Protein 1UA7 (pdb70)

InterPro domains:
  IPR006046 Alpha amylase [PR00110] (99-116)
  IPR006046 Alpha amylase [PR00110] (132-143)
  IPR006046 Alpha amylase [PR00110] (211-222)
  IPR006046 Alpha amylase [PR00110] (300-312)
  IPR006047 Glycosyl hydrolase family 13, catalytic domain [PF00128] (68-241)
  IPR006047 Glycosyl hydrolase family 13, catalytic domain [SM00642] (50-383)
  IPR006048 Alpha-amylase/branching enzyme, C-terminal all beta [PF02806] (396-465)
  IPR013780 Glycosyl hydrolase, all-beta [G3DSA:2.60.40.1180] (389-466)
  IPR013783 Immunoglobulin-like fold [G3DSA:2.60.40.10] (560-658)
  IPR017853 Glycoside hydrolase superfamily [SSF51445] (47-354)
  IPR031319 Alpha-amylase, C-terminal domain [SM00632] (393-468)
  IPR031965 Starch-binding module 26 [PF16738] (565-637)

Sequence (422 aa):
PSIKSGTILHAWNWSFNTLKHNMKDIHDAGYTAIQTSPINQVKEGNQGDKSMSNWYWLYQPTSYQIGNRYLGTEQEFKEMCAAAEEYGIKVIVDAVINHTTFDYAAISNEVKSIPNWTHGNTQIKNWSDRWDVTQNSLLGLYDWNTQNTQVQSYLKRFLERALNDGADGFRFDAAKHIELPDDGSYGSQFWPNITNTSAEFQYGEILQDSASRDAAYANYMDVTASNYGHSIRSALKNRNLGVSNISHYASDVSADKLVTWVESHDTYANDDEESTWMSDDDIRLGWAVIASRSGSTPLFFSRPEGGGNGVRFPGKSQIGDRGSALFEDQAITAVNRFHNVMAGQPEELSNPQGNNQIFMNQRGSHGVVLANAGSSSVSINTATKLPDGRYDNKAGAGSFQVNDGKLTGTINARSVAVLYPD

Solvent-accessible surface area: 15617 Å² total; per-residue (Å²): 124,57,2,46,39,0,0,0,0,4,0,9,2,0,18,0,53,22,0,55,143,28,3,120,56,0,75,65,2,13,6,14,0,0,1,0,1,0,0,0,73,7,50,62,5,72,167,3,62,43,54,15,54,11,19,82,22,2,25,14,0,9,1,11,84,18,11,14,127,5,2,16,78,29,97,41,0,88,66,0,6,59,22,0,134,146,90,52,7,54,0,0,0,1,0,0,0,2,3,0,0,96,38,106,88,34,6,26,117,60,0,66,81,9,87,112,14,37,53,21,72,86,98,12,181,78,109,82,53,28,123,10,4,1,20,22,0,32,135,17,17,33,1,1,16,2,57,31,109,90,0,11,63,15,0,27,146,6,0,78,116,0,25,123,12,28,5,31,0,0,11,0,14,5,0,14,10,0,0,2,46,97,7,61,124,48,24,12,107,0,0,37,47,0,22,104,33,96,15,102,14,28,2,0,20,0,73,29,60,114,17,0,76,19,53,20,0,8,118,76,10,18,2,2,1,21,59,0,0,103,30,2,12,42,8,3,122,106,92,52,1,9,32,105,102,0,41,124,23,35,21,132,9,63,21,83,77,0,0,1,20,7,5,11,12,41,19,0,1,48,126,123,63,82,0,1,67,0,27,60,54,10,7,62,2,0,2,0,0,1,0,0,9,26,41,2,0,0,12,3,10,3,5,5,69,41,15,5,113,32,77,40,53,49,66,147,27,82,1,9,60,66,6,20,48,13,1,66,28,114,9,0,8,2,0,0,101,0,10,42,85,6,54,83,38,86,56,99,28,41,27,5,103,69,50,61,64,1,0,7,0,8,5,16,50,96,0,0,0,0,0,0,0,1,91,69,67,31,90,4,85,28,76,13,129,5,71,96,32,145,15,88,18,66,7,18,92,50,32,2,68,0,88,115,30,98,0,50,21,61,3,76,32,42,33,9,0,0,0,26,57,188

CATH classification: 3.20.20.80 (+1 more: 2.60.40.1180)

Structure (mmCIF, N/CA/C/O backbone):
data_1UA7
#
_entry.id   1UA7
#
_cell.length_a   70.320
_cell.length_b   74.204
_cell.length_c   115.724
_cell.angle_alpha   90.00
_cell.angle_beta   90.00
_cell.angle_gamma   90.00
#
_symmetry.space_group_name_H-M   'P 21 21 21'
#
loop_
_entity.id
_entity.type
_entity.pdbx_description
1 polymer Alpha-amylase
2 branched 4,6-dideoxy-alpha-D-xylo-hexopyranose-(1-4)-alpha-D-glucopyranose
3 branched alpha-D-quinovopyranose-(1-4)-beta-D-glucopyranose
4 non-polymer 6-AMINO-4-HYDROXYMETHYL-CYCLOHEX-4-ENE-1,2,3-TRIOL
5 non-polymer 'CALCIUM ION'
6 water water
#
loop_
_atom_site.group_PDB
_atom_site.id
_atom_site.type_symbol
_atom_site.label_atom_id
_atom_site.label_alt_id
_atom_site.label_comp_id
_atom_site.label_asym_id
_atom_site.label_entity_id
_atom_site.label_seq_id
_atom_site.pdbx_PDB_ins_code
_atom_site.Cartn_x
_atom_site.Cartn_y
_atom_site.Cartn_z
_atom_site.occupancy
_atom_site.B_iso_or_equiv
_atom_site.auth_seq_id
_atom_site.auth_comp_id
_atom_site.auth_asym_id
_atom_site.auth_atom_id
_atom_site.pdbx_PDB_model_num
ATOM 1 N N . PRO A 1 1 ? -14.081 8.652 35.774 1.00 46.48 4 PRO A N 1
ATOM 2 C CA . PRO A 1 1 ? -15.259 9.529 35.981 1.00 45.92 4 PRO A CA 1
ATOM 3 C C . PRO A 1 1 ? -15.520 10.391 34.748 1.00 45.01 4 PRO A C 1
ATOM 4 O O . PRO A 1 1 ? -14.762 10.350 33.777 1.00 46.68 4 PRO A O 1
ATOM 8 N N . SER A 1 2 ? -16.593 11.174 34.795 1.00 38.97 5 SER A N 1
ATOM 9 C CA . SER A 1 2 ? -16.941 12.058 33.690 1.00 33.80 5 SER A CA 1
ATOM 10 C C . SER A 1 2 ? -16.145 13.346 33.848 1.00 32.79 5 SER A C 1
ATOM 11 O O . SER A 1 2 ? -15.409 13.512 34.823 1.00 30.61 5 SER A O 1
ATOM 14 N N . ILE A 1 3 ? -16.290 14.255 32.889 1.00 28.52 6 ILE A N 1
ATOM 15 C CA . ILE A 1 3 ? -15.595 15.532 32.955 1.00 24.82 6 ILE A CA 1
ATOM 16 C C . ILE A 1 3 ? -16.231 16.353 34.078 1.00 24.40 6 ILE A C 1
ATOM 17 O O . ILE A 1 3 ? -15.544 17.026 34.845 1.00 24.93 6 ILE A O 1
ATOM 22 N N . LYS A 1 4 ? -17.555 16.281 34.160 1.00 22.25 7 LYS A N 1
ATOM 23 C CA . LYS A 1 4 ? -18.326 17.004 35.167 1.00 23.01 7 LYS A CA 1
ATOM 24 C C . LYS A 1 4 ? -17.967 16.603 36.591 1.00 24.16 7 LYS A C 1
ATOM 25 O O . LYS A 1 4 ? -18.133 17.391 37.521 1.00 29.95 7 LYS A O 1
ATOM 31 N N . SER A 1 5 ? -17.474 15.380 36.756 1.00 23.49 8 SER A N 1
ATOM 32 C CA . SER A 1 5 ? -17.109 14.857 38.071 1.00 22.40 8 SER A CA 1
ATOM 33 C C . SER A 1 5 ? -15.710 15.241 38.531 1.00 19.23 8 SER A C 1
ATOM 34 O O . SER A 1 5 ? -15.425 15.226 39.728 1.00 21.15 8 SER A O 1
ATOM 37 N N . GLY A 1 6 ? -14.835 15.573 37.589 1.00 17.83 9 GLY A N 1
ATOM 38 C CA . GLY A 1 6 ? -13.472 15.918 37.957 1.00 16.90 9 GLY A CA 1
ATOM 39 C C . GLY A 1 6 ? -13.115 17.389 37.944 1.00 15.71 9 GLY A C 1
ATOM 40 O O . GLY A 1 6 ? -13.983 18.258 38.022 1.00 15.90 9 GLY A O 1
ATOM 41 N N . THR A 1 7 ? -11.815 17.659 37.859 1.00 15.72 10 THR A N 1
ATOM 42 C CA . THR A 1 7 ? -11.306 19.022 37.830 1.00 14.75 10 THR A CA 1
ATOM 43 C C . THR A 1 7 ? -10.759 19.304 36.446 1.00 14.84 10 THR A C 1
ATOM 44 O O . THR A 1 7 ? -10.361 18.391 35.724 1.00 12.62 10 THR A O 1
ATOM 48 N N . ILE A 1 8 ? -10.734 20.578 36.080 1.00 14.91 11 ILE A N 1
ATOM 49 C CA . ILE A 1 8 ? -10.257 20.970 34.770 1.00 12.50 11 ILE A CA 1
ATOM 50 C C . ILE A 1 8 ? -9.047 21.875 34.869 1.00 11.16 11 ILE A C 1
ATOM 51 O O . ILE A 1 8 ? -9.026 22.814 35.665 1.00 10.43 11 ILE A O 1
ATOM 56 N N . LEU A 1 9 ? -8.042 21.579 34.054 1.00 7.64 12 LEU A N 1
ATOM 57 C CA . LEU A 1 9 ? -6.826 22.380 34.005 1.00 10.76 12 LEU A CA 1
ATOM 58 C C . LEU A 1 9 ? -6.941 23.349 32.839 1.00 9.98 12 LEU A C 1
ATOM 59 O O . LEU A 1 9 ? -7.008 22.918 31.688 1.00 9.62 12 LEU A O 1
ATOM 64 N N . HIS A 1 10 ? -6.980 24.648 33.135 1.00 12.87 13 HIS A N 1
ATOM 65 C CA . HIS A 1 10 ? -7.058 25.667 32.084 1.00 13.58 13 HIS A CA 1
ATOM 66 C C . HIS A 1 10 ? -5.650 25.909 31.544 1.00 11.46 13 HIS A C 1
ATOM 67 O O . HIS A 1 10 ? -4.888 26.683 32.119 1.00 10.42 13 HIS A O 1
ATOM 74 N N . ALA A 1 11 ? -5.310 25.239 30.447 1.00 9.24 14 ALA A N 1
ATOM 75 C CA . ALA A 1 11 ? -3.988 25.377 29.844 1.00 12.48 14 ALA A CA 1
ATOM 76 C C . ALA A 1 11 ? -3.872 26.670 29.040 1.00 11.42 14 ALA A C 1
ATOM 77 O O . ALA A 1 11 ? -3.473 26.663 27.876 1.00 13.35 14 ALA A O 1
ATOM 79 N N . TRP A 1 12 ? -4.214 27.779 29.686 1.00 14.00 15 TRP A N 1
ATOM 80 C CA . TRP A 1 12 ? -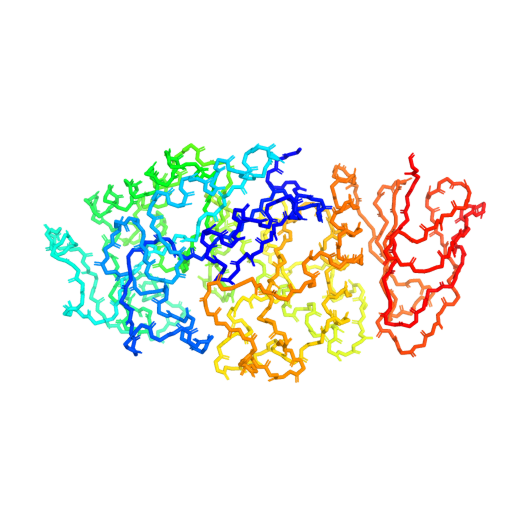4.185 29.108 29.072 1.00 15.67 15 TRP A CA 1
ATOM 81 C C . TRP A 1 12 ? -2.892 29.420 28.305 1.00 17.77 15 TRP A C 1
ATOM 82 O O . TRP A 1 12 ? -1.801 29.466 28.888 1.00 16.14 15 TRP A O 1
ATOM 93 N N . ASN A 1 13 ? -3.036 29.636 26.999 1.00 15.99 16 ASN A N 1
ATOM 94 C CA . ASN A 1 13 ? -1.922 29.958 26.114 1.00 16.15 16 ASN A CA 1
ATOM 95 C C . ASN A 1 13 ? -0.933 28.820 25.849 1.00 18.30 16 ASN A C 1
ATOM 96 O O . ASN A 1 13 ? 0.067 29.023 25.160 1.00 16.64 16 ASN A O 1
ATOM 101 N N . TRP A 1 14 ? -1.201 27.634 26.393 1.00 15.55 17 TRP A N 1
ATOM 102 C CA . TRP A 1 14 ? -0.328 26.479 26.169 1.00 15.61 17 TRP A CA 1
ATOM 103 C C . TRP A 1 14 ? -0.529 26.036 24.724 1.00 16.06 17 TRP A C 1
ATOM 104 O O . TRP A 1 14 ? -1.657 25.762 24.319 1.00 14.69 17 TRP A O 1
ATOM 115 N N . SER A 1 15 ? 0.547 25.954 23.946 1.00 14.96 18 SER A N 1
ATOM 116 C CA . SER A 1 15 ? 0.422 25.534 22.551 1.00 12.73 18 SER A CA 1
ATOM 117 C C . SER A 1 15 ? -0.043 24.086 22.509 1.00 15.60 18 SER A C 1
ATOM 118 O O . SER A 1 15 ? 0.000 23.386 23.523 1.00 14.39 18 SER A O 1
ATOM 121 N N . PHE A 1 16 ? -0.482 23.628 21.343 1.00 14.74 19 PHE A N 1
ATOM 122 C CA . PHE A 1 16 ? -0.931 22.251 21.242 1.00 16.51 19 PHE A CA 1
ATOM 123 C C . PHE A 1 16 ? 0.242 21.325 21.537 1.00 15.03 19 PHE A C 1
ATOM 124 O O . PHE A 1 16 ? 0.095 20.333 22.251 1.00 15.15 19 PHE A O 1
ATOM 132 N N . ASN A 1 17 ? 1.414 21.656 21.004 1.00 13.96 20 ASN A N 1
ATOM 133 C CA . ASN A 1 17 ? 2.587 20.826 21.240 1.00 15.82 20 ASN A CA 1
ATOM 134 C C . ASN A 1 17 ? 3.026 20.835 22.698 1.00 16.40 20 ASN A C 1
ATOM 135 O O . ASN A 1 17 ? 3.553 19.835 23.196 1.00 18.80 20 ASN A O 1
ATOM 140 N N . THR A 1 18 ? 2.821 21.958 23.385 1.00 15.35 21 THR A N 1
ATOM 141 C CA . THR A 1 18 ? 3.202 22.039 24.789 1.00 12.94 21 THR A CA 1
ATOM 142 C C . THR A 1 18 ? 2.309 21.097 25.585 1.00 15.81 21 THR A C 1
ATOM 143 O O . THR A 1 18 ? 2.778 20.355 26.453 1.00 13.43 21 THR A O 1
ATOM 147 N N . LEU A 1 19 ? 1.015 21.134 25.279 1.00 16.28 22 LEU A N 1
ATOM 148 C CA . LEU A 1 19 ? 0.046 20.275 25.942 1.00 16.32 22 LEU A CA 1
ATOM 149 C C . LEU A 1 19 ? 0.413 18.802 25.737 1.00 18.45 22 LEU A C 1
ATOM 150 O O . LEU A 1 19 ? 0.536 18.039 26.696 1.00 16.78 22 LEU A O 1
ATOM 155 N N . LYS A 1 20 ? 0.612 18.416 24.484 1.00 18.90 23 LYS A N 1
ATOM 156 C CA . LYS A 1 20 ? 0.960 17.036 24.159 1.00 20.05 23 LYS A CA 1
ATOM 157 C C . LYS A 1 20 ? 2.152 16.521 24.955 1.00 18.77 23 LYS A C 1
ATOM 158 O O . LYS A 1 20 ? 2.153 15.387 25.427 1.00 19.13 23 LYS A O 1
ATOM 164 N N . HIS A 1 21 ? 3.164 17.358 25.116 1.00 22.11 24 HIS A N 1
ATOM 165 C CA . HIS A 1 21 ? 4.353 16.943 25.842 1.00 27.20 24 HIS A CA 1
ATOM 166 C C . HIS A 1 21 ? 4.200 16.864 27.362 1.00 26.95 24 HIS A C 1
ATOM 167 O O . HIS A 1 21 ? 4.896 16.086 28.009 1.00 32.23 24 HIS A O 1
ATOM 174 N N . ASN A 1 22 ? 3.287 17.647 27.931 1.00 23.88 25 ASN A N 1
ATOM 175 C CA . ASN A 1 22 ? 3.080 17.635 29.377 1.00 21.47 25 ASN A CA 1
ATOM 176 C C . ASN A 1 22 ? 1.850 16.820 29.766 1.00 20.15 25 ASN A C 1
ATOM 177 O O . ASN A 1 22 ? 1.390 16.882 30.904 1.00 17.43 25 ASN A O 1
ATOM 182 N N . MET A 1 23 ? 1.336 16.046 28.816 1.00 18.27 26 MET A N 1
ATOM 183 C CA . MET A 1 23 ? 0.145 15.235 29.033 1.00 18.12 26 MET A CA 1
ATOM 184 C C . MET A 1 23 ? 0.270 14.214 30.169 1.00 15.68 26 MET A C 1
ATOM 185 O O . MET A 1 23 ? -0.649 14.061 30.970 1.00 14.76 26 MET A O 1
ATOM 190 N N . LYS A 1 24 ? 1.392 13.508 30.247 1.00 14.71 27 LYS A N 1
ATOM 191 C CA . LYS A 1 24 ? 1.548 12.534 31.324 1.00 17.71 27 LYS A CA 1
ATOM 192 C C . LYS A 1 24 ? 1.536 13.252 32.675 1.00 16.77 27 LYS A C 1
ATOM 193 O O . LYS A 1 24 ? 0.945 12.770 33.641 1.00 13.37 27 LYS A O 1
ATOM 199 N N . ASP A 1 25 ? 2.196 14.404 32.743 1.00 17.48 28 ASP A N 1
ATOM 200 C CA . ASP A 1 25 ? 2.230 15.170 33.988 1.00 17.38 28 ASP A CA 1
ATOM 201 C C . ASP A 1 25 ? 0.833 15.690 34.343 1.00 15.00 28 ASP A C 1
ATOM 202 O O . ASP A 1 25 ? 0.450 15.702 35.519 1.00 11.46 28 ASP A O 1
ATOM 207 N N . ILE A 1 26 ? 0.080 16.115 33.329 1.00 11.97 29 ILE A N 1
ATOM 208 C CA . ILE A 1 26 ? -1.272 16.627 33.545 1.00 10.77 29 ILE A CA 1
ATOM 209 C C . ILE A 1 26 ? -2.092 15.513 34.174 1.00 11.98 29 ILE A C 1
ATOM 210 O O . ILE A 1 26 ? -2.804 15.729 35.160 1.00 12.72 29 ILE A O 1
ATOM 215 N N . HIS A 1 27 ? -1.981 14.319 33.596 1.00 12.62 30 HIS A N 1
ATOM 216 C CA . HIS A 1 27 ? -2.692 13.150 34.099 1.00 13.53 30 HIS A CA 1
ATOM 217 C C . HIS A 1 27 ? -2.323 12.855 35.547 1.00 14.57 30 HIS A C 1
ATOM 218 O O . HIS A 1 27 ? -3.197 12.771 36.411 1.00 14.71 30 HIS A O 1
ATOM 225 N N . ASP A 1 28 ? -1.028 12.711 35.814 1.00 12.57 31 ASP A N 1
ATOM 226 C CA . ASP A 1 28 ? -0.585 12.414 37.168 1.00 16.23 31 ASP A CA 1
ATOM 227 C C . ASP A 1 28 ? -1.031 13.475 38.176 1.00 17.70 31 ASP A C 1
ATOM 228 O O . ASP A 1 28 ? -1.121 13.198 39.379 1.00 14.47 31 ASP A O 1
ATOM 233 N N . ALA A 1 29 ? -1.336 14.673 37.678 1.00 13.11 32 ALA A N 1
ATOM 234 C CA . ALA A 1 29 ? -1.771 15.773 38.532 1.00 14.46 32 ALA A CA 1
ATOM 235 C C . ALA A 1 29 ? -3.226 15.615 38.978 1.00 13.91 32 ALA A C 1
ATOM 236 O O . ALA A 1 29 ? -3.729 16.410 39.773 1.00 16.14 32 ALA A O 1
ATOM 238 N N . GLY A 1 30 ? -3.906 14.602 38.456 1.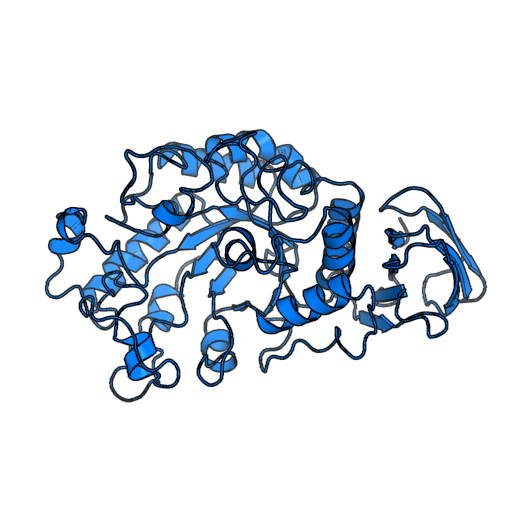00 13.55 33 GLY A N 1
ATOM 239 C CA . GLY A 1 30 ? -5.286 14.366 38.848 1.00 17.71 33 GLY A CA 1
ATOM 240 C C . GLY A 1 30 ? -6.375 15.119 38.104 1.00 17.13 33 GLY A C 1
ATOM 241 O O . GLY A 1 30 ? -7.528 15.132 38.538 1.00 20.95 33 GLY A O 1
ATOM 242 N N . TYR A 1 31 ? -6.026 15.750 36.990 1.00 17.64 34 TYR A N 1
ATOM 243 C CA . TYR A 1 31 ? -7.008 16.485 36.192 1.00 16.07 34 TYR A CA 1
ATOM 244 C C . TYR A 1 31 ? -7.738 15.522 35.256 1.00 14.80 34 TYR A C 1
ATOM 245 O O . TYR A 1 31 ? -7.128 14.604 34.708 1.00 18.34 34 TYR A O 1
ATOM 254 N N . THR A 1 32 ? -9.035 15.738 35.064 1.00 15.52 35 THR A N 1
ATOM 255 C CA . THR A 1 32 ? -9.838 14.887 34.187 1.00 15.90 35 THR A CA 1
ATOM 256 C C . THR A 1 32 ? -9.922 15.458 32.771 1.00 15.62 35 THR A C 1
ATOM 257 O O . THR A 1 32 ? -10.102 14.723 31.801 1.00 14.70 35 THR A O 1
ATOM 261 N N . ALA A 1 33 ? -9.788 16.772 32.656 1.00 14.72 36 ALA A N 1
ATOM 262 C CA . ALA A 1 33 ? -9.852 17.418 31.354 1.00 16.63 36 ALA A CA 1
ATOM 263 C C . ALA A 1 33 ? -9.042 18.703 31.336 1.00 17.81 36 ALA A C 1
ATOM 264 O O . ALA A 1 33 ? -8.814 19.327 32.372 1.00 20.25 36 ALA A O 1
ATOM 266 N N . ILE A 1 34 ? -8.604 19.091 30.146 1.00 19.40 37 ILE A N 1
ATOM 267 C CA . ILE A 1 34 ? -7.845 20.316 29.986 1.00 18.00 37 ILE A CA 1
ATOM 268 C C . ILE A 1 34 ? -8.650 21.246 29.088 1.00 19.93 37 ILE A C 1
ATOM 269 O O . ILE A 1 34 ? -9.428 20.787 28.245 1.00 20.04 37 ILE A O 1
ATOM 274 N N . GLN A 1 35 ? -8.498 22.549 29.294 1.00 16.94 38 GLN A N 1
ATOM 275 C CA . GLN A 1 35 ? -9.195 23.513 28.465 1.00 15.78 38 GLN A CA 1
ATOM 276 C C . GLN A 1 35 ? -8.137 24.302 27.719 1.00 15.73 38 GLN A C 1
ATOM 277 O O . GLN A 1 35 ? -7.239 24.887 28.331 1.00 14.10 38 GLN A O 1
ATOM 283 N N . THR A 1 36 ? -8.239 24.298 26.395 1.00 13.87 39 THR A N 1
ATOM 284 C CA . THR A 1 36 ? -7.292 25.014 25.554 1.00 13.17 39 THR A CA 1
ATOM 285 C C . THR A 1 36 ? -7.821 26.411 25.301 1.00 14.33 39 THR A C 1
ATOM 286 O O . THR A 1 36 ? -8.989 26.705 25.578 1.00 12.77 39 THR A O 1
ATOM 290 N N . SER A 1 37 ? -6.954 27.270 24.776 1.00 12.68 40 SER A N 1
ATOM 291 C CA . SER A 1 37 ? -7.346 28.627 24.425 1.00 11.48 40 SER A CA 1
ATOM 292 C C . SER A 1 37 ? -7.969 28.488 23.030 1.00 10.36 40 SER A C 1
ATOM 293 O O . SER A 1 37 ? -7.873 27.424 22.420 1.00 9.77 40 SER A O 1
ATOM 296 N N . PRO A 1 38 ? -8.621 29.547 22.510 1.00 12.36 41 PRO A N 1
ATOM 297 C CA . PRO A 1 38 ? -9.237 29.446 21.178 1.00 12.21 41 PRO A CA 1
ATOM 298 C C . PRO A 1 38 ? -8.322 28.801 20.131 1.00 15.30 41 PRO A C 1
ATOM 299 O O . PRO A 1 38 ? -7.165 29.201 19.973 1.00 15.20 41 PRO A O 1
ATOM 303 N N . ILE A 1 39 ? -8.854 27.798 19.429 1.00 16.30 42 ILE A N 1
ATOM 304 C CA . ILE A 1 39 ? -8.097 27.054 18.417 1.00 14.48 42 ILE A CA 1
ATOM 305 C C . ILE A 1 39 ? -8.361 27.466 16.968 1.00 15.21 42 ILE A C 1
ATOM 306 O O . ILE A 1 39 ? -7.820 26.857 16.043 1.00 15.76 42 ILE A O 1
ATOM 311 N N . ASN A 1 40 ? -9.193 28.481 16.762 1.00 15.03 43 ASN A N 1
ATOM 312 C CA . ASN A 1 40 ? -9.486 28.924 15.407 1.00 15.17 43 ASN A CA 1
ATOM 313 C C . ASN A 1 40 ? -8.497 29.976 14.941 1.00 18.73 43 ASN A C 1
ATOM 314 O O . ASN A 1 40 ? -7.618 30.415 15.687 1.00 17.85 43 ASN A O 1
ATOM 319 N N . GLN A 1 41 ? -8.655 30.376 13.690 1.00 19.74 44 GLN A N 1
ATOM 320 C CA . GLN A 1 41 ? -7.797 31.375 13.083 1.00 18.54 44 GLN A CA 1
ATOM 321 C C . GLN A 1 41 ? -8.164 32.732 13.673 1.00 14.24 44 GLN A C 1
ATOM 322 O O . GLN A 1 41 ? -9.340 33.036 13.817 1.00 9.24 44 GLN A O 1
ATOM 328 N N . VAL A 1 42 ? -7.166 33.541 14.019 1.00 12.08 45 VAL A N 1
ATOM 329 C CA . VAL A 1 42 ? -7.437 34.861 14.588 1.00 14.21 45 VAL A CA 1
ATOM 330 C C . VAL A 1 42 ? -6.580 35.967 13.987 1.00 15.12 45 VAL A C 1
ATOM 331 O O . VAL A 1 42 ? -5.666 35.709 13.204 1.00 14.34 45 VAL A O 1
ATOM 335 N N . LYS A 1 43 ? -6.901 37.208 14.345 1.00 15.16 46 LYS A N 1
ATOM 336 C CA . LYS A 1 43 ? -6.130 38.353 13.888 1.00 16.91 46 LYS A CA 1
ATOM 337 C C . LYS A 1 43 ? -4.905 38.379 14.787 1.00 15.53 46 LYS A C 1
ATOM 338 O O . LYS A 1 43 ? -5.000 38.700 15.966 1.00 18.05 46 LYS A O 1
ATOM 344 N N . GLU A 1 44 ? -3.757 38.027 14.233 1.00 17.76 47 GLU A N 1
ATOM 345 C CA . GLU A 1 44 ? -2.531 37.988 15.012 1.00 20.37 47 GLU A CA 1
ATOM 346 C C . GLU A 1 44 ? -1.920 39.382 15.083 1.00 20.41 47 GLU A C 1
ATOM 347 O O . GLU A 1 44 ? -0.901 39.670 14.456 1.00 19.76 47 GLU A O 1
ATOM 353 N N . GLY A 1 45 ? -2.573 40.239 15.867 1.00 19.88 48 GLY A N 1
ATOM 354 C CA . GLY A 1 45 ? -2.149 41.619 16.030 1.00 19.87 48 GLY A CA 1
ATOM 355 C C . GLY A 1 45 ? -0.740 41.858 16.535 1.00 19.64 48 GLY A C 1
ATOM 356 O O . GLY A 1 45 ? -0.018 40.926 16.899 1.00 18.32 48 GLY A O 1
ATOM 357 N N . ASN A 1 46 ? -0.362 43.131 16.576 1.00 19.28 49 ASN A N 1
ATOM 358 C CA . ASN A 1 46 ? 0.968 43.529 17.016 1.00 20.66 49 ASN A CA 1
ATOM 359 C C . ASN A 1 46 ? 2.035 42.626 16.395 1.00 21.53 49 ASN A C 1
ATOM 360 O O . ASN A 1 46 ? 2.972 42.179 17.061 1.00 22.99 49 ASN A O 1
ATOM 365 N N . GLN A 1 47 ? 1.874 42.363 15.103 1.00 23.34 50 GLN A N 1
ATOM 366 C CA . GLN A 1 47 ? 2.814 41.543 14.354 1.00 23.35 50 GLN A CA 1
ATOM 367 C C . GLN A 1 47 ? 2.989 40.130 14.924 1.00 22.03 50 GLN A C 1
ATOM 368 O O . GLN A 1 47 ? 4.082 39.563 14.867 1.00 17.69 50 GLN A O 1
ATOM 374 N N . GLY A 1 48 ? 1.909 39.572 15.468 1.00 18.74 51 GLY A N 1
ATOM 375 C CA . GLY A 1 48 ? 1.953 38.226 16.019 1.00 19.88 51 GLY A CA 1
ATOM 376 C C . GLY A 1 48 ? 2.948 37.994 17.145 1.00 20.33 51 GLY A C 1
ATOM 377 O O . GLY A 1 48 ? 3.271 36.849 17.465 1.00 20.58 51 GLY A O 1
ATOM 378 N N . ASP A 1 49 ? 3.437 39.076 17.742 1.00 20.29 52 ASP A N 1
ATOM 379 C CA . ASP A 1 49 ? 4.393 38.994 18.841 1.00 19.05 52 ASP A CA 1
ATOM 380 C C . ASP A 1 49 ? 3.868 38.074 19.954 1.00 20.12 52 ASP A C 1
ATOM 381 O O . ASP A 1 49 ? 2.706 38.161 20.345 1.00 16.50 52 ASP A O 1
ATOM 386 N N . LYS A 1 50 ? 4.734 37.201 20.464 1.00 20.42 53 LYS A N 1
ATOM 387 C CA . LYS A 1 50 ? 4.345 36.243 21.498 1.00 21.80 53 LYS A CA 1
ATOM 388 C C . LYS A 1 50 ? 4.418 36.727 22.953 1.00 20.45 53 LYS A C 1
ATOM 389 O O . LYS A 1 50 ? 4.311 35.916 23.873 1.00 19.92 53 LYS A O 1
ATOM 395 N N . SER A 1 51 ? 4.609 38.025 23.174 1.00 17.22 54 SER A N 1
ATOM 396 C CA . SER A 1 51 ? 4.664 38.540 24.541 1.00 17.24 54 SER A CA 1
ATOM 397 C C . SER A 1 51 ? 3.354 38.176 25.219 1.00 15.80 54 SER A C 1
ATOM 398 O O . SER A 1 51 ? 2.287 38.311 24.626 1.00 15.13 54 SER A O 1
ATOM 401 N N . MET A 1 52 ? 3.433 37.730 26.465 1.00 16.79 55 MET A N 1
ATOM 402 C CA . MET A 1 52 ? 2.239 37.324 27.195 1.00 16.46 55 MET A CA 1
ATOM 403 C C . MET A 1 52 ? 1.169 38.409 27.243 1.00 18.84 55 MET A C 1
ATOM 404 O O . MET A 1 52 ? -0.015 38.107 27.405 1.00 19.24 55 MET A O 1
ATOM 409 N N . SER A 1 53 ? 1.578 39.669 27.098 1.00 19.27 56 SER A N 1
ATOM 410 C CA . SER A 1 53 ? 0.624 40.777 27.129 1.00 19.74 56 SER A CA 1
ATOM 411 C C . SER A 1 53 ? -0.286 40.770 25.899 1.00 18.47 56 SER A C 1
ATOM 412 O O . SER A 1 53 ? -1.308 41.454 25.874 1.00 16.55 56 SER A O 1
ATOM 415 N N . ASN A 1 54 ? 0.092 39.997 24.883 1.00 17.76 57 ASN A N 1
ATOM 416 C CA . ASN A 1 54 ? -0.692 39.901 23.649 1.00 17.38 57 ASN A CA 1
ATOM 417 C C . ASN A 1 54 ? -1.679 38.728 23.674 1.00 16.22 57 ASN A C 1
ATOM 418 O O . ASN A 1 54 ? -2.172 38.294 22.633 1.00 12.33 57 ASN A O 1
ATOM 423 N N . TRP A 1 55 ? -1.971 38.240 24.874 1.00 13.66 58 TRP A N 1
ATOM 424 C CA . TRP A 1 55 ? -2.872 37.114 25.064 1.00 13.06 58 TRP A CA 1
ATOM 425 C C . TRP A 1 55 ? -4.259 37.287 24.463 1.00 11.68 58 TRP A C 1
ATOM 426 O O . TRP A 1 55 ? -4.879 36.311 24.048 1.00 11.40 58 TRP A O 1
ATOM 437 N N . TYR A 1 56 ? -4.742 38.523 24.419 1.00 10.72 59 TYR A N 1
ATOM 438 C CA . TYR A 1 56 ? -6.092 38.798 23.931 1.00 14.54 59 TYR A CA 1
ATOM 439 C C . TYR A 1 56 ? -6.396 38.612 22.444 1.00 15.59 59 TYR A C 1
ATOM 440 O O . TYR A 1 56 ? -7.572 38.515 22.062 1.00 19.44 59 TYR A O 1
ATOM 449 N N . TRP A 1 57 ? -5.370 38.567 21.602 1.00 11.86 60 TRP A N 1
ATOM 450 C CA . TRP A 1 57 ? -5.615 38.403 20.177 1.00 14.29 60 TRP A CA 1
ATOM 451 C C . TRP A 1 57 ? -6.300 37.071 19.869 1.00 14.23 60 TRP A C 1
ATOM 452 O O . TRP A 1 57 ? -7.026 36.969 18.880 1.00 14.18 60 TRP A O 1
ATOM 463 N N . LEU A 1 58 ? -6.086 36.063 20.717 1.00 10.05 61 LEU A N 1
ATOM 464 C CA . LEU A 1 58 ? -6.709 34.748 20.512 1.00 13.41 61 LEU A CA 1
ATOM 465 C C . LEU A 1 58 ? -8.237 34.824 20.544 1.00 14.29 61 LEU A C 1
ATOM 466 O O . LEU A 1 58 ? -8.927 33.875 20.153 1.00 15.34 61 LEU A O 1
ATOM 471 N N . TYR A 1 59 ? -8.763 35.951 21.010 1.00 11.72 62 TYR A N 1
ATOM 472 C CA . TYR A 1 59 ? -10.204 36.133 21.081 1.00 11.56 62 TYR A CA 1
ATOM 473 C C . TYR A 1 59 ? -10.754 37.010 19.963 1.00 13.35 62 TYR A C 1
ATOM 474 O O . TYR A 1 59 ? -11.826 37.605 20.099 1.00 13.87 62 TYR A O 1
ATOM 483 N N . GLN A 1 60 ? -10.022 37.073 18.853 1.00 13.67 63 GLN A N 1
ATOM 484 C CA . GLN A 1 60 ? -10.428 37.864 17.696 1.00 13.41 63 GLN A CA 1
ATOM 485 C C . GLN A 1 60 ? -10.402 37.027 16.421 1.00 14.82 63 GLN A C 1
ATOM 486 O O . GLN A 1 60 ? -9.490 37.153 15.606 1.00 15.14 63 GLN A O 1
ATOM 492 N N . PRO A 1 61 ? -11.419 36.169 16.229 1.00 14.00 64 PRO A N 1
ATOM 493 C CA . PRO A 1 61 ? -11.520 35.299 15.053 1.00 14.14 64 PRO A CA 1
ATOM 494 C C . PRO A 1 61 ? -11.512 36.039 13.721 1.00 13.99 64 PRO A C 1
ATOM 495 O O . PRO A 1 61 ? -11.999 37.160 13.619 1.00 16.92 64 PRO A O 1
ATOM 499 N N . THR A 1 62 ? -10.950 35.398 12.704 1.00 14.60 65 THR A N 1
ATOM 500 C CA . THR A 1 62 ? -10.906 35.963 11.362 1.00 14.97 65 THR A CA 1
ATOM 501 C C . THR A 1 62 ? -11.524 34.931 10.431 1.00 16.35 65 THR A C 1
ATOM 502 O O . THR A 1 62 ? -11.892 35.234 9.298 1.00 20.17 65 THR A O 1
ATOM 506 N N . SER A 1 63 ? -11.633 33.707 10.936 1.00 11.73 66 SER A N 1
ATOM 507 C CA . SER A 1 63 ? -12.214 32.594 10.203 1.00 11.43 66 SER A CA 1
ATOM 508 C C . SER A 1 63 ? -12.346 31.441 11.179 1.00 10.61 66 SER A C 1
ATOM 509 O O . SER A 1 63 ? -11.766 31.470 12.265 1.00 6.39 66 SER A O 1
ATOM 512 N N . TYR A 1 64 ? -13.097 30.416 10.806 1.00 12.56 67 TYR A N 1
ATOM 513 C CA . TYR A 1 64 ? -13.223 29.293 11.710 1.00 14.38 67 TYR A CA 1
ATOM 514 C C . TYR A 1 64 ? -12.525 28.046 11.225 1.00 16.87 67 TYR A C 1
ATOM 515 O O . TYR A 1 64 ? -12.965 26.924 11.460 1.00 20.86 67 TYR A O 1
ATOM 524 N N . GLN A 1 65 ? -11.415 28.271 10.533 1.00 17.19 68 GLN A N 1
ATOM 525 C CA . GLN A 1 65 ? -10.570 27.188 10.078 1.00 17.11 68 GLN A CA 1
ATOM 526 C C . GLN A 1 65 ? -9.790 26.957 11.362 1.00 16.72 68 GLN A C 1
ATOM 527 O O . GLN A 1 65 ? -9.628 27.888 12.150 1.00 16.00 68 GLN A O 1
ATOM 533 N N . ILE A 1 66 ? -9.325 25.737 11.598 1.00 16.80 69 ILE A N 1
ATOM 534 C CA . ILE A 1 66 ? -8.580 25.457 12.819 1.00 13.39 69 ILE A CA 1
ATOM 535 C C . ILE A 1 66 ? -7.080 25.687 12.656 1.00 16.12 69 ILE A C 1
ATOM 536 O O . ILE A 1 66 ? -6.491 25.310 11.642 1.00 14.37 69 ILE A O 1
ATOM 541 N N . GLY A 1 67 ? -6.476 26.317 13.662 1.00 17.61 70 GLY A N 1
ATOM 542 C CA . GLY A 1 67 ? -5.048 26.588 13.635 1.00 18.03 70 GLY A CA 1
ATOM 543 C C . GLY A 1 67 ? -4.636 28.055 13.628 1.00 20.65 70 GLY A C 1
ATOM 544 O O . GLY A 1 67 ? -5.225 28.885 12.925 1.00 22.54 70 GLY A O 1
ATOM 545 N N . ASN A 1 68 ? -3.627 28.383 14.426 1.00 16.72 71 ASN A N 1
ATOM 546 C CA . ASN A 1 68 ? -3.108 29.742 14.479 1.00 18.34 71 ASN A CA 1
ATOM 547 C C . ASN A 1 68 ? -1.666 29.728 14.991 1.00 18.78 71 ASN A C 1
ATOM 548 O O . ASN A 1 68 ? -1.196 28.728 15.534 1.00 17.28 71 ASN A O 1
ATOM 553 N N . ARG A 1 69 ? -0.975 30.842 14.790 1.00 19.94 72 ARG A N 1
ATOM 554 C CA . ARG A 1 69 ? 0.425 31.016 15.171 1.00 21.97 72 ARG A CA 1
ATOM 555 C C . ARG A 1 69 ? 0.713 30.879 16.670 1.00 22.75 72 ARG A C 1
ATOM 556 O O . ARG A 1 69 ? 1.822 30.510 17.063 1.00 22.48 72 ARG A O 1
ATOM 564 N N . TYR A 1 70 ? -0.278 31.169 17.507 1.00 20.24 73 TYR A N 1
ATOM 565 C CA . TYR A 1 70 ? -0.091 31.084 18.950 1.00 17.61 73 TYR A CA 1
ATOM 566 C C . TYR A 1 70 ? -0.109 29.654 19.488 1.00 16.39 73 TYR A C 1
ATOM 567 O O . TYR A 1 70 ? 0.748 29.287 20.294 1.00 14.42 73 TYR A O 1
ATOM 576 N N . LEU A 1 71 ? -1.069 28.849 19.037 1.00 11.81 74 LEU A N 1
ATOM 577 C CA . LEU A 1 71 ? -1.207 27.480 19.528 1.00 13.49 74 LEU A CA 1
ATOM 578 C C . LEU A 1 71 ? -0.734 26.364 18.601 1.00 15.53 74 LEU A C 1
ATOM 579 O O . LEU A 1 71 ? -0.410 25.269 19.068 1.00 15.21 74 LEU A O 1
ATOM 584 N N . GLY A 1 72 ? -0.712 26.620 17.297 1.00 15.97 75 GLY A N 1
ATOM 585 C CA . GLY A 1 72 ? -0.273 25.588 16.372 1.00 14.34 75 GLY A CA 1
ATOM 586 C C . GLY A 1 72 ? -1.284 25.230 15.297 1.00 15.42 75 GLY A C 1
ATOM 587 O O . GLY A 1 72 ? -2.338 25.857 15.177 1.00 13.08 75 GLY A O 1
ATOM 588 N N . THR A 1 73 ? -0.962 24.198 14.524 1.00 13.51 76 THR A N 1
ATOM 589 C CA . THR A 1 73 ? -1.803 23.745 13.415 1.00 15.76 76 THR A CA 1
ATOM 590 C C . THR A 1 73 ? -2.920 22.766 13.798 1.00 15.08 76 THR A C 1
ATOM 591 O O . THR A 1 73 ? -2.887 22.163 14.873 1.00 14.04 76 THR A O 1
ATOM 595 N N . GLU A 1 74 ? -3.894 22.597 12.900 1.00 14.44 77 GLU A N 1
ATOM 596 C CA . GLU A 1 74 ? -5.004 21.678 13.145 1.00 14.83 77 GLU A CA 1
ATOM 597 C C . GLU A 1 74 ? -4.501 20.252 13.344 1.00 15.91 77 GLU A C 1
ATOM 598 O O . GLU A 1 74 ? -5.096 19.470 14.090 1.00 11.26 77 GLU A O 1
ATOM 604 N N . GLN A 1 75 ? -3.401 19.917 12.681 1.00 18.46 78 GLN A N 1
ATOM 605 C CA . GLN A 1 75 ? -2.818 18.590 12.817 1.00 19.08 78 GLN A CA 1
ATOM 606 C C . GLN A 1 75 ? -2.287 18.418 14.242 1.00 19.49 78 GLN A C 1
ATOM 607 O O . GLN A 1 75 ? -2.496 17.381 14.876 1.00 19.88 78 GLN A O 1
ATOM 613 N N . GLU A 1 76 ? -1.603 19.439 14.748 1.00 20.29 79 GLU A N 1
ATOM 614 C CA . GLU A 1 76 ? -1.050 19.377 16.097 1.00 18.73 79 GLU A CA 1
ATOM 615 C C . GLU A 1 76 ? -2.161 19.317 17.130 1.00 17.75 79 GLU A C 1
ATOM 616 O O . GLU A 1 76 ? -1.994 18.728 18.198 1.00 16.91 79 GLU A O 1
ATOM 622 N N . PHE A 1 77 ? -3.301 19.918 16.809 1.00 17.55 80 PHE A N 1
ATOM 623 C CA . PHE A 1 77 ? -4.433 19.874 17.721 1.00 15.35 80 PHE A CA 1
ATOM 624 C C . PHE A 1 77 ? -4.894 18.411 17.816 1.00 15.48 80 PHE A C 1
ATOM 625 O O . PHE A 1 77 ? -5.109 17.890 18.911 1.00 15.22 80 PHE A O 1
ATOM 633 N N . LYS A 1 78 ? -5.023 17.750 16.665 1.00 16.89 81 LYS A N 1
ATOM 634 C CA . LYS A 1 78 ? -5.443 16.350 16.619 1.00 14.04 81 LYS A CA 1
ATOM 635 C C . LYS A 1 78 ? -4.499 15.470 17.426 1.00 15.40 81 LYS A C 1
ATOM 636 O O . LYS A 1 78 ? -4.932 14.706 18.288 1.00 19.55 81 LYS A O 1
ATOM 642 N N . GLU A 1 79 ? -3.209 15.557 17.118 1.00 12.50 82 GLU A N 1
ATOM 643 C CA . GLU A 1 79 ? -2.211 14.762 17.810 1.00 10.58 82 GLU A CA 1
ATOM 644 C C . GLU A 1 79 ? -2.318 15.010 19.314 1.00 12.86 82 GLU A C 1
ATOM 645 O O . GLU A 1 79 ? -2.193 14.083 20.118 1.00 11.15 82 GLU A O 1
ATOM 651 N N . MET A 1 80 ? -2.563 16.265 19.686 1.00 9.60 83 MET A N 1
ATOM 652 C CA . MET A 1 80 ? -2.694 16.635 21.091 1.00 10.65 83 MET A CA 1
ATOM 653 C C . MET A 1 80 ? -3.868 15.909 21.746 1.00 11.58 83 MET A C 1
ATOM 654 O O . MET A 1 80 ? -3.748 15.412 22.864 1.00 15.02 83 MET A O 1
ATOM 659 N N . CYS A 1 81 ? -5.000 15.850 21.051 1.00 13.52 84 CYS A N 1
ATOM 660 C CA . CYS A 1 81 ? -6.183 15.175 21.579 1.00 11.59 84 CYS A CA 1
ATOM 661 C C . CYS A 1 81 ? -5.940 13.675 21.697 1.00 14.97 84 CYS A C 1
ATOM 662 O O . CYS A 1 81 ? -6.463 13.017 22.603 1.00 11.51 84 CYS A O 1
ATOM 665 N N . ALA A 1 82 ? -5.152 13.138 20.769 1.00 12.67 85 ALA A N 1
ATOM 666 C CA . ALA A 1 82 ? -4.838 11.720 20.769 1.00 13.94 85 ALA A CA 1
ATOM 667 C C . ALA A 1 82 ? -3.926 11.382 21.947 1.00 14.46 85 ALA A C 1
ATOM 668 O O . ALA A 1 82 ? -4.132 10.382 22.632 1.00 17.74 85 ALA A O 1
ATOM 670 N N . ALA A 1 83 ? -2.917 12.214 22.178 1.00 14.29 86 ALA A N 1
ATOM 671 C CA . ALA A 1 83 ? -1.998 11.992 23.287 1.00 12.20 86 ALA A CA 1
ATOM 672 C C . ALA A 1 83 ? -2.772 12.100 24.600 1.00 14.15 86 ALA A C 1
ATOM 673 O O . ALA A 1 83 ? -2.479 11.409 25.569 1.00 14.07 86 ALA A O 1
ATOM 675 N N . ALA A 1 84 ? -3.772 12.972 24.621 1.00 14.47 87 ALA A N 1
ATOM 676 C CA . ALA A 1 84 ? -4.589 13.165 25.807 1.00 12.34 87 ALA A CA 1
ATOM 677 C C . ALA A 1 84 ? -5.359 11.888 26.113 1.00 12.46 87 ALA A C 1
ATOM 678 O O . ALA A 1 84 ? -5.395 11.419 27.253 1.00 10.10 87 ALA A O 1
ATOM 680 N N . GLU A 1 85 ? -5.965 11.320 25.077 1.00 15.76 88 GLU A N 1
ATOM 681 C CA . GLU A 1 85 ? -6.754 10.112 25.235 1.00 15.42 88 GLU A CA 1
ATOM 682 C C . GLU A 1 85 ? -5.922 8.923 25.707 1.00 14.77 88 GLU A C 1
ATOM 683 O O . GLU A 1 85 ? -6.442 8.038 26.385 1.00 14.28 88 GLU A O 1
ATOM 689 N N . GLU A 1 86 ? -4.638 8.898 25.360 1.00 11.19 89 GLU A N 1
ATOM 690 C CA . GLU A 1 86 ? -3.774 7.792 25.778 1.00 13.75 89 GLU A CA 1
ATOM 691 C C . GLU A 1 86 ? -3.733 7.715 27.302 1.00 15.70 89 GLU A C 1
ATOM 692 O O . GLU A 1 86 ? -3.335 6.698 27.877 1.00 14.81 89 GLU A O 1
ATOM 698 N N . TYR A 1 87 ? -4.167 8.799 27.942 1.00 16.94 90 TYR A N 1
ATOM 699 C CA . TYR A 1 87 ? -4.192 8.901 29.396 1.00 16.51 90 TYR A CA 1
ATOM 700 C C . TYR A 1 87 ? -5.602 9.148 29.920 1.00 17.54 90 TYR A C 1
ATOM 701 O O . TYR A 1 87 ? -5.792 9.495 31.085 1.00 19.20 90 TYR A O 1
ATOM 710 N N . GLY A 1 88 ? -6.592 8.966 29.054 1.00 16.15 91 GLY A N 1
ATOM 711 C CA . GLY A 1 88 ? -7.970 9.181 29.460 1.00 15.14 91 GLY A CA 1
ATOM 712 C C . GLY A 1 88 ? -8.307 10.637 29.748 1.00 13.49 91 GLY A C 1
ATOM 713 O O . GLY A 1 88 ? -9.260 10.919 30.467 1.00 13.68 91 GLY A O 1
ATOM 714 N N . ILE A 1 89 ? -7.536 11.565 29.189 1.00 14.72 92 ILE A N 1
ATOM 715 C CA . ILE A 1 89 ? -7.784 12.988 29.409 1.00 15.09 92 ILE A CA 1
ATOM 716 C C . ILE A 1 89 ? -8.715 13.540 28.334 1.00 17.47 92 ILE A C 1
ATOM 717 O O . ILE A 1 89 ? -8.516 13.291 27.142 1.00 14.39 92 ILE A O 1
ATOM 722 N N . LYS A 1 90 ? -9.739 14.277 28.759 1.00 16.49 93 LYS A N 1
ATOM 723 C CA . LYS A 1 90 ? -10.690 14.868 27.827 1.00 16.81 93 LYS A CA 1
ATOM 724 C C . LYS A 1 90 ? -10.213 16.271 27.453 1.00 18.78 93 LYS A C 1
ATOM 725 O O . LYS A 1 90 ? -9.486 16.917 28.214 1.00 21.06 93 LYS A O 1
ATOM 731 N N . VAL A 1 91 ? -10.621 16.738 26.280 1.00 19.00 94 VAL A N 1
ATOM 732 C CA . VAL A 1 91 ? -10.230 18.061 25.804 1.00 19.04 94 VAL A CA 1
ATOM 733 C C . VAL A 1 91 ? -11.432 18.972 25.577 1.00 18.15 94 VAL A C 1
ATOM 734 O O . VAL A 1 91 ? -12.352 18.628 24.838 1.00 18.51 94 VAL A O 1
ATOM 738 N N . ILE A 1 92 ? -11.415 20.132 26.226 1.00 19.57 95 ILE A N 1
ATOM 739 C CA . ILE A 1 92 ? -12.484 21.116 26.085 1.00 20.54 95 ILE A CA 1
ATOM 740 C C . ILE A 1 92 ? -11.946 22.323 25.313 1.00 19.13 95 ILE A C 1
ATOM 741 O O . ILE A 1 92 ? -10.932 22.911 25.692 1.00 21.52 95 ILE A O 1
ATOM 746 N N . VAL A 1 93 ? -12.636 22.680 24.236 1.00 16.09 96 VAL A N 1
ATOM 747 C CA . VAL A 1 93 ? -12.242 23.795 23.383 1.00 14.57 96 VAL A CA 1
ATOM 748 C C . VAL A 1 93 ? -12.967 25.103 23.683 1.00 11.93 96 VAL A C 1
ATOM 749 O O . VAL A 1 93 ? -14.185 25.141 23.766 1.00 16.05 96 VAL A O 1
ATOM 753 N N . ASP A 1 94 ? -12.196 26.174 23.820 1.00 14.42 97 ASP A N 1
ATOM 754 C CA . ASP A 1 94 ? -12.726 27.509 24.083 1.00 13.49 97 ASP A CA 1
ATOM 755 C C . ASP A 1 94 ? -13.313 27.969 22.740 1.00 13.79 97 ASP A C 1
ATOM 756 O O . ASP A 1 94 ? -12.566 28.273 21.808 1.00 14.16 97 ASP A O 1
ATOM 761 N N . ALA A 1 95 ? -14.641 28.000 22.633 1.00 11.55 98 ALA A N 1
ATOM 762 C CA . ALA A 1 95 ? -15.298 28.402 21.385 1.00 11.13 98 ALA A CA 1
ATOM 763 C C . ALA A 1 95 ? -15.752 29.850 21.406 1.00 12.28 98 ALA A C 1
ATOM 764 O O . ALA A 1 95 ? -16.637 30.221 22.176 1.00 14.05 98 ALA A O 1
ATOM 766 N N . VAL A 1 96 ? -15.148 30.663 20.549 1.00 10.85 99 VAL A N 1
ATOM 767 C CA . VAL A 1 96 ? -15.493 32.075 20.463 1.00 11.71 99 VAL A CA 1
ATOM 768 C C . VAL A 1 96 ? -16.429 32.244 19.265 1.00 13.81 99 VAL A C 1
ATOM 769 O O . VAL A 1 96 ? -15.993 32.601 18.172 1.00 12.85 99 VAL A O 1
ATOM 773 N N . ILE A 1 97 ? -17.717 31.994 19.478 1.00 10.02 100 ILE A N 1
ATOM 774 C CA . ILE A 1 97 ? -18.677 32.073 18.390 1.00 8.85 100 ILE A CA 1
ATOM 775 C C . ILE A 1 97 ? -19.714 33.187 18.457 1.00 13.32 100 ILE A C 1
ATOM 776 O O . ILE A 1 97 ? -20.684 33.186 17.694 1.00 14.86 100 ILE A O 1
ATOM 781 N N . ASN A 1 98 ? -19.520 34.135 19.364 1.00 13.07 101 ASN A N 1
ATOM 782 C CA . ASN A 1 98 ? -20.440 35.260 19.479 1.00 15.26 101 ASN A CA 1
ATOM 783 C C . ASN A 1 98 ? -20.022 36.385 18.538 1.00 16.28 101 ASN A C 1
ATOM 784 O O . ASN A 1 98 ? -20.862 37.138 18.035 1.00 14.81 101 ASN A O 1
ATOM 789 N N . HIS A 1 99 ? -18.716 36.482 18.296 1.00 15.93 102 HIS A N 1
ATOM 790 C CA . HIS A 1 99 ? -18.171 37.547 17.467 1.00 16.53 102 HIS A CA 1
ATOM 791 C C . HIS A 1 99 ? -16.882 37.179 16.747 1.00 15.80 102 HIS A C 1
ATOM 792 O O . HIS A 1 99 ? -16.331 36.094 16.923 1.00 16.88 102 HIS A O 1
ATOM 799 N N . THR A 1 100 ? -16.402 38.129 15.952 1.00 14.51 103 THR A N 1
ATOM 800 C CA . THR A 1 100 ? -15.163 37.992 15.202 1.00 15.28 103 THR A CA 1
ATOM 801 C C . THR A 1 100 ? -14.308 39.172 15.639 1.00 15.72 103 THR A C 1
ATOM 802 O O . THR A 1 100 ? -14.687 39.913 16.542 1.00 20.71 103 THR A O 1
ATOM 806 N N . THR A 1 101 ? -13.160 39.351 15.003 1.00 15.28 104 THR A N 1
ATOM 807 C CA . THR A 1 101 ? -12.297 40.468 15.342 1.00 12.60 104 THR A CA 1
ATOM 808 C C . THR A 1 101 ? -13.057 41.758 15.059 1.00 16.14 104 THR A C 1
ATOM 809 O O . THR A 1 101 ? -14.104 41.740 14.394 1.00 10.15 104 THR A O 1
ATOM 813 N N . PHE A 1 102 ? -12.518 42.871 15.554 1.00 13.09 105 PHE A N 1
ATOM 814 C CA . PHE A 1 102 ? -13.120 44.181 15.350 1.00 17.15 105 PHE A CA 1
ATOM 815 C C . PHE A 1 102 ? -12.683 44.730 14.002 1.00 18.40 105 PHE A C 1
ATOM 816 O O . PHE A 1 102 ? -13.404 45.510 13.382 1.00 22.80 105 PHE A O 1
ATOM 824 N N . ASP A 1 103 ? -11.483 44.341 13.574 1.00 17.05 106 ASP A N 1
ATOM 825 C CA . ASP A 1 103 ? -10.924 44.801 12.306 1.00 15.73 106 ASP A CA 1
ATOM 826 C C . ASP A 1 103 ? -11.576 44.100 11.116 1.00 16.22 106 ASP A C 1
ATOM 827 O O . ASP A 1 103 ? -11.194 42.993 10.740 1.00 18.12 106 ASP A O 1
ATOM 832 N N . TYR A 1 104 ? -12.566 44.764 10.529 1.00 18.38 107 TYR A N 1
ATOM 833 C CA . TYR A 1 104 ? -13.307 44.227 9.393 1.00 19.81 107 TYR A CA 1
ATOM 834 C C . TYR A 1 104 ? -12.421 43.802 8.219 1.00 20.15 107 TYR A C 1
ATOM 835 O O . TYR A 1 104 ? -12.749 42.863 7.496 1.00 18.69 107 TYR A O 1
ATOM 844 N N . ALA A 1 105 ? -11.302 44.493 8.031 1.00 21.91 108 ALA A N 1
ATOM 845 C CA . ALA A 1 105 ? -10.389 44.187 6.933 1.00 24.70 108 ALA A CA 1
ATOM 846 C C . ALA A 1 105 ? -9.598 42.899 7.151 1.00 24.67 108 ALA A C 1
ATOM 847 O O . ALA A 1 105 ? -9.065 42.326 6.200 1.00 25.50 108 ALA A O 1
ATOM 849 N N . ALA A 1 106 ? -9.520 42.449 8.399 1.00 23.55 109 ALA A N 1
ATOM 850 C CA . ALA A 1 106 ? -8.792 41.226 8.720 1.00 20.26 109 ALA A CA 1
ATOM 851 C C . ALA A 1 106 ? -9.690 40.007 8.562 1.00 19.97 109 ALA A C 1
ATOM 852 O O . ALA A 1 106 ? -9.206 38.900 8.336 1.00 21.29 109 ALA A O 1
ATOM 854 N N . ILE A 1 107 ? -10.997 40.209 8.685 1.00 16.85 110 ILE A N 1
ATOM 855 C CA . ILE A 1 107 ? -11.944 39.111 8.546 1.00 19.01 110 ILE A CA 1
ATOM 856 C C . ILE A 1 107 ? -11.749 38.412 7.196 1.00 21.34 110 ILE A C 1
ATOM 857 O O . ILE A 1 107 ? -11.507 39.067 6.174 1.00 24.20 110 ILE A O 1
ATOM 862 N N . SER A 1 108 ? -11.851 37.084 7.194 1.00 18.30 111 SER A N 1
ATOM 863 C CA . SER A 1 108 ? -11.644 36.309 5.972 1.00 17.74 111 SER A CA 1
ATOM 864 C C . SER A 1 108 ? -12.817 36.320 5.004 1.00 17.86 111 SER A C 1
ATOM 865 O O . SER A 1 108 ? -13.974 36.452 5.400 1.00 13.31 111 SER A O 1
ATOM 868 N N . ASN A 1 109 ? -12.501 36.174 3.723 1.00 19.47 112 ASN A N 1
ATOM 869 C CA . ASN A 1 109 ? -13.520 36.145 2.689 1.00 21.54 112 ASN A CA 1
ATOM 870 C C . ASN A 1 109 ? -14.484 35.012 2.982 1.00 19.99 112 ASN A C 1
ATOM 871 O O . ASN A 1 109 ? -15.660 35.086 2.641 1.00 19.65 112 ASN A O 1
ATOM 876 N N . GLU A 1 110 ? -13.976 33.968 3.630 1.00 21.24 113 GLU A N 1
ATOM 877 C CA . GLU A 1 110 ? -14.794 32.820 3.984 1.00 19.53 113 GLU A CA 1
ATOM 878 C C . GLU A 1 110 ? -15.990 33.293 4.798 1.00 16.90 113 GLU A C 1
ATOM 879 O O . GLU A 1 110 ? -17.120 32.913 4.527 1.00 14.35 113 GLU A O 1
ATOM 885 N N . VAL A 1 111 ? -15.743 34.131 5.794 1.00 15.23 114 VAL A N 1
ATOM 886 C CA . VAL A 1 111 ? -16.835 34.633 6.612 1.00 17.25 114 VAL A CA 1
ATOM 887 C C . VAL A 1 111 ? -17.717 35.586 5.816 1.00 15.11 114 VAL A C 1
ATOM 888 O O . VAL A 1 111 ? -18.939 35.442 5.801 1.00 18.30 114 VAL A O 1
ATOM 892 N N . LYS A 1 112 ? -17.097 36.555 5.152 1.00 16.20 115 LYS A N 1
ATOM 893 C CA . LYS A 1 112 ? -17.838 37.541 4.366 1.00 15.01 115 LYS A CA 1
ATOM 894 C C . LYS A 1 112 ? -18.702 36.918 3.273 1.00 19.86 115 LYS A C 1
ATOM 895 O O . LYS A 1 112 ? -19.585 37.581 2.717 1.00 23.09 115 LYS A O 1
ATOM 901 N N . SER A 1 113 ? -18.458 35.647 2.968 1.00 15.95 116 SER A N 1
ATOM 902 C CA . SER A 1 113 ? -19.227 34.966 1.936 1.00 19.86 116 SER A CA 1
ATOM 903 C C . SER A 1 113 ? -20.620 34.613 2.435 1.00 20.07 116 SER A C 1
ATOM 904 O O . SER A 1 113 ? -21.486 34.215 1.657 1.00 21.02 116 SER A O 1
ATOM 907 N N . ILE A 1 114 ? -20.831 34.751 3.737 1.00 19.90 117 ILE A N 1
ATOM 908 C CA . ILE A 1 114 ? -22.125 34.445 4.327 1.00 21.06 117 ILE A CA 1
ATOM 909 C C . ILE A 1 114 ? -23.026 35.675 4.260 1.00 20.41 117 ILE A C 1
ATOM 910 O O . ILE A 1 114 ? -22.771 36.681 4.921 1.00 20.21 117 ILE A O 1
ATOM 915 N N . PRO A 1 115 ? -24.101 35.606 3.464 1.00 20.94 118 PRO A N 1
ATOM 916 C CA . PRO A 1 115 ? -25.044 36.720 3.311 1.00 20.46 118 PRO A CA 1
ATOM 917 C C . PRO A 1 115 ? -25.608 37.230 4.641 1.00 19.76 118 PRO A C 1
ATOM 918 O O . PRO A 1 115 ? -26.208 36.465 5.394 1.00 20.17 118 PRO A O 1
ATOM 922 N N . ASN A 1 116 ? -25.410 38.517 4.927 1.00 20.51 119 ASN A N 1
ATOM 923 C CA . ASN A 1 116 ? -25.928 39.123 6.159 1.00 20.14 119 ASN A CA 1
ATOM 924 C C . ASN A 1 116 ? -25.461 38.336 7.402 1.00 18.56 119 ASN A C 1
ATOM 925 O O . ASN A 1 116 ? -26.269 37.848 8.190 1.00 18.86 119 ASN A O 1
ATOM 930 N N . TRP A 1 117 ? -24.146 38.241 7.579 1.00 17.90 120 TRP A N 1
ATOM 931 C CA . TRP A 1 117 ? -23.568 37.486 8.693 1.00 18.40 120 TRP A CA 1
ATOM 932 C C . TRP A 1 117 ? -23.332 38.257 9.987 1.00 17.19 120 TRP A C 1
ATOM 933 O O . TRP A 1 117 ? -22.959 37.655 10.987 1.00 17.16 120 TRP A O 1
ATOM 944 N N . THR A 1 118 ? -23.544 39.569 9.994 1.00 17.68 121 THR A N 1
ATOM 945 C CA . THR A 1 118 ? -23.270 40.323 11.217 1.00 19.82 121 THR A CA 1
ATOM 946 C C . THR A 1 118 ? -24.291 41.374 11.658 1.00 17.96 121 THR A C 1
ATOM 947 O O . THR A 1 118 ? -24.947 42.012 10.840 1.00 17.20 121 THR A O 1
ATOM 951 N N . HIS A 1 119 ? -24.400 41.534 12.976 1.00 18.67 122 HIS A N 1
ATOM 952 C CA . HIS A 1 119 ? -25.293 42.500 13.610 1.00 19.79 122 HIS A CA 1
ATOM 953 C C . HIS A 1 119 ? -24.617 43.864 13.579 1.00 20.83 122 HIS A C 1
ATOM 954 O O . HIS A 1 119 ? -25.218 44.873 13.942 1.00 25.85 122 HIS A O 1
ATOM 961 N N . GLY A 1 120 ? -23.355 43.884 13.167 1.00 19.99 123 GLY A N 1
ATOM 962 C CA . GLY A 1 120 ? -22.614 45.128 13.118 1.00 19.89 123 GLY A CA 1
ATOM 963 C C . GLY A 1 120 ? -21.605 45.201 14.247 1.00 20.04 123 GLY A C 1
ATOM 964 O O . GLY A 1 120 ? -21.370 44.202 14.929 1.00 17.19 123 GLY A O 1
ATOM 965 N N . ASN A 1 121 ? -21.019 46.384 14.443 1.00 21.35 124 ASN A N 1
ATOM 966 C CA . ASN A 1 121 ? -20.023 46.615 15.489 1.00 21.68 124 ASN A CA 1
ATOM 967 C C . ASN A 1 121 ? -20.389 47.761 16.432 1.00 24.13 124 ASN A C 1
ATOM 968 O O . ASN A 1 121 ? -19.500 48.398 17.005 1.00 25.06 124 ASN A O 1
ATOM 973 N N . THR A 1 122 ? -21.686 48.028 16.585 1.00 21.89 125 THR A N 1
ATOM 974 C CA . THR A 1 122 ? -22.150 49.090 17.480 1.00 23.56 125 THR A CA 1
ATOM 975 C C . THR A 1 122 ? -22.001 48.593 18.911 1.00 22.95 125 THR A C 1
ATOM 976 O O . THR A 1 122 ? -22.758 47.728 19.357 1.00 23.32 125 THR A O 1
ATOM 980 N N . GLN A 1 123 ? -21.038 49.157 19.633 1.00 23.07 126 GLN A N 1
ATOM 981 C CA . GLN A 1 123 ? -20.761 48.734 21.001 1.00 24.24 126 GLN A CA 1
ATOM 982 C C . GLN A 1 123 ? -21.906 48.846 21.994 1.00 22.38 126 GLN A C 1
ATOM 983 O O . GLN A 1 123 ? -22.592 49.862 22.062 1.00 22.98 126 GLN A O 1
ATOM 989 N N . ILE A 1 124 ? -22.088 47.784 22.773 1.00 22.00 127 ILE A N 1
ATOM 990 C CA . ILE A 1 124 ? -23.133 47.723 23.789 1.00 21.18 127 ILE A CA 1
ATOM 991 C C . ILE A 1 124 ? -23.059 48.948 24.687 1.00 23.79 127 ILE A C 1
ATOM 992 O O . ILE A 1 124 ? -21.974 49.450 24.975 1.00 22.17 127 ILE A O 1
ATOM 997 N N . LYS A 1 125 ? -24.219 49.417 25.135 1.00 26.59 128 LYS A N 1
ATOM 998 C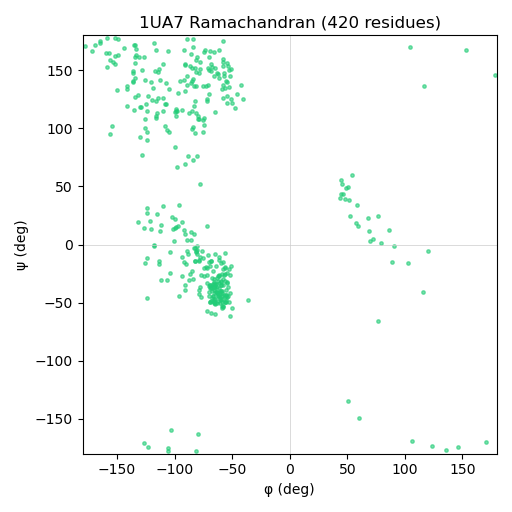 CA . LYS A 1 125 ? -24.293 50.583 26.004 1.00 28.32 128 LYS A CA 1
ATOM 999 C C . LYS A 1 125 ? -25.022 50.295 27.316 1.00 28.93 128 LYS A C 1
ATOM 1000 O O . LYS A 1 125 ? -24.550 50.669 28.389 1.00 30.01 128 LYS A O 1
ATOM 1006 N N . ASN A 1 126 ? -26.171 49.629 27.225 1.00 29.08 129 ASN A N 1
ATOM 1007 C CA . ASN A 1 126 ? -26.973 49.304 28.402 1.00 27.83 129 ASN A CA 1
ATOM 1008 C C . ASN A 1 126 ? -26.859 47.827 28.787 1.00 28.43 129 ASN A C 1
ATOM 1009 O O . ASN A 1 126 ? -27.563 46.979 28.234 1.00 27.22 129 ASN A O 1
ATOM 1014 N N . TRP A 1 127 ? -25.990 47.521 29.745 1.00 28.55 130 TRP A N 1
ATOM 1015 C CA . TRP A 1 127 ? -25.810 46.142 30.181 1.00 29.49 130 TRP A CA 1
ATOM 1016 C C . TRP A 1 127 ? -26.975 45.601 30.994 1.00 30.48 130 TRP A C 1
ATOM 1017 O O . TRP A 1 127 ? -26.846 44.584 31.670 1.00 29.95 130 TRP A O 1
ATOM 1028 N N . SER A 1 128 ? -28.112 46.285 30.924 1.00 30.45 131 SER A N 1
ATOM 1029 C CA . SER A 1 128 ? -29.308 45.859 31.639 1.00 32.26 131 SER A CA 1
ATOM 1030 C C . SER A 1 128 ? -30.397 45.546 30.616 1.00 30.75 131 SER A C 1
ATOM 1031 O O . SER A 1 128 ? -31.512 45.153 30.967 1.00 30.56 131 SER A O 1
ATOM 1034 N N . ASP A 1 129 ? -30.054 45.721 29.346 1.00 28.21 132 ASP A N 1
ATOM 1035 C CA . ASP A 1 129 ? -30.977 45.475 28.245 1.00 26.44 132 ASP A CA 1
ATOM 1036 C C . ASP A 1 129 ? -30.563 44.212 27.494 1.00 25.41 132 ASP A C 1
ATOM 1037 O O . ASP A 1 129 ? -29.619 44.247 26.706 1.00 27.45 132 ASP A O 1
ATOM 1042 N N . ARG A 1 130 ? -31.258 43.101 27.733 1.00 22.94 133 ARG A N 1
ATOM 1043 C CA . ARG A 1 130 ? -30.930 41.852 27.049 1.00 21.81 133 ARG A CA 1
ATOM 1044 C C . ARG A 1 130 ? -30.863 42.030 25.539 1.00 21.95 133 ARG A C 1
ATOM 1045 O O . ARG A 1 130 ? -30.167 41.282 24.854 1.00 23.63 133 ARG A O 1
ATOM 1053 N N . TRP A 1 131 ? -31.587 43.015 25.018 1.00 19.29 134 TRP A N 1
ATOM 1054 C CA . TRP A 1 131 ? -31.562 43.268 23.584 1.00 21.93 134 TRP A CA 1
ATOM 1055 C C . TRP A 1 131 ? -30.205 43.830 23.158 1.00 22.35 134 TRP A C 1
ATOM 1056 O O . TRP A 1 131 ? -29.597 43.349 22.204 1.00 23.87 134 TRP A O 1
ATOM 1067 N N . ASP A 1 132 ? -29.738 44.850 23.870 1.00 21.22 135 ASP A N 1
ATOM 1068 C CA . ASP A 1 132 ? -28.470 45.486 23.548 1.00 21.91 135 ASP A CA 1
ATOM 1069 C C . ASP A 1 132 ? -27.296 44.569 23.865 1.00 20.44 135 ASP A C 1
ATOM 1070 O O . ASP A 1 132 ? -26.296 44.554 23.143 1.00 19.98 135 ASP A O 1
ATOM 1075 N N . VAL A 1 133 ? -27.420 43.789 24.933 1.00 20.30 136 VAL A N 1
ATOM 1076 C CA . VAL A 1 133 ? -26.345 42.888 25.326 1.00 18.26 136 VAL A CA 1
ATOM 1077 C C . VAL A 1 133 ? -26.157 41.769 24.306 1.00 18.73 136 VAL A C 1
ATOM 1078 O O . VAL A 1 133 ? -25.032 41.408 23.976 1.00 17.96 136 VAL A O 1
ATOM 1082 N N . THR A 1 134 ? -27.257 41.236 23.791 1.00 19.20 137 THR A N 1
ATOM 1083 C CA . THR A 1 134 ? -27.176 40.140 22.834 1.00 18.89 137 THR A CA 1
ATOM 1084 C C . THR A 1 134 ? -27.126 40.535 21.356 1.00 20.28 137 THR A C 1
ATOM 1085 O O . THR A 1 134 ? -26.454 39.871 20.567 1.00 19.94 137 THR A O 1
ATOM 1089 N N . GLN A 1 135 ? -27.821 41.608 20.979 1.00 21.38 138 GLN A N 1
ATOM 1090 C CA . GLN A 1 135 ? -27.855 42.037 19.576 1.00 21.08 138 GLN A CA 1
ATOM 1091 C C . GLN A 1 135 ? -26.778 43.017 19.116 1.00 22.25 138 GLN A C 1
ATOM 1092 O O . GLN A 1 135 ? -26.577 43.194 17.912 1.00 21.31 138 GLN A O 1
ATOM 1098 N N . ASN A 1 136 ? -26.099 43.671 20.050 1.00 22.06 139 ASN A N 1
ATOM 1099 C CA . ASN A 1 136 ? -25.051 44.595 19.654 1.00 23.53 139 ASN A CA 1
ATOM 1100 C C . ASN A 1 136 ? -23.658 44.037 19.919 1.00 24.30 139 ASN A C 1
ATOM 1101 O O . ASN A 1 136 ? -23.512 42.877 20.321 1.00 21.83 139 ASN A O 1
ATOM 1106 N N . SER A 1 137 ? -22.641 44.862 19.687 1.00 22.82 140 SER A N 1
ATOM 1107 C CA . SER A 1 137 ? -21.254 44.440 19.842 1.00 21.42 140 SER A CA 1
ATOM 1108 C C . SER A 1 137 ? -20.580 44.591 21.192 1.00 24.79 140 SER A C 1
ATOM 1109 O O . SER A 1 137 ? -20.819 45.548 21.934 1.00 26.73 140 SER A O 1
ATOM 1112 N N . LEU A 1 138 ? -19.711 43.628 21.481 1.00 23.88 141 LEU A N 1
ATOM 1113 C CA . LEU A 1 138 ? -18.929 43.610 22.707 1.00 21.45 141 LEU A CA 1
ATOM 1114 C C . LEU A 1 138 ? -17.553 44.166 22.345 1.00 20.03 141 LEU A C 1
ATOM 1115 O O . LEU A 1 138 ? -16.839 43.582 21.529 1.00 17.28 141 LEU A O 1
ATOM 1120 N N . LEU A 1 139 ? -17.196 45.302 22.937 1.00 17.15 142 LEU A N 1
ATOM 1121 C CA . LEU A 1 139 ? -15.900 45.928 22.689 1.00 19.99 142 LEU A CA 1
ATOM 1122 C C . LEU A 1 139 ? -15.624 46.266 21.226 1.00 18.27 142 LEU A C 1
ATOM 1123 O O . LEU A 1 139 ? -14.471 46.472 20.852 1.00 16.54 142 LEU A O 1
ATOM 1128 N N . GLY A 1 140 ? -16.666 46.318 20.402 1.00 17.34 143 GLY A N 1
ATOM 1129 C CA . GLY A 1 140 ? -16.467 46.641 18.996 1.00 17.15 143 GLY A CA 1
ATOM 1130 C C . GLY A 1 140 ? -16.239 45.440 18.093 1.00 18.26 143 GLY A C 1
ATOM 1131 O O . GLY A 1 140 ? -16.084 45.591 16.879 1.00 16.04 143 GLY A O 1
ATOM 1132 N N . LEU A 1 141 ? -16.213 44.248 18.687 1.00 19.60 144 LEU A N 1
ATOM 1133 C CA . LEU A 1 141 ? -16.011 43.002 17.942 1.00 17.87 144 LEU A CA 1
ATOM 1134 C C . LEU A 1 141 ? -17.268 42.701 17.126 1.00 18.94 144 LEU A C 1
ATOM 1135 O O . LEU A 1 141 ? -18.371 42.599 17.676 1.00 18.05 144 LEU A O 1
ATOM 1140 N N . TYR A 1 142 ? -17.119 42.553 15.815 1.00 19.65 145 TYR A N 1
ATOM 1141 C CA . TYR A 1 142 ? -18.298 42.295 15.004 1.00 19.35 145 TYR A CA 1
ATOM 1142 C C . TYR A 1 142 ? -19.136 41.151 15.550 1.00 18.23 145 TYR A C 1
ATOM 1143 O O . TYR A 1 142 ? -18.667 40.030 15.698 1.00 18.14 145 TYR A O 1
ATOM 1152 N N . ASP A 1 143 ? -20.391 41.456 15.846 1.00 17.63 146 ASP A N 1
ATOM 1153 C CA . ASP A 1 143 ? -21.307 40.484 16.417 1.00 19.59 146 ASP A CA 1
ATOM 1154 C C . ASP A 1 143 ? -21.938 39.574 15.365 1.00 21.04 146 ASP A C 1
ATOM 1155 O O . ASP A 1 143 ? -22.560 40.049 14.416 1.00 21.40 146 ASP A O 1
ATOM 1160 N N . TRP A 1 144 ? -21.770 38.263 15.536 1.00 21.09 147 TRP A N 1
ATOM 1161 C CA . TRP A 1 144 ? -22.341 37.297 14.606 1.00 18.47 147 TRP A CA 1
ATOM 1162 C C . TRP A 1 144 ? -23.856 37.436 14.598 1.00 21.60 147 TRP A C 1
ATOM 1163 O O . TRP A 1 144 ? -24.466 37.700 15.637 1.00 20.33 147 TRP A O 1
ATOM 1174 N N . ASN A 1 145 ? -24.457 37.268 13.423 1.00 21.94 148 ASN A N 1
ATOM 1175 C CA . ASN A 1 145 ? -25.906 37.346 13.286 1.00 23.15 148 ASN A CA 1
ATOM 1176 C C . ASN A 1 145 ? -26.431 35.941 13.544 1.00 24.27 148 ASN A C 1
ATOM 1177 O O . ASN A 1 145 ? -26.801 35.222 12.618 1.00 26.66 148 ASN A O 1
ATOM 1182 N N . THR A 1 146 ? -26.462 35.559 14.814 1.00 25.95 149 THR A N 1
ATOM 1183 C CA . THR A 1 146 ? -26.894 34.222 15.212 1.00 23.44 149 THR A CA 1
ATOM 1184 C C . THR A 1 146 ? -28.331 33.803 14.880 1.00 21.79 149 THR A C 1
ATOM 1185 O O . THR A 1 146 ? -28.677 32.623 15.003 1.00 18.93 149 THR A O 1
ATOM 1189 N N . GLN A 1 147 ? -29.168 34.744 14.456 1.00 21.42 150 GLN A N 1
ATOM 1190 C CA . GLN A 1 147 ? -30.540 34.389 14.090 1.00 20.20 150 GLN A CA 1
ATOM 1191 C C . GLN A 1 147 ? -30.555 33.850 12.663 1.00 22.31 150 GLN A C 1
ATOM 1192 O O . GLN A 1 147 ? -31.536 33.263 12.211 1.00 22.62 150 GLN A O 1
ATOM 1198 N N . ASN A 1 148 ? -29.452 34.069 11.959 1.00 24.41 151 ASN A N 1
ATOM 1199 C CA . ASN A 1 148 ? -29.292 33.626 10.582 1.00 23.46 151 ASN A CA 1
ATOM 1200 C C . ASN A 1 148 ? -28.955 32.134 10.612 1.00 23.31 151 ASN A C 1
ATOM 1201 O O . ASN A 1 148 ? -27.853 31.746 11.003 1.00 23.70 151 ASN A O 1
ATOM 1206 N N . THR A 1 149 ? -29.905 31.297 10.205 1.00 22.91 152 THR A N 1
ATOM 1207 C CA . THR A 1 149 ? -29.692 29.853 10.210 1.00 23.19 152 THR A CA 1
ATOM 1208 C C . THR A 1 149 ? -28.426 29.429 9.469 1.00 21.94 152 THR A C 1
ATOM 1209 O O . THR A 1 149 ? -27.896 28.343 9.700 1.00 23.47 152 THR A O 1
ATOM 1213 N N . GLN A 1 150 ? -27.934 30.284 8.584 1.00 20.87 153 GLN A N 1
ATOM 1214 C CA . GLN A 1 150 ? -26.731 29.952 7.838 1.00 21.22 153 GLN A CA 1
ATOM 1215 C C . GLN A 1 150 ? -25.487 30.141 8.697 1.00 19.30 153 GLN A C 1
ATOM 1216 O O . GLN A 1 150 ? -24.538 29.370 8.586 1.00 19.89 153 GLN A O 1
ATOM 1222 N N . VAL A 1 151 ? -25.476 31.165 9.549 1.00 17.53 154 VAL A N 1
ATOM 1223 C CA . VAL A 1 151 ? -24.314 31.366 10.403 1.00 17.23 154 VAL A CA 1
ATOM 1224 C C . VAL A 1 151 ? -24.276 30.213 11.399 1.00 19.69 154 VAL A C 1
ATOM 1225 O O . VAL A 1 151 ? -23.203 29.711 11.735 1.00 19.42 154 VAL A O 1
ATOM 1229 N N . GLN A 1 152 ? -25.455 29.788 11.855 1.00 18.42 155 GLN A N 1
ATOM 1230 C CA . GLN A 1 152 ? -25.556 28.693 12.814 1.00 18.37 155 GLN A CA 1
ATOM 1231 C C . GLN A 1 152 ? -24.866 27.445 12.304 1.00 19.28 155 GLN A C 1
ATOM 1232 O O . GLN A 1 152 ? -24.071 26.829 13.011 1.00 22.20 155 GLN A O 1
ATOM 1238 N N . SER A 1 153 ? -25.169 27.069 11.071 1.00 18.98 156 SER A N 1
ATOM 1239 C CA . SER A 1 153 ? -24.558 25.887 10.492 1.00 21.83 156 SER A CA 1
ATOM 1240 C C . SER A 1 153 ? -23.055 26.076 10.306 1.00 19.37 156 SER A C 1
ATOM 1241 O O . SER A 1 153 ? -22.283 25.139 10.495 1.00 19.72 156 SER A O 1
ATOM 1244 N N . TYR A 1 154 ? -22.638 27.287 9.946 1.00 19.52 157 TYR A N 1
ATOM 1245 C CA . TYR A 1 154 ? -21.216 27.563 9.754 1.00 19.35 157 TYR A CA 1
ATOM 1246 C C . TYR A 1 154 ? -20.474 27.370 11.073 1.00 19.56 157 TYR A C 1
ATOM 1247 O O . TYR A 1 154 ? -19.465 26.658 11.141 1.00 16.52 157 TYR A O 1
ATOM 1256 N N . LEU A 1 155 ? -20.985 27.999 12.125 1.00 17.71 158 LEU A N 1
ATOM 1257 C CA . LEU A 1 155 ? -20.362 27.896 13.435 1.00 17.96 158 LEU A CA 1
ATOM 1258 C C . LEU A 1 155 ? -20.475 26.477 13.992 1.00 19.65 158 LEU A C 1
ATOM 1259 O O . LEU A 1 155 ? -19.490 25.915 14.484 1.00 17.56 158 LEU A O 1
ATOM 1264 N N . LYS A 1 156 ? -21.662 25.883 13.902 1.00 17.88 159 LYS A N 1
ATOM 1265 C CA . LYS A 1 156 ? -21.831 24.527 14.412 1.00 18.70 159 LYS A CA 1
ATOM 1266 C C . LYS A 1 156 ? -20.916 23.554 13.668 1.00 17.86 159 LYS A C 1
ATOM 1267 O O . LYS A 1 156 ? -20.441 22.579 14.250 1.00 18.48 159 LYS A O 1
ATOM 1273 N N . ARG A 1 157 ? -20.671 23.816 12.385 1.00 16.69 160 ARG A N 1
ATOM 1274 C CA . ARG A 1 157 ? -19.794 22.948 11.594 1.00 16.17 160 ARG A CA 1
ATOM 1275 C C . ARG A 1 157 ? -18.398 23.008 12.204 1.00 14.66 160 ARG A C 1
ATOM 1276 O O . ARG A 1 157 ? -17.675 22.013 12.233 1.00 17.77 160 ARG A O 1
ATOM 1284 N N . PHE A 1 158 ? -18.021 24.188 12.681 1.00 10.89 161 PHE A N 1
ATOM 1285 C CA . PHE A 1 158 ? -16.728 24.366 13.319 1.00 14.79 161 PHE A CA 1
ATOM 1286 C C . PHE A 1 158 ? -16.663 23.474 14.567 1.00 15.66 161 PHE A C 1
ATOM 1287 O O . PHE A 1 158 ? -15.697 22.731 14.775 1.00 18.28 161 PHE A O 1
ATOM 1295 N N . LEU A 1 159 ? -17.703 23.544 15.391 1.00 13.93 162 LEU A N 1
ATOM 1296 C CA . LEU A 1 159 ? -17.756 22.743 16.601 1.00 12.08 162 LEU A CA 1
ATOM 1297 C C . LEU A 1 159 ? -17.685 21.260 16.243 1.00 13.35 162 LEU A C 1
ATOM 1298 O O . LEU A 1 159 ? -16.902 20.514 16.832 1.00 16.81 162 LEU A O 1
ATOM 1303 N N . GLU A 1 160 ? -18.491 20.836 15.272 1.00 12.56 163 GLU A N 1
ATOM 1304 C CA . GLU A 1 160 ? -18.492 19.437 14.851 1.00 16.71 163 GLU A CA 1
ATOM 1305 C C . GLU A 1 160 ? -17.104 18.995 14.382 1.00 16.33 163 GLU A C 1
ATOM 1306 O O . GLU A 1 160 ? -16.713 17.849 14.588 1.00 20.71 163 GLU A O 1
ATOM 1312 N N . ARG A 1 161 ? -16.368 19.906 13.751 1.00 19.20 164 ARG A N 1
ATOM 1313 C CA . ARG A 1 161 ? -15.015 19.624 13.268 1.00 18.36 164 ARG A CA 1
ATOM 1314 C C . ARG A 1 161 ? -14.113 19.371 14.465 1.00 17.22 164 ARG A C 1
ATOM 1315 O O . ARG A 1 161 ? -13.371 18.396 14.506 1.00 20.01 164 ARG A O 1
ATOM 1323 N N . ALA A 1 162 ? -14.174 20.264 15.442 1.00 18.77 165 ALA A N 1
ATOM 1324 C CA . ALA A 1 162 ? -13.373 20.107 16.648 1.00 18.71 165 ALA A CA 1
ATOM 1325 C C . ALA A 1 162 ? -13.631 18.729 17.275 1.00 19.06 165 ALA A C 1
ATOM 1326 O O . ALA A 1 162 ? -12.686 18.041 17.672 1.00 15.38 165 ALA A O 1
ATOM 1328 N N . LEU A 1 163 ? -14.903 18.334 17.368 1.00 16.87 166 LEU A N 1
ATOM 1329 C CA . LEU A 1 163 ? -15.248 17.035 17.943 1.00 18.47 166 LEU A CA 1
ATOM 1330 C C . LEU A 1 163 ? -14.618 15.918 17.113 1.00 21.03 166 LEU A C 1
ATOM 1331 O O . LEU A 1 163 ? -14.175 14.907 17.651 1.00 19.95 166 LEU A O 1
ATOM 1336 N N . ASN A 1 164 ? -14.581 16.095 15.799 1.00 20.74 167 ASN A N 1
ATOM 1337 C CA . ASN A 1 164 ? -13.986 15.076 14.952 1.00 22.42 167 ASN A CA 1
ATOM 1338 C C . ASN A 1 164 ? -12.469 15.056 15.103 1.00 22.38 167 ASN A C 1
ATOM 1339 O O . ASN A 1 164 ? -11.840 14.023 14.880 1.00 24.56 167 ASN A O 1
ATOM 1344 N N . ASP A 1 165 ? -11.876 16.186 15.483 1.00 18.37 168 ASP A N 1
ATOM 1345 C CA . ASP A 1 165 ? -10.428 16.228 15.646 1.00 18.58 168 ASP A CA 1
ATOM 1346 C C . ASP A 1 165 ? -9.990 15.686 17.002 1.00 19.74 168 ASP A C 1
ATOM 1347 O O . ASP A 1 165 ? -8.796 15.591 17.283 1.00 21.30 168 ASP A O 1
ATOM 1352 N N . GLY A 1 166 ? -10.953 15.326 17.840 1.00 18.84 169 GLY A N 1
ATOM 1353 C CA . GLY A 1 166 ? -10.610 14.790 19.142 1.00 18.30 169 GLY A CA 1
ATOM 1354 C C . GLY A 1 166 ? -11.133 15.582 20.324 1.00 16.85 169 GLY A C 1
ATOM 1355 O O . GLY A 1 166 ? -10.972 15.156 21.466 1.00 18.76 169 GLY A O 1
ATOM 1356 N N . ALA A 1 167 ? -11.754 16.731 20.068 1.00 13.13 170 ALA A N 1
ATOM 1357 C CA . ALA A 1 167 ? -12.291 17.542 21.156 1.00 14.58 170 ALA A CA 1
ATOM 1358 C C . ALA A 1 167 ? -13.412 16.766 21.825 1.00 15.09 170 ALA A C 1
ATOM 1359 O O . ALA A 1 167 ? -14.069 15.947 21.184 1.00 15.83 170 ALA A O 1
ATOM 1361 N N . ASP A 1 168 ? -13.635 17.029 23.110 1.00 16.02 171 ASP A N 1
ATOM 1362 C CA . ASP A 1 168 ? -14.674 16.335 23.856 1.00 13.58 171 ASP A CA 1
ATOM 1363 C C . ASP A 1 168 ? -15.682 17.277 24.504 1.00 17.26 171 ASP A C 1
ATOM 1364 O O . ASP A 1 168 ? -16.727 16.838 24.988 1.00 17.06 171 ASP A O 1
ATOM 1369 N N . GLY A 1 169 ? -15.374 18.570 24.517 1.00 15.66 172 GLY A N 1
ATOM 1370 C CA . GLY A 1 169 ? -16.278 19.519 25.137 1.00 14.40 172 GLY A CA 1
ATOM 1371 C C . GLY A 1 169 ? -15.990 20.950 24.757 1.00 12.82 172 GLY A C 1
ATOM 1372 O O . GLY A 1 169 ? -14.994 21.238 24.095 1.00 14.05 172 GLY A O 1
ATOM 1373 N N . PHE A 1 170 ? -16.856 21.859 25.186 1.00 13.73 173 PHE A N 1
ATOM 1374 C CA . PHE A 1 170 ? -16.682 23.263 24.847 1.00 12.06 173 PHE A CA 1
ATOM 1375 C C . PHE A 1 170 ? -16.871 24.228 26.004 1.00 14.63 173 PHE A C 1
ATOM 1376 O O . PHE A 1 170 ? -17.550 23.935 26.983 1.00 13.53 173 PHE A O 1
ATOM 1384 N N . ARG A 1 171 ? -16.257 25.393 25.853 1.00 14.49 174 ARG A N 1
ATOM 1385 C CA . ARG A 1 171 ? -16.360 26.489 26.800 1.00 15.57 174 ARG A CA 1
ATOM 1386 C C . ARG A 1 171 ? -16.822 27.593 25.859 1.00 13.63 174 ARG A C 1
ATOM 1387 O O . ARG A 1 171 ? -16.052 28.049 25.016 1.00 13.28 174 ARG A O 1
ATOM 1395 N N . PHE A 1 172 ? -18.082 27.997 25.972 1.00 14.69 175 PHE A N 1
ATOM 1396 C CA . PHE A 1 172 ? -18.617 29.029 25.087 1.00 13.35 175 PHE A CA 1
ATOM 1397 C C . PHE A 1 172 ? -18.349 30.460 25.532 1.00 14.62 175 PHE A C 1
ATOM 1398 O O . PHE A 1 172 ? -19.041 31.010 26.391 1.00 14.54 175 PHE A O 1
ATOM 1406 N N . ASP A 1 173 ? -17.325 31.048 24.925 1.00 14.38 176 ASP A N 1
ATOM 1407 C CA . ASP A 1 173 ? -16.917 32.416 25.200 1.00 12.17 176 ASP A CA 1
ATOM 1408 C C . ASP A 1 173 ? -18.076 33.383 25.032 1.00 12.83 176 ASP A C 1
ATOM 1409 O O . ASP A 1 173 ? -18.857 33.258 24.098 1.00 11.64 176 ASP A O 1
ATOM 1414 N N . ALA A 1 174 ? -18.168 34.355 25.932 1.00 13.57 177 ALA A N 1
ATOM 1415 C CA . ALA A 1 174 ? -19.207 35.374 25.867 1.00 14.86 177 ALA A CA 1
ATOM 1416 C C . ALA A 1 174 ? -20.578 34.800 25.548 1.00 15.83 177 ALA A C 1
ATOM 1417 O O . ALA A 1 174 ? -21.340 35.402 24.784 1.00 13.51 177 ALA A O 1
ATOM 1419 N N . ALA A 1 175 ? -20.889 33.647 26.136 1.00 13.69 178 ALA A N 1
ATOM 1420 C CA . ALA A 1 175 ? -22.167 32.981 25.907 1.00 14.10 178 ALA A CA 1
ATOM 1421 C C . ALA A 1 175 ? -23.358 33.856 26.284 1.00 17.77 178 ALA A C 1
ATOM 1422 O O . ALA A 1 175 ? -24.460 33.681 25.750 1.00 17.28 178 ALA A O 1
ATOM 1424 N N . LYS A 1 176 ? -23.139 34.795 27.201 1.00 15.92 179 LYS A N 1
ATOM 1425 C CA . LYS A 1 176 ? -24.203 35.694 27.636 1.00 16.69 179 LYS A CA 1
ATOM 1426 C C . LYS A 1 176 ? -24.627 36.676 26.540 1.00 17.04 179 LYS A C 1
ATOM 1427 O O . LYS A 1 176 ? -25.686 37.303 26.628 1.00 16.61 179 LYS A O 1
ATOM 1433 N N . HIS A 1 177 ? -23.812 36.788 25.498 1.00 15.17 180 HIS A N 1
ATOM 1434 C CA . HIS A 1 177 ? -24.096 37.716 24.410 1.00 16.44 180 HIS A CA 1
ATOM 1435 C C . HIS A 1 177 ? -24.782 37.112 23.197 1.00 16.51 180 HIS A C 1
ATOM 1436 O O . HIS A 1 177 ? -24.803 37.707 22.120 1.00 15.20 180 HIS A O 1
ATOM 1443 N N . ILE A 1 178 ? -25.342 35.924 23.374 1.00 16.32 181 ILE A N 1
ATOM 1444 C CA . ILE A 1 178 ? -26.066 35.270 22.298 1.00 16.05 181 ILE A CA 1
ATOM 1445 C C . ILE A 1 178 ? -27.455 34.972 22.862 1.00 18.59 181 ILE A C 1
ATOM 1446 O O . ILE A 1 178 ? -27.607 34.293 23.879 1.00 19.50 181 ILE A O 1
ATOM 1451 N N . GLU A 1 179 ? -28.467 35.516 22.203 1.00 20.12 182 GLU A N 1
ATOM 1452 C CA . GLU A 1 179 ? -29.836 35.361 22.651 1.00 20.21 182 GLU A CA 1
ATOM 1453 C C . GLU A 1 179 ? -30.295 33.927 22.843 1.00 22.64 182 GLU A C 1
ATOM 1454 O O . GLU A 1 179 ? -29.750 32.992 22.255 1.00 22.98 182 GLU A O 1
ATOM 1460 N N . LEU A 1 180 ? -31.307 33.781 23.694 1.00 23.32 183 LEU A N 1
ATOM 1461 C CA . LEU A 1 180 ? -31.925 32.500 23.998 1.00 23.97 183 LEU A CA 1
ATOM 1462 C C . LEU A 1 180 ? -33.274 32.505 23.273 1.00 27.83 183 LEU A C 1
ATOM 1463 O O . LEU A 1 180 ? -33.731 33.551 22.804 1.00 28.66 183 LEU A O 1
ATOM 1468 N N . PRO A 1 181 ? -33.929 31.340 23.166 1.00 29.02 184 PRO A N 1
ATOM 1469 C CA . PRO A 1 181 ? -35.226 31.263 22.487 1.00 29.85 184 PRO A CA 1
ATOM 1470 C C . PRO A 1 181 ? -36.296 32.223 23.018 1.00 32.50 184 PRO A C 1
ATOM 1471 O O . PRO A 1 181 ? -37.131 32.712 22.253 1.00 33.17 184 PRO A O 1
ATOM 1475 N N . ASP A 1 182 ? -36.263 32.497 24.321 1.00 33.36 185 ASP A N 1
ATOM 1476 C CA . ASP A 1 182 ? -37.264 33.360 24.946 1.00 32.89 185 ASP A CA 1
ATOM 1477 C C . ASP A 1 182 ? -36.872 34.812 25.207 1.00 34.03 185 ASP A C 1
ATOM 1478 O O . ASP A 1 182 ? -37.556 35.505 25.964 1.00 33.84 185 ASP A O 1
ATOM 1483 N N . ASP A 1 183 ? -35.782 35.280 24.604 1.00 33.46 186 ASP A N 1
ATOM 1484 C CA . ASP A 1 183 ? -35.377 36.671 24.801 1.00 33.43 186 ASP A CA 1
ATOM 1485 C C . ASP A 1 183 ? -36.206 37.573 23.902 1.00 36.23 186 ASP A C 1
ATOM 1486 O O . ASP A 1 183 ? -35.729 38.041 22.869 1.00 40.19 186 ASP A O 1
ATOM 1491 N N . GLY A 1 184 ? -37.451 37.811 24.289 1.00 34.32 187 GLY A N 1
ATOM 1492 C CA . GLY A 1 184 ? -38.303 38.667 23.491 1.00 34.06 187 GLY A CA 1
ATOM 1493 C C . GLY A 1 184 ? -38.522 38.175 22.072 1.00 33.30 187 GLY A C 1
ATOM 1494 O O . GLY A 1 184 ? -38.516 36.973 21.806 1.00 35.43 187 GLY A O 1
ATOM 1495 N N . SER A 1 185 ? -38.703 39.119 21.156 1.00 32.42 188 SER A N 1
ATOM 1496 C CA . SER A 1 185 ? -38.952 38.811 19.755 1.00 32.07 188 SER A CA 1
ATOM 1497 C C . SER A 1 185 ? -37.690 38.672 18.905 1.00 33.24 188 SER A C 1
ATOM 1498 O O . SER A 1 185 ? -37.774 38.490 17.690 1.00 32.43 188 SER A O 1
ATOM 1501 N N . TYR A 1 186 ? -36.523 38.765 19.533 1.00 33.35 189 TYR A N 1
ATOM 1502 C CA . TYR A 1 186 ? -35.266 38.633 18.803 1.00 30.94 189 TYR A CA 1
ATOM 1503 C C . TYR A 1 186 ? -34.541 37.349 19.202 1.00 31.49 189 TYR A C 1
ATOM 1504 O O . TYR A 1 186 ? -33.347 37.190 18.950 1.00 34.56 189 TYR A O 1
ATOM 1513 N N . GLY A 1 187 ? -35.277 36.432 19.820 1.00 30.28 190 GLY A N 1
ATOM 1514 C CA . GLY A 1 187 ? -34.689 35.177 20.247 1.00 28.09 190 GLY A CA 1
ATOM 1515 C C . GLY A 1 187 ? -34.443 34.252 19.076 1.00 27.15 190 GLY A C 1
ATOM 1516 O O . GLY A 1 187 ? -34.959 34.482 17.981 1.00 26.79 190 GLY A O 1
ATOM 1517 N N . SER A 1 188 ? -33.651 33.209 19.302 1.00 23.74 191 SER A N 1
ATOM 1518 C CA . SER A 1 188 ? -33.344 32.253 18.247 1.00 24.11 191 SER A CA 1
ATOM 1519 C C . SER A 1 188 ? -33.120 30.866 18.819 1.00 23.87 191 SER A C 1
ATOM 1520 O O . SER A 1 188 ? -33.147 30.670 20.032 1.00 23.40 191 SER A O 1
ATOM 1523 N N . GLN A 1 189 ? -32.906 29.907 17.927 1.00 24.40 192 GLN A N 1
ATOM 1524 C CA . GLN A 1 189 ? -32.663 28.527 18.318 1.00 24.17 192 GLN A CA 1
ATOM 1525 C C . GLN A 1 189 ? -31.163 28.280 18.265 1.00 23.10 192 GLN A C 1
ATOM 1526 O O . GLN A 1 189 ? -30.720 27.142 18.138 1.00 22.96 192 GLN A O 1
ATOM 1532 N N . PHE A 1 190 ? -30.382 29.350 18.349 1.00 23.58 193 PHE A N 1
ATOM 1533 C CA . PHE A 1 190 ? -28.937 29.201 18.300 1.00 24.44 193 PHE A CA 1
ATOM 1534 C C . PHE A 1 190 ? -28.453 28.173 19.321 1.00 24.34 193 PHE A C 1
ATOM 1535 O O . PHE A 1 190 ? -27.870 27.151 18.954 1.00 22.93 193 PHE A O 1
ATOM 1543 N N . TRP A 1 191 ? -28.705 28.439 20.600 1.00 22.36 194 TRP A N 1
ATOM 1544 C CA . TRP A 1 191 ? -28.252 27.540 21.658 1.00 24.32 194 TRP A CA 1
ATOM 1545 C C . TRP A 1 191 ? -28.811 26.118 21.587 1.00 26.25 194 TRP A C 1
ATOM 1546 O O . TRP A 1 191 ? -28.066 25.148 21.755 1.00 25.30 194 TRP A O 1
ATOM 1557 N N . PRO A 1 192 ? -30.124 25.968 21.347 1.00 26.98 195 PRO A N 1
ATOM 1558 C CA . PRO A 1 192 ? -30.673 24.610 21.264 1.00 26.14 195 PRO A CA 1
ATOM 1559 C C . PRO A 1 192 ? -29.979 23.825 20.148 1.00 24.21 195 PRO A C 1
ATOM 1560 O O . PRO A 1 192 ? -29.663 22.644 20.292 1.00 23.87 195 PRO A O 1
ATOM 1564 N N . ASN A 1 193 ? -29.729 24.508 19.038 1.00 24.03 196 ASN A N 1
ATOM 1565 C CA . ASN A 1 193 ? -29.088 23.894 17.883 1.00 23.44 196 ASN A CA 1
ATOM 1566 C C . ASN A 1 193 ? -27.602 23.582 18.067 1.00 23.06 196 ASN A C 1
ATOM 1567 O O . ASN A 1 193 ? -27.200 22.425 17.941 1.00 25.25 196 ASN A O 1
ATOM 1572 N N . ILE A 1 194 ? -26.785 24.586 18.378 1.00 21.64 197 ILE A N 1
ATOM 1573 C CA . ILE A 1 194 ? -25.347 24.343 18.514 1.00 21.26 197 ILE A CA 1
ATOM 1574 C C . ILE A 1 194 ? -24.934 23.451 19.688 1.00 20.49 197 ILE A C 1
ATOM 1575 O O . ILE A 1 194 ? -23.852 22.861 19.663 1.00 19.99 197 ILE A O 1
ATOM 1580 N N . THR A 1 195 ? -25.770 23.348 20.717 1.00 18.21 198 THR A N 1
ATOM 1581 C CA . THR A 1 195 ? -25.413 22.494 21.849 1.00 20.77 198 THR A CA 1
ATOM 1582 C C . THR A 1 195 ? -25.780 21.047 21.552 1.00 20.91 198 THR A C 1
ATOM 1583 O O . THR A 1 195 ? -25.511 20.155 22.351 1.00 21.85 198 THR A O 1
ATOM 1587 N N . ASN A 1 196 ? -26.390 20.816 20.393 1.00 22.20 199 ASN A N 1
ATOM 1588 C CA . ASN A 1 196 ? -26.777 19.468 19.998 1.00 21.96 199 ASN A CA 1
ATOM 1589 C C . ASN A 1 196 ? -25.671 18.786 19.195 1.00 23.40 199 ASN A C 1
ATOM 1590 O O . ASN A 1 196 ? -25.802 18.567 17.989 1.00 24.89 199 ASN A O 1
ATOM 1595 N N . THR A 1 197 ? -24.576 18.467 19.875 1.00 20.25 200 THR A N 1
ATOM 1596 C CA . THR A 1 197 ? -23.443 17.798 19.253 1.00 19.06 200 THR A CA 1
ATOM 1597 C C . THR A 1 197 ? -23.141 16.550 20.076 1.00 20.47 200 THR A C 1
ATOM 1598 O O . THR A 1 197 ? -23.915 16.177 20.958 1.00 20.07 200 THR A O 1
ATOM 1602 N N . SER A 1 198 ? -22.022 15.899 19.785 1.00 18.10 201 SER A N 1
ATOM 1603 C CA . SER A 1 198 ? -21.643 14.714 20.537 1.00 19.30 201 SER A CA 1
ATOM 1604 C C . SER A 1 198 ? -20.759 15.105 21.730 1.00 17.42 201 SER A C 1
ATOM 1605 O O . SER A 1 198 ? -20.210 14.237 22.407 1.00 16.83 201 SER A O 1
ATOM 1608 N N . ALA A 1 199 ? -20.639 16.409 21.988 1.00 13.85 202 ALA A N 1
ATOM 1609 C CA . ALA A 1 199 ? -19.827 16.905 23.107 1.00 16.80 202 ALA A CA 1
ATOM 1610 C C . ALA A 1 199 ? -20.276 16.289 24.432 1.00 16.88 202 ALA A C 1
ATOM 1611 O O . ALA A 1 199 ? -21.468 16.215 24.715 1.00 20.25 202 ALA A O 1
ATOM 1613 N N . GLU A 1 200 ? -19.318 15.851 25.240 1.00 18.36 203 GLU A N 1
ATOM 1614 C CA . GLU A 1 200 ? -19.621 15.252 26.536 1.00 19.02 203 GLU A CA 1
ATOM 1615 C C . GLU A 1 200 ? -19.939 16.316 27.579 1.00 18.18 203 GLU A C 1
ATOM 1616 O O . GLU A 1 200 ? -20.824 16.141 28.422 1.00 17.16 203 GLU A O 1
ATOM 1622 N N . PHE A 1 201 ? -19.206 17.419 27.525 1.00 14.45 204 PHE A N 1
ATOM 1623 C CA . PHE A 1 201 ? -19.397 18.482 28.497 1.00 15.63 204 PHE A CA 1
ATOM 1624 C C . PHE A 1 201 ? -19.281 19.850 27.857 1.00 15.17 204 PHE A C 1
ATOM 1625 O O . PHE A 1 201 ? -18.384 20.094 27.046 1.00 14.04 204 PHE A O 1
ATOM 1633 N N . GLN A 1 202 ? -20.191 20.745 28.220 1.00 16.78 205 GLN A N 1
ATOM 1634 C CA . GLN A 1 202 ? -20.141 22.097 27.686 1.00 16.72 205 GLN A CA 1
ATOM 1635 C C . GLN A 1 202 ? -20.698 23.126 28.656 1.00 15.24 205 GLN A C 1
ATOM 1636 O O . GLN A 1 202 ? -21.742 22.930 29.267 1.00 15.65 205 GLN A O 1
ATOM 1642 N N . TYR A 1 203 ? -19.967 24.216 28.834 1.00 16.01 206 TYR A N 1
ATOM 1643 C CA . TYR A 1 203 ? -20.430 25.265 29.720 1.00 16.75 206 TYR A CA 1
ATOM 1644 C C . TYR A 1 203 ? -20.234 26.593 29.019 1.00 17.05 206 TYR A C 1
ATOM 1645 O O . TYR A 1 203 ? -19.476 26.687 28.051 1.00 16.97 206 TYR A O 1
ATOM 1654 N N . GLY A 1 204 ? -20.935 27.614 29.494 1.00 15.32 207 GLY A N 1
ATOM 1655 C CA . GLY A 1 204 ? -20.823 28.919 28.881 1.00 16.35 207 GLY A CA 1
ATOM 1656 C C . GLY A 1 204 ? -20.350 29.964 29.862 1.00 16.74 207 GLY A C 1
ATOM 1657 O O . GLY A 1 204 ? -20.752 29.954 31.032 1.00 16.13 207 GLY A O 1
ATOM 1658 N N . GLU A 1 205 ? -19.475 30.852 29.398 1.00 15.59 208 GLU A N 1
ATOM 1659 C CA . GLU A 1 205 ? -18.985 31.922 30.253 1.00 15.24 208 GLU A CA 1
ATOM 1660 C C . GLU A 1 205 ? -20.102 32.943 30.381 1.00 15.16 208 GLU A C 1
ATOM 1661 O O . GLU A 1 205 ? -20.353 33.728 29.467 1.00 12.96 208 GLU A O 1
ATOM 1667 N N . ILE A 1 206 ? -20.776 32.923 31.519 1.00 17.68 209 ILE A N 1
ATOM 1668 C CA . ILE A 1 206 ? -21.855 33.859 31.766 1.00 17.13 209 ILE A CA 1
ATOM 1669 C C . ILE A 1 206 ? -21.539 34.603 33.053 1.00 17.97 209 ILE A C 1
ATOM 1670 O O . ILE A 1 206 ? -21.890 34.150 34.142 1.00 17.45 209 ILE A O 1
ATOM 1675 N N . LEU A 1 207 ? -20.841 35.730 32.923 1.00 19.42 210 LEU A N 1
ATOM 1676 C CA . LEU A 1 207 ? -20.483 36.516 34.093 1.00 17.99 210 LEU A CA 1
ATOM 1677 C C . LEU A 1 207 ? -21.775 37.126 34.611 1.00 18.30 210 LEU A C 1
ATOM 1678 O O . LEU A 1 207 ? -22.541 37.731 33.863 1.00 14.03 210 LEU A O 1
ATOM 1683 N N . GLN A 1 208 ? -21.997 36.953 35.908 1.00 19.65 211 GLN A N 1
ATOM 1684 C CA . GLN A 1 208 ? -23.210 37.391 36.579 1.00 19.68 211 GLN A CA 1
ATOM 1685 C C . GLN A 1 208 ? -23.482 38.878 36.801 1.00 21.68 211 GLN A C 1
ATOM 1686 O O . GLN A 1 208 ? -22.594 39.652 37.165 1.00 20.17 211 GLN A O 1
ATOM 1692 N N . ASP A 1 209 ? -24.737 39.246 36.562 1.00 21.35 212 ASP A N 1
ATOM 1693 C CA . ASP A 1 209 ? -25.254 40.594 36.776 1.00 21.68 212 ASP A CA 1
ATOM 1694 C C . ASP A 1 209 ? -26.777 40.514 36.744 1.00 23.31 212 ASP A C 1
ATOM 1695 O O . ASP A 1 209 ? -27.346 39.448 36.482 1.00 21.50 212 ASP A O 1
ATOM 1700 N N . SER A 1 210 ? -27.432 41.635 37.015 1.00 23.36 213 SER A N 1
ATOM 1701 C CA . SER A 1 210 ? -28.887 41.694 37.050 1.00 26.37 213 SER A CA 1
ATOM 1702 C C . SER A 1 210 ? -29.597 41.124 35.831 1.00 25.59 213 SER A C 1
ATOM 1703 O O . SER A 1 210 ? -30.782 40.813 35.904 1.00 27.19 213 SER A O 1
ATOM 1706 N N . ALA A 1 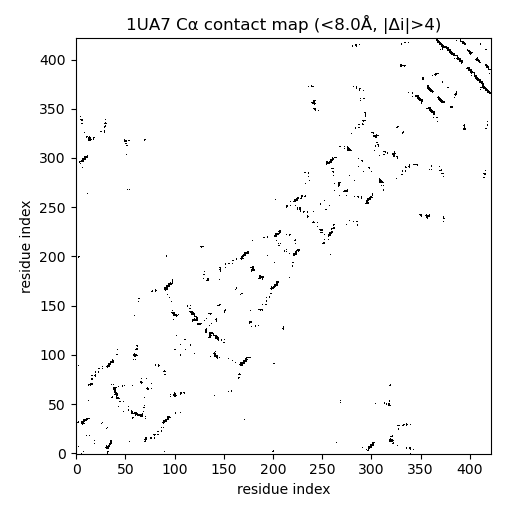211 ? -28.890 40.979 34.716 1.00 24.33 214 ALA A N 1
ATOM 1707 C CA . ALA A 1 211 ? -29.529 40.478 33.508 1.00 24.19 214 ALA A CA 1
ATOM 1708 C C . ALA A 1 211 ? -28.861 39.278 32.850 1.00 25.61 214 ALA A C 1
ATOM 1709 O O . ALA A 1 211 ? -29.186 38.942 31.711 1.00 27.04 214 ALA A O 1
ATOM 1711 N N . SER A 1 212 ? -27.948 38.621 33.557 1.00 25.66 215 SER A N 1
ATOM 1712 C CA . SER A 1 212 ? -27.233 37.486 32.983 1.00 23.97 215 SER A CA 1
ATOM 1713 C C . SER A 1 212 ? -28.066 36.221 32.758 1.00 23.57 215 SER A C 1
ATOM 1714 O O . SER A 1 212 ? -27.632 35.315 32.042 1.00 21.94 215 SER A O 1
ATOM 1717 N N . ARG A 1 213 ? -29.250 36.149 33.363 1.00 23.60 216 ARG A N 1
ATOM 1718 C CA . ARG A 1 213 ? -30.128 34.986 33.184 1.00 22.83 216 ARG A CA 1
ATOM 1719 C C . ARG A 1 213 ? -29.386 33.672 33.440 1.00 23.29 216 ARG A C 1
ATOM 1720 O O . ARG A 1 213 ? -29.457 32.734 32.638 1.00 21.83 216 ARG A O 1
ATOM 1728 N N . ASP A 1 214 ? -28.682 33.599 34.564 1.00 23.47 217 ASP A N 1
ATOM 1729 C CA . ASP A 1 214 ? -27.911 32.407 34.893 1.00 22.08 217 ASP A CA 1
ATOM 1730 C C . ASP A 1 214 ? -28.712 31.120 34.780 1.00 21.01 217 ASP A C 1
ATOM 1731 O O . ASP A 1 214 ? -28.317 30.198 34.070 1.00 19.53 217 ASP A O 1
ATOM 1736 N N . ALA A 1 215 ? -29.841 31.061 35.480 1.00 21.73 218 ALA A N 1
ATOM 1737 C CA . ALA A 1 215 ? -30.675 29.868 35.462 1.00 19.73 218 ALA A CA 1
ATOM 1738 C C . ALA A 1 215 ? -31.159 29.525 34.060 1.00 18.30 218 ALA A C 1
ATOM 1739 O O . ALA A 1 215 ? -31.284 28.353 33.707 1.00 17.99 218 ALA A O 1
ATOM 1741 N N . ALA A 1 216 ? -31.422 30.552 33.262 1.00 19.72 219 ALA A N 1
ATOM 1742 C CA . ALA A 1 216 ? -31.904 30.358 31.900 1.00 19.09 219 ALA A CA 1
ATOM 1743 C C . ALA A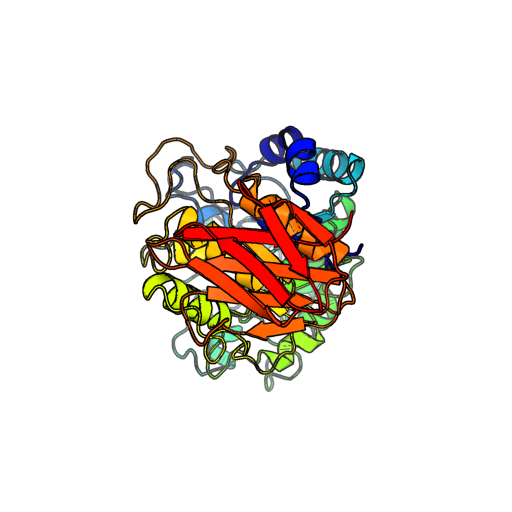 1 216 ? -30.900 29.577 31.055 1.00 21.26 219 ALA A C 1
ATOM 1744 O O . ALA A 1 216 ? -31.254 28.592 30.402 1.00 24.39 219 ALA A O 1
ATOM 1746 N N . TYR A 1 217 ? -29.647 30.018 31.072 1.00 20.97 220 TYR A N 1
ATOM 1747 C CA . TYR A 1 217 ? -28.587 29.364 30.310 1.00 18.80 220 TYR A CA 1
ATOM 1748 C C . TYR A 1 217 ? -28.294 27.941 30.796 1.00 18.93 220 TYR A C 1
ATOM 1749 O O . TYR A 1 217 ? -27.991 27.049 30.000 1.00 15.21 220 TYR A O 1
ATOM 1758 N N . ALA A 1 218 ? -28.399 27.736 32.105 1.00 22.67 221 ALA A N 1
ATOM 1759 C CA . ALA A 1 218 ? -28.135 26.433 32.710 1.00 25.34 221 ALA A CA 1
ATOM 1760 C C . ALA A 1 218 ? -28.979 25.301 32.117 1.00 28.04 221 ALA A C 1
ATOM 1761 O O . ALA A 1 218 ? -28.632 24.126 32.249 1.00 27.56 221 ALA A O 1
ATOM 1763 N N . ASN A 1 219 ? -30.086 25.650 31.467 1.00 30.28 222 ASN A N 1
ATOM 1764 C CA . ASN A 1 219 ? -30.949 24.642 30.856 1.00 29.85 222 ASN A CA 1
ATOM 1765 C C . ASN A 1 219 ? -30.302 24.034 29.623 1.00 30.56 222 ASN A C 1
ATOM 1766 O O . ASN A 1 219 ? -30.669 22.938 29.197 1.00 30.16 222 ASN A O 1
ATOM 1771 N N . TYR A 1 220 ? -29.331 24.748 29.060 1.00 29.26 223 TYR A N 1
ATOM 1772 C CA . TYR A 1 220 ? -28.638 24.303 27.855 1.00 27.68 223 TYR A CA 1
ATOM 1773 C C . TYR A 1 220 ? -27.159 23.975 28.076 1.00 25.57 223 TYR A C 1
ATOM 1774 O O . TYR A 1 220 ? -26.524 23.337 27.231 1.00 24.82 223 TYR A O 1
ATOM 1783 N N . MET A 1 221 ? -26.616 24.403 29.210 1.00 21.65 224 MET A N 1
ATOM 1784 C CA . MET A 1 221 ? -25.200 24.190 29.490 1.00 18.64 224 MET A CA 1
ATOM 1785 C C . MET A 1 221 ? -24.892 24.526 30.940 1.00 15.63 224 MET A C 1
ATOM 1786 O O . MET A 1 221 ? -25.741 25.060 31.660 1.00 16.07 224 MET A O 1
ATOM 1791 N N . ASP A 1 222 ? -23.678 24.206 31.370 1.00 13.32 225 ASP A N 1
ATOM 1792 C CA . ASP A 1 222 ? -23.256 24.542 32.718 1.00 14.39 225 ASP A CA 1
ATOM 1793 C C . ASP A 1 222 ? -22.851 26.008 32.661 1.00 15.16 225 ASP A C 1
ATOM 1794 O O . ASP A 1 222 ? -22.616 26.545 31.578 1.00 15.25 225 ASP A O 1
ATOM 1799 N N . VAL A 1 223 ? -22.784 26.666 33.811 1.00 15.83 226 VAL A N 1
ATOM 1800 C CA . VAL A 1 223 ? -22.428 28.075 33.827 1.00 15.21 226 VAL A CA 1
ATOM 1801 C C . VAL A 1 223 ? -21.340 28.398 34.835 1.00 17.05 226 VAL A C 1
ATOM 1802 O O . VAL A 1 223 ? -21.087 27.634 35.773 1.00 16.15 226 VAL A O 1
ATOM 1806 N N . THR A 1 224 ? -20.708 29.548 34.627 1.00 19.12 227 THR A N 1
ATOM 1807 C CA . THR A 1 224 ? -19.635 30.035 35.486 1.00 17.49 227 THR A CA 1
ATOM 1808 C C . THR A 1 224 ? -20.184 30.720 36.737 1.00 17.83 227 THR A C 1
ATOM 1809 O O . THR A 1 224 ? -21.127 31.507 36.661 1.00 16.67 227 THR A O 1
ATOM 1813 N N . ALA A 1 225 ? -19.585 30.422 37.884 1.00 15.18 228 ALA A N 1
ATOM 1814 C CA . ALA A 1 225 ? -20.003 31.020 39.145 1.00 15.96 228 ALA A CA 1
ATOM 1815 C C . ALA A 1 225 ? -19.069 32.194 39.437 1.00 18.96 228 ALA A C 1
ATOM 1816 O O . ALA A 1 225 ? -18.291 32.159 40.397 1.00 16.95 228 ALA A O 1
ATOM 1818 N N . SER A 1 226 ? -19.156 33.229 38.602 1.00 19.02 229 SER A N 1
ATOM 1819 C CA . SER A 1 226 ? -18.301 34.403 38.733 1.00 20.53 229 SER A CA 1
ATOM 1820 C C . SER A 1 226 ? -18.378 35.057 40.108 1.00 17.56 229 SER A C 1
ATOM 1821 O O . SER A 1 226 ? -17.351 35.425 40.678 1.00 16.90 229 SER A O 1
ATOM 1824 N N . ASN A 1 227 ? -19.583 35.199 40.646 1.00 15.32 230 ASN A N 1
ATOM 1825 C CA . ASN A 1 227 ? -19.728 35.804 41.965 1.00 14.73 230 ASN A CA 1
ATOM 1826 C C . ASN A 1 227 ? -18.944 35.007 43.004 1.00 13.94 230 ASN A C 1
ATOM 1827 O O . ASN A 1 227 ? -18.170 35.572 43.778 1.00 8.92 230 ASN A O 1
ATOM 1832 N N . TYR A 1 228 ? -19.148 33.692 43.014 1.00 13.34 231 TYR A N 1
ATOM 1833 C CA . TYR A 1 228 ? -18.466 32.833 43.967 1.00 16.61 231 TYR A CA 1
ATOM 1834 C C . TYR A 1 228 ? -16.964 33.062 43.898 1.00 16.79 231 TYR A C 1
ATOM 1835 O O . TYR A 1 228 ? -16.277 33.020 44.917 1.00 18.14 231 TYR A O 1
ATOM 1844 N N . GLY A 1 229 ? -16.459 33.308 42.691 1.00 18.68 232 GLY A N 1
ATOM 1845 C CA . GLY A 1 229 ? -15.038 33.554 42.523 1.00 17.11 232 GLY A CA 1
ATOM 1846 C C . GLY A 1 229 ? -14.617 34.779 43.314 1.00 17.79 232 GLY A C 1
ATOM 1847 O O . GLY A 1 229 ? -13.556 34.808 43.931 1.00 18.82 232 GLY A O 1
ATOM 1848 N N . HIS A 1 230 ? -15.454 35.806 43.303 1.00 18.96 233 HIS A N 1
ATOM 1849 C CA . HIS A 1 230 ? -15.129 37.009 44.046 1.00 20.07 233 HIS A CA 1
ATOM 1850 C C . HIS A 1 230 ? -15.267 36.759 45.545 1.00 19.15 233 HIS A C 1
ATOM 1851 O O . HIS A 1 230 ? -14.523 37.321 46.346 1.00 15.90 233 HIS A O 1
ATOM 1858 N N . SER A 1 231 ? -16.213 35.903 45.919 1.00 17.80 234 SER A N 1
ATOM 1859 C CA . SER A 1 231 ? -16.421 35.570 47.324 1.00 20.13 234 SER A CA 1
ATOM 1860 C C . SER A 1 231 ? -15.164 34.902 47.878 1.00 20.36 234 SER A C 1
ATOM 1861 O O . SER A 1 231 ? -14.713 35.210 48.982 1.00 21.47 234 SER A O 1
ATOM 1864 N N . ILE A 1 232 ? -14.608 33.977 47.103 1.00 19.27 235 ILE A N 1
ATOM 1865 C CA . ILE A 1 232 ? -13.400 33.265 47.508 1.00 17.68 235 ILE A CA 1
ATOM 1866 C C . ILE A 1 232 ? -12.223 34.242 47.615 1.00 16.35 235 ILE A C 1
ATOM 1867 O O . ILE A 1 232 ? -11.516 34.282 48.620 1.00 16.88 235 ILE A O 1
ATOM 1872 N N . ARG A 1 233 ? -12.024 35.022 46.559 1.00 16.32 236 ARG A N 1
ATOM 1873 C CA . ARG A 1 233 ? -10.943 35.995 46.505 1.00 16.86 236 ARG A CA 1
ATOM 1874 C C . ARG A 1 233 ? -10.941 36.917 47.720 1.00 15.92 236 ARG A C 1
ATOM 1875 O O . ARG A 1 233 ? -9.899 37.113 48.357 1.00 12.23 236 ARG A O 1
ATOM 1883 N N . SER A 1 234 ? -12.103 37.487 48.035 1.00 15.44 237 SER A N 1
ATOM 1884 C CA . SER A 1 234 ? -12.227 38.378 49.191 1.00 19.27 237 SER A CA 1
ATOM 1885 C C . SER A 1 234 ? -11.775 37.627 50.436 1.00 16.85 237 SER A C 1
ATOM 1886 O O . SER A 1 234 ? -11.044 38.168 51.268 1.00 17.93 237 SER A O 1
ATOM 1889 N N . ALA A 1 235 ? -12.217 36.376 50.548 1.00 14.51 238 ALA A N 1
ATOM 1890 C CA . ALA A 1 235 ? -11.869 35.534 51.684 1.00 15.79 238 ALA A CA 1
ATOM 1891 C C . ALA A 1 235 ? -10.358 35.387 51.768 1.00 16.06 238 ALA A C 1
ATOM 1892 O O . ALA A 1 235 ? -9.762 35.549 52.836 1.00 15.50 238 ALA A O 1
ATOM 1894 N N . LEU A 1 236 ? -9.737 35.092 50.634 1.00 17.04 239 LEU A N 1
ATOM 1895 C CA . LEU A 1 236 ? -8.290 34.930 50.594 1.00 15.68 239 LEU A CA 1
ATOM 1896 C C . LEU A 1 236 ? -7.599 36.235 50.971 1.00 15.44 239 LEU A C 1
ATOM 1897 O O . LEU A 1 236 ? -6.652 36.240 51.756 1.00 15.26 239 LEU A O 1
ATOM 1902 N N . LYS A 1 237 ? -8.087 37.340 50.417 1.00 15.64 240 LYS A N 1
ATOM 1903 C CA . LYS A 1 237 ? -7.518 38.657 50.686 1.00 18.79 240 LYS A CA 1
ATOM 1904 C C . LYS A 1 237 ? -7.503 38.972 52.182 1.00 18.56 240 LYS A C 1
ATOM 1905 O O . LYS A 1 237 ? -6.474 39.381 52.729 1.00 16.63 240 LYS A O 1
ATOM 1911 N N . ASN A 1 238 ? -8.643 38.776 52.840 1.00 18.91 241 ASN A N 1
ATOM 1912 C CA . ASN A 1 238 ? -8.763 39.045 54.277 1.00 20.62 241 ASN A CA 1
ATOM 1913 C C . ASN A 1 238 ? -8.333 37.877 55.176 1.00 18.73 241 ASN A C 1
ATOM 1914 O O . ASN A 1 238 ? -8.456 37.956 56.396 1.00 21.55 241 ASN A O 1
ATOM 1919 N N . ARG A 1 239 ? -7.836 36.797 54.579 1.00 17.41 242 ARG A N 1
ATOM 1920 C CA . ARG A 1 239 ? -7.402 35.626 55.342 1.00 17.66 242 ARG A CA 1
ATOM 1921 C C . ARG A 1 239 ? -8.518 35.192 56.293 1.00 18.84 242 ARG A C 1
ATOM 1922 O O . ARG A 1 239 ? -8.261 34.787 57.431 1.00 17.52 242 ARG A O 1
ATOM 1930 N N . ASN A 1 240 ? -9.758 35.290 55.814 1.00 15.21 243 ASN A N 1
ATOM 1931 C CA . ASN A 1 240 ? -10.926 34.916 56.592 1.00 13.27 243 ASN A CA 1
ATOM 1932 C C . ASN A 1 240 ? -11.743 33.915 55.779 1.00 15.39 243 ASN A C 1
ATOM 1933 O O . ASN A 1 240 ? -12.486 34.302 54.878 1.00 16.69 243 ASN A O 1
ATOM 1938 N N . LEU A 1 241 ? -11.608 32.630 56.094 1.00 14.88 244 LEU A N 1
ATOM 1939 C CA . LEU A 1 241 ? -12.341 31.596 55.371 1.00 16.40 244 LEU A CA 1
ATOM 1940 C C . LEU A 1 241 ? -13.640 31.171 56.076 1.00 17.78 244 LEU A C 1
ATOM 1941 O O . LEU A 1 241 ? -14.030 30.003 56.024 1.00 15.73 244 LEU A O 1
ATOM 1946 N N . GLY A 1 242 ? -14.292 32.124 56.740 1.00 18.20 245 GLY A N 1
ATOM 1947 C CA . GLY A 1 242 ? -15.540 31.841 57.425 1.00 18.90 245 GLY A CA 1
ATOM 1948 C C . GLY A 1 242 ? -16.545 31.298 56.434 1.00 19.81 245 GLY A C 1
ATOM 1949 O O . GLY A 1 242 ? -16.807 31.917 55.407 1.00 22.08 245 GLY A O 1
ATOM 1950 N N . VAL A 1 243 ? -17.113 30.140 56.749 1.00 24.28 246 VAL A N 1
ATOM 1951 C CA . VAL A 1 243 ? -18.064 29.467 55.871 1.00 24.37 246 VAL A CA 1
ATOM 1952 C C . VAL A 1 243 ? -19.388 30.183 55.613 1.00 26.20 246 VAL A C 1
ATOM 1953 O O . VAL A 1 243 ? -20.173 29.753 54.769 1.00 27.87 246 VAL A O 1
ATOM 1957 N N . SER A 1 244 ? -19.652 31.269 56.324 1.00 28.14 247 SER A N 1
ATOM 1958 C CA . SER A 1 244 ? -20.898 31.985 56.104 1.00 28.66 247 SER A CA 1
ATOM 1959 C C . SER A 1 244 ? -20.784 32.843 54.854 1.00 28.39 247 SER A C 1
ATOM 1960 O O . SER A 1 244 ? -21.784 33.332 54.336 1.00 30.88 247 SER A O 1
ATOM 1963 N N . ASN A 1 245 ? -19.563 33.015 54.365 1.00 26.83 248 ASN A N 1
ATOM 1964 C CA . ASN A 1 245 ? -19.337 33.832 53.177 1.00 28.63 248 ASN A CA 1
ATOM 1965 C C . ASN A 1 245 ? -18.844 33.037 51.963 1.00 27.75 248 ASN A C 1
ATOM 1966 O O . ASN A 1 245 ? -18.915 33.525 50.833 1.00 25.72 248 ASN A O 1
ATOM 1971 N N . ILE A 1 246 ? -18.353 31.819 52.187 1.00 28.09 249 ILE A N 1
ATOM 1972 C CA . ILE A 1 246 ? -17.838 31.010 51.084 1.00 25.79 249 ILE A CA 1
ATOM 1973 C C . ILE A 1 246 ? -18.502 29.652 50.872 1.00 25.35 249 ILE A C 1
ATOM 1974 O O . ILE A 1 246 ? -17.922 28.772 50.236 1.00 25.15 249 ILE A O 1
ATOM 1979 N N . SER A 1 247 ? -19.709 29.472 51.393 1.00 25.17 250 SER A N 1
ATOM 1980 C CA . SER A 1 247 ? -20.406 28.207 51.204 1.00 27.60 250 SER A CA 1
ATOM 1981 C C . SER A 1 247 ? -21.541 28.385 50.196 1.00 27.05 250 SER A C 1
ATOM 1982 O O . SER A 1 247 ? -21.893 27.458 49.473 1.00 24.67 250 SER A O 1
ATOM 1985 N N . HIS A 1 248 ? -22.122 29.577 50.150 1.00 29.50 251 HIS A N 1
ATOM 1986 C CA . HIS A 1 248 ? -23.195 29.831 49.195 1.00 30.67 251 HIS A CA 1
ATOM 1987 C C . HIS A 1 248 ? -22.552 30.250 47.880 1.00 26.66 251 HIS A C 1
ATOM 1988 O O . HIS A 1 248 ? -21.590 31.015 47.875 1.00 22.14 251 HIS A O 1
ATOM 1995 N N . TYR A 1 249 ? -23.093 29.749 46.774 1.00 24.65 252 TYR A N 1
ATOM 1996 C CA . TYR A 1 249 ? -22.574 30.045 45.440 1.00 25.16 252 TYR A CA 1
ATOM 1997 C C . TYR A 1 249 ? -22.992 31.386 44.842 1.00 22.92 252 TYR A C 1
ATOM 1998 O O . TYR A 1 249 ? -22.577 31.730 43.734 1.00 21.61 252 TYR A O 1
ATOM 2007 N N . ALA A 1 250 ? -23.803 32.145 45.567 1.00 21.05 253 ALA A N 1
ATOM 2008 C CA . ALA A 1 250 ? -24.256 33.437 45.068 1.00 22.15 253 ALA A CA 1
ATOM 2009 C C . ALA A 1 250 ? -24.768 33.283 43.637 1.00 24.86 253 ALA A C 1
ATOM 2010 O O . ALA A 1 250 ? -24.397 34.044 42.739 1.00 26.96 253 ALA A O 1
ATOM 2012 N N . SER A 1 251 ? -25.618 32.285 43.432 1.00 24.46 254 SER A N 1
ATOM 2013 C CA . SER A 1 251 ? -26.185 32.026 42.117 1.00 25.98 254 SER A CA 1
ATOM 2014 C C . SER A 1 251 ? -27.467 31.226 42.262 1.00 27.10 254 SER A C 1
ATOM 2015 O O . SER A 1 251 ? -27.630 30.484 43.232 1.00 26.42 254 SER A O 1
ATOM 2018 N N . ASP A 1 252 ? -28.374 31.380 41.300 1.00 26.69 255 ASP A N 1
ATOM 2019 C CA . ASP A 1 252 ? -29.634 30.653 41.333 1.00 26.06 255 ASP A CA 1
ATOM 2020 C C . ASP A 1 252 ? -29.423 29.259 40.773 1.00 24.32 255 ASP A C 1
ATOM 2021 O O . ASP A 1 252 ? -30.273 28.385 40.929 1.00 25.21 255 ASP A O 1
ATOM 2026 N N . VAL A 1 253 ? -28.286 29.055 40.115 1.00 20.38 256 VAL A N 1
ATOM 2027 C CA . VAL A 1 253 ? -27.970 27.752 39.545 1.00 20.81 256 VAL A CA 1
ATOM 2028 C C . VAL A 1 253 ? -27.339 26.884 40.636 1.00 19.57 256 VAL A C 1
ATOM 2029 O O . VAL A 1 253 ? -26.557 27.375 41.444 1.00 21.30 256 VAL A O 1
ATOM 2033 N N . SER A 1 254 ? -27.682 25.600 40.673 1.00 22.64 257 SER A N 1
ATOM 2034 C CA . SER A 1 254 ? -27.118 24.719 41.691 1.00 26.21 257 SER A CA 1
ATOM 2035 C C . SER A 1 254 ? -25.776 24.122 41.270 1.00 26.83 257 SER A C 1
ATOM 2036 O O . SER A 1 254 ? -25.487 23.983 40.082 1.00 27.12 257 SER A O 1
ATOM 2039 N N . ALA A 1 255 ? -24.961 23.784 42.266 1.00 27.80 258 ALA A N 1
ATOM 2040 C CA . ALA A 1 255 ? -23.630 23.222 42.063 1.00 26.27 258 ALA A CA 1
ATOM 2041 C C . ALA A 1 255 ? -23.483 22.267 40.882 1.00 27.88 258 ALA A C 1
ATOM 2042 O O . ALA A 1 255 ? -22.551 22.394 40.085 1.00 27.75 258 ALA A O 1
ATOM 2044 N N . ASP A 1 256 ? -24.403 21.315 40.771 1.00 28.20 259 ASP A N 1
ATOM 2045 C CA . ASP A 1 256 ? -24.368 20.319 39.703 1.00 28.47 259 ASP A CA 1
ATOM 2046 C C . ASP A 1 256 ? -24.354 20.868 38.271 1.00 28.80 259 ASP A C 1
ATOM 2047 O O . ASP A 1 256 ? -24.197 20.106 37.315 1.00 30.02 259 ASP A O 1
ATOM 2052 N N . LYS A 1 257 ? -24.521 22.179 38.119 1.00 26.52 260 LYS A N 1
ATOM 2053 C CA . LYS A 1 257 ? -24.506 22.805 36.795 1.00 23.85 260 LYS A CA 1
ATOM 2054 C C . LYS A 1 257 ? -23.575 24.009 36.857 1.00 21.34 260 LYS A C 1
ATOM 2055 O O . LYS A 1 257 ? -23.634 24.909 36.020 1.00 19.70 260 LYS A O 1
ATOM 2061 N N . LEU A 1 258 ? -22.703 24.010 37.855 1.00 20.55 261 LEU A N 1
ATOM 2062 C CA . LEU A 1 258 ? -21.785 25.116 38.057 1.00 18.01 261 LEU A CA 1
ATOM 2063 C C . LEU A 1 258 ? -20.338 24.746 37.805 1.00 16.96 261 LEU A C 1
ATOM 2064 O O . LEU A 1 258 ? -19.902 23.642 38.136 1.00 16.87 261 LEU A O 1
ATOM 2069 N N . VAL A 1 259 ? -19.608 25.676 37.197 1.00 16.63 262 VAL A N 1
ATOM 2070 C CA . VAL A 1 259 ? -18.178 25.515 36.952 1.00 15.07 262 VAL A CA 1
ATOM 2071 C C . VAL A 1 259 ? -17.586 26.618 37.828 1.00 14.41 262 VAL A C 1
ATOM 2072 O O . VAL A 1 259 ? -17.982 27.777 37.727 1.00 16.36 262 VAL A O 1
ATOM 2076 N N . THR A 1 260 ? -16.654 26.266 38.701 1.00 14.38 263 THR A N 1
ATOM 2077 C CA . THR A 1 260 ? -16.083 27.254 39.601 1.00 13.10 263 THR A CA 1
ATOM 2078 C C . THR A 1 260 ? -14.598 27.517 39.410 1.00 14.42 263 THR A C 1
ATOM 2079 O O . THR A 1 260 ? -13.908 26.785 38.701 1.00 16.13 263 THR A O 1
ATOM 2083 N N . TRP A 1 261 ? -14.117 28.586 40.037 1.00 15.36 264 TRP A N 1
ATOM 2084 C CA . TRP A 1 261 ? -12.709 28.955 39.9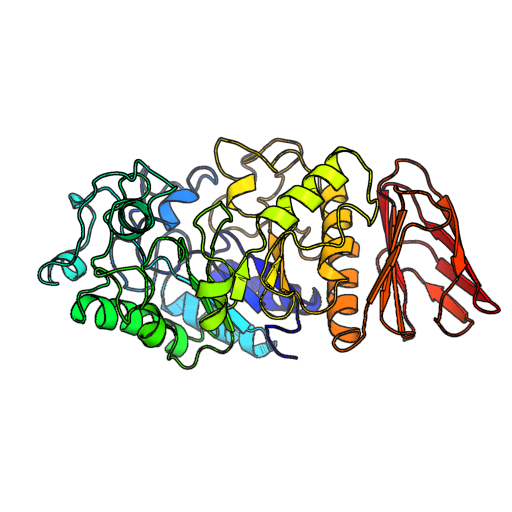60 1.00 16.83 264 TRP A CA 1
ATOM 2085 C C . TRP A 1 261 ? -12.326 29.876 41.119 1.00 17.66 264 TRP A C 1
ATOM 2086 O O . TRP A 1 261 ? -13.193 30.415 41.813 1.00 14.65 264 TRP A O 1
ATOM 2097 N N . VAL A 1 262 ? -11.025 30.035 41.341 1.00 19.53 265 VAL A N 1
ATOM 2098 C CA . VAL A 1 262 ? -10.538 30.937 42.378 1.00 16.80 265 VAL A CA 1
ATOM 2099 C C . VAL A 1 262 ? -10.370 32.271 41.647 1.00 19.01 265 VAL A C 1
ATOM 2100 O O . VAL A 1 262 ? -10.692 33.340 42.169 1.00 18.94 265 VAL A O 1
ATOM 2104 N N . GLU A 1 263 ? -9.886 32.176 40.413 1.00 15.26 266 GLU A N 1
ATOM 2105 C CA . GLU A 1 263 ? -9.668 33.331 39.553 1.00 12.97 266 GLU A CA 1
ATOM 2106 C C . GLU A 1 263 ? -9.824 32.818 38.120 1.00 10.74 266 GLU A C 1
ATOM 2107 O O . GLU A 1 263 ? -9.757 31.607 37.885 1.00 9.60 266 GLU A O 1
ATOM 2113 N N . SER A 1 264 ? -10.034 33.725 37.168 1.00 9.74 267 SER A N 1
ATOM 2114 C CA . SER A 1 264 ? -10.173 33.341 35.760 1.00 11.15 267 SER A CA 1
ATOM 2115 C C . SER A 1 264 ? -9.040 33.998 34.991 1.00 10.57 267 SER A C 1
ATOM 2116 O O . SER A 1 264 ? -8.306 34.815 35.545 1.00 5.41 267 SER A O 1
ATOM 2119 N N . HIS A 1 265 ? -8.903 33.667 33.711 1.00 10.10 268 HIS A N 1
ATOM 2120 C CA . HIS A 1 265 ? -7.851 34.298 32.939 1.00 12.38 268 HIS A CA 1
ATOM 2121 C C . HIS A 1 265 ? -8.172 35.790 32.853 1.00 11.40 268 HIS A C 1
ATOM 2122 O O . HIS A 1 265 ? -7.266 36.618 32.882 1.00 11.36 268 HIS A O 1
ATOM 2129 N N . ASP A 1 266 ? -9.458 36.140 32.799 1.00 10.78 269 ASP A N 1
ATOM 2130 C CA . ASP A 1 266 ? -9.837 37.550 32.718 1.00 12.72 269 ASP A CA 1
ATOM 2131 C C . ASP A 1 266 ? -9.485 38.354 33.960 1.00 14.52 269 ASP A C 1
ATOM 2132 O O . ASP A 1 266 ? -8.905 39.436 33.853 1.00 14.00 269 ASP A O 1
ATOM 2137 N N . THR A 1 267 ? -9.835 37.849 35.140 1.00 15.36 270 THR A N 1
ATOM 2138 C CA . THR A 1 267 ? -9.522 38.600 36.352 1.00 15.73 270 THR A CA 1
ATOM 2139 C C . THR A 1 267 ? -8.008 38.729 36.549 1.00 14.04 270 THR A C 1
ATOM 2140 O O . THR A 1 267 ? -7.545 39.606 37.276 1.00 14.55 270 THR A O 1
ATOM 2144 N N . TYR A 1 268 ? -7.241 37.872 35.880 1.00 14.15 271 TYR A N 1
ATOM 2145 C CA . TYR A 1 268 ? -5.787 37.898 36.003 1.00 13.78 271 TYR A CA 1
ATOM 2146 C C . TYR A 1 268 ? -4.999 38.669 34.939 1.00 12.05 271 TYR A C 1
ATOM 2147 O O . TYR A 1 268 ? -4.082 39.413 35.283 1.00 12.47 271 TYR A O 1
ATOM 2156 N N . ALA A 1 269 ? -5.348 38.496 33.663 1.00 9.84 272 ALA A N 1
ATOM 2157 C CA . ALA A 1 269 ? -4.595 39.119 32.566 1.00 9.41 272 ALA A CA 1
ATOM 2158 C C . ALA A 1 269 ? -5.053 40.469 32.020 1.00 12.04 272 ALA A C 1
ATOM 2159 O O . ALA A 1 269 ? -4.330 41.090 31.235 1.00 12.41 272 ALA A O 1
ATOM 2161 N N . ASN A 1 270 ? -6.241 40.920 32.411 1.00 12.91 273 ASN A N 1
ATOM 2162 C CA . ASN A 1 270 ? -6.746 42.209 31.952 1.00 11.73 273 ASN A CA 1
ATOM 2163 C C . ASN A 1 270 ? -6.084 43.361 32.717 1.00 12.22 273 ASN A C 1
ATOM 2164 O O . ASN A 1 270 ? -5.580 43.182 33.830 1.00 12.58 273 ASN A O 1
ATOM 2169 N N . ASP A 1 271 ? -6.078 44.545 32.117 1.00 12.07 274 ASP A N 1
ATOM 2170 C CA . ASP A 1 271 ? -5.451 45.689 32.750 1.00 14.91 274 ASP A CA 1
ATOM 2171 C C . ASP A 1 271 ? -5.982 46.009 34.143 1.00 17.67 274 ASP A C 1
ATOM 2172 O O . ASP A 1 271 ? -5.311 46.685 34.921 1.00 15.48 274 ASP A O 1
ATOM 2177 N N . ASP A 1 272 ? -7.177 45.516 34.463 1.00 20.94 275 ASP A N 1
ATOM 2178 C CA . ASP A 1 272 ? -7.774 45.744 35.779 1.00 22.06 275 ASP A CA 1
ATOM 2179 C C . ASP A 1 272 ? -6.980 45.012 36.862 1.00 19.48 275 ASP A C 1
ATOM 2180 O O . ASP A 1 272 ? -6.951 45.439 38.013 1.00 18.95 275 ASP A O 1
ATOM 2185 N N . GLU A 1 273 ? -6.347 43.908 36.477 1.00 17.44 276 GLU A N 1
ATOM 2186 C CA . GLU A 1 273 ? -5.570 43.082 37.398 1.00 16.86 276 GLU A CA 1
ATOM 2187 C C . GLU A 1 273 ? -6.353 42.888 38.682 1.00 18.01 276 GLU A C 1
ATOM 2188 O O . GLU A 1 273 ? -5.852 43.186 39.767 1.00 19.50 276 GLU A O 1
ATOM 2194 N N . GLU A 1 274 ? -7.577 42.384 38.586 1.00 16.87 277 GLU A N 1
ATOM 2195 C CA . GLU A 1 274 ? -8.350 42.238 39.807 1.00 20.27 277 GLU A CA 1
ATOM 2196 C C . GLU A 1 274 ? -7.949 41.049 40.676 1.00 18.05 277 GLU A C 1
ATOM 2197 O O . GLU A 1 274 ? -8.122 41.090 41.889 1.00 21.20 277 GLU A O 1
ATOM 2203 N N . SER A 1 275 ? -7.386 40.005 40.076 1.00 18.84 278 SER A N 1
ATOM 2204 C CA . SER A 1 275 ? -6.985 38.844 40.862 1.00 17.23 278 SER A CA 1
ATOM 2205 C C . SER A 1 275 ? -5.481 38.602 40.797 1.00 16.67 278 SER A C 1
ATOM 2206 O O . SER A 1 275 ? -4.971 37.679 41.431 1.00 16.25 278 SER A O 1
ATOM 2209 N N . THR A 1 276 ? -4.784 39.442 40.036 1.00 14.19 279 THR A N 1
ATOM 2210 C CA . THR A 1 276 ? -3.342 39.330 39.843 1.00 11.20 279 THR A CA 1
ATOM 2211 C C . THR A 1 276 ? -2.542 39.365 41.143 1.00 13.34 279 THR A C 1
ATOM 2212 O O . THR A 1 276 ? -1.446 38.810 41.218 1.00 11.48 279 THR A O 1
ATOM 2216 N N . TRP A 1 277 ? -3.100 40.008 42.163 1.00 13.35 280 TRP A N 1
ATOM 2217 C CA . TRP A 1 277 ? -2.435 40.140 43.454 1.00 15.09 280 TRP A CA 1
ATOM 2218 C C . TRP A 1 277 ? -2.079 38.844 44.179 1.00 14.74 280 TRP A C 1
ATOM 2219 O O . TRP A 1 277 ? -1.058 38.777 44.866 1.00 13.87 280 TRP A O 1
ATOM 2230 N N . MET A 1 278 ? -2.914 37.821 44.045 1.00 15.00 281 MET A N 1
ATOM 2231 C CA . MET A 1 278 ? -2.666 36.559 44.746 1.00 16.15 281 MET A CA 1
ATOM 2232 C C . MET A 1 278 ? -1.288 35.923 44.525 1.00 16.71 281 MET A C 1
ATOM 2233 O O . MET A 1 278 ? -0.640 36.123 43.498 1.00 13.49 281 MET A O 1
ATOM 2238 N N . SER A 1 279 ? -0.858 35.152 45.518 1.00 17.66 282 SER A N 1
ATOM 2239 C CA . SER A 1 279 ? 0.410 34.435 45.475 1.00 17.30 282 SER A CA 1
ATOM 2240 C C . SER A 1 279 ? 0.044 32.977 45.237 1.00 15.22 282 SER A C 1
ATOM 2241 O O . SER A 1 279 ? -1.129 32.649 45.098 1.00 16.96 282 SER A O 1
ATOM 2244 N N . ASP A 1 280 ? 1.038 32.100 45.197 1.00 19.84 283 ASP A N 1
ATOM 2245 C CA . ASP A 1 280 ? 0.763 30.684 44.998 1.00 19.77 283 ASP A CA 1
ATOM 2246 C C . ASP A 1 280 ? 0.057 30.094 46.226 1.00 18.75 283 ASP A C 1
ATOM 2247 O O . ASP A 1 280 ? -0.814 29.237 46.086 1.00 16.87 283 ASP A O 1
ATOM 2252 N N . ASP A 1 281 ? 0.423 30.550 47.425 1.00 17.75 284 ASP A N 1
ATOM 2253 C CA . ASP A 1 281 ? -0.218 30.043 48.637 1.00 18.51 284 ASP A CA 1
ATOM 2254 C C . ASP A 1 281 ? -1.695 30.415 48.629 1.00 18.92 284 ASP A C 1
ATOM 2255 O O . ASP A 1 281 ? -2.547 29.612 49.012 1.00 20.65 284 ASP A O 1
ATOM 2260 N N . ASP A 1 282 ? -1.998 31.634 48.197 1.00 17.85 285 ASP A N 1
ATOM 2261 C CA . ASP A 1 282 ? -3.383 32.075 48.135 1.00 17.60 285 ASP A CA 1
ATOM 2262 C C . ASP A 1 282 ? -4.166 31.164 47.204 1.00 16.33 285 ASP A C 1
ATOM 2263 O O . ASP A 1 282 ? -5.361 30.933 47.402 1.00 14.84 285 ASP A O 1
ATOM 2268 N N . ILE A 1 283 ? -3.487 30.647 46.185 1.00 10.79 286 ILE A N 1
ATOM 2269 C CA . ILE A 1 283 ? -4.132 29.768 45.232 1.00 10.45 286 ILE A CA 1
ATOM 2270 C C . ILE A 1 283 ? -4.271 28.359 45.811 1.00 12.18 286 ILE A C 1
ATOM 2271 O O . ILE A 1 283 ? -5.319 27.725 45.664 1.00 15.28 286 ILE A O 1
ATOM 2276 N N . ARG A 1 284 ? -3.227 27.868 46.473 1.00 13.61 287 ARG A N 1
ATOM 2277 C CA . ARG A 1 284 ? -3.288 26.533 47.069 1.00 13.50 287 ARG A CA 1
ATOM 2278 C C . ARG A 1 284 ? -4.491 26.490 48.010 1.00 14.22 287 ARG A C 1
ATOM 2279 O O . ARG A 1 284 ? -5.272 25.539 47.992 1.00 16.84 287 ARG A O 1
ATOM 2287 N N . LEU A 1 285 ? -4.635 27.545 48.813 1.00 13.34 288 LEU A N 1
ATOM 2288 C CA . LEU A 1 285 ? -5.726 27.676 49.774 1.00 15.11 288 LEU A CA 1
ATOM 2289 C C . LEU A 1 285 ? -7.105 27.782 49.112 1.00 15.42 288 LEU A C 1
ATOM 2290 O O . LEU A 1 285 ? -8.037 27.064 49.484 1.00 16.66 288 LEU A O 1
ATOM 2295 N N . GLY A 1 286 ? -7.234 28.687 48.145 1.00 15.51 289 GLY A N 1
ATOM 2296 C CA . GLY A 1 286 ? -8.501 28.855 47.453 1.00 13.73 289 GLY A CA 1
ATOM 2297 C C . GLY A 1 286 ? -8.931 27.585 46.736 1.00 13.46 289 GLY A C 1
ATOM 2298 O O . GLY A 1 286 ? -10.103 27.212 46.757 1.00 16.89 289 GLY A O 1
ATOM 2299 N N . TRP A 1 287 ? -7.975 26.916 46.103 1.00 11.15 290 TRP A N 1
ATOM 2300 C CA . TRP A 1 287 ? -8.254 25.687 45.384 1.00 11.87 290 TRP A CA 1
ATOM 2301 C C . TRP A 1 287 ? -8.694 24.585 46.342 1.00 12.76 290 TRP A C 1
ATOM 2302 O O . TRP A 1 287 ? -9.518 23.739 45.989 1.00 14.84 290 TRP A O 1
ATOM 2313 N N . ALA A 1 288 ? -8.147 24.591 47.554 1.00 12.82 291 ALA A N 1
ATOM 2314 C CA . ALA A 1 288 ? -8.519 23.583 48.540 1.00 13.32 291 ALA A CA 1
ATOM 2315 C C . ALA A 1 288 ? -10.001 23.748 48.851 1.00 16.67 291 ALA A C 1
ATOM 2316 O O . ALA A 1 288 ? -10.740 22.774 48.978 1.00 16.00 291 ALA A O 1
ATOM 2318 N N . VAL A 1 289 ? -10.432 24.998 48.968 1.00 17.28 292 VAL A N 1
ATOM 2319 C CA . VAL A 1 289 ? -11.824 25.287 49.271 1.00 17.09 292 VAL A CA 1
ATOM 2320 C C . VAL A 1 289 ? -12.793 24.861 48.173 1.00 15.16 292 VAL A C 1
ATOM 2321 O O . VAL A 1 289 ? -13.666 24.031 48.412 1.00 16.68 292 VAL A O 1
ATOM 2325 N N . ILE A 1 290 ? -12.636 25.409 46.971 1.00 14.10 293 ILE A N 1
ATOM 2326 C CA . ILE A 1 290 ? -13.561 25.087 45.887 1.00 12.91 293 ILE A CA 1
ATOM 2327 C C . ILE A 1 290 ? -13.483 23.673 45.330 1.00 12.98 293 ILE A C 1
ATOM 2328 O O . ILE A 1 290 ? -14.507 23.106 44.946 1.00 15.42 293 ILE A O 1
ATOM 2333 N N . ALA A 1 291 ? -12.284 23.105 45.278 1.00 5.96 294 ALA A N 1
ATOM 2334 C CA . ALA A 1 291 ? -12.121 21.764 44.739 1.00 10.82 294 ALA A CA 1
ATOM 2335 C C . ALA A 1 291 ? -12.476 20.654 45.725 1.00 13.68 294 ALA A C 1
ATOM 2336 O O . ALA A 1 291 ? -12.470 19.477 45.366 1.00 16.85 294 ALA A O 1
ATOM 2338 N N . SER A 1 292 ? -12.788 21.021 46.965 1.00 15.59 295 SER A N 1
ATOM 2339 C CA . SER A 1 292 ? -13.163 20.035 47.983 1.00 16.96 295 SER A CA 1
ATOM 2340 C C . SER A 1 292 ? -14.678 19.887 47.952 1.00 15.73 295 SER A C 1
ATOM 2341 O O . SER A 1 292 ? -15.253 18.935 48.489 1.00 15.29 295 SER A O 1
ATOM 2344 N N . ARG A 1 293 ? -15.312 20.850 47.302 1.00 17.57 296 ARG A N 1
ATOM 2345 C CA . ARG A 1 293 ? -16.759 20.899 47.191 1.00 15.30 296 ARG A CA 1
ATOM 2346 C C . ARG A 1 293 ? -17.383 19.793 46.353 1.00 14.63 296 ARG A C 1
ATOM 2347 O O . ARG A 1 293 ? -16.770 19.256 45.446 1.00 10.87 296 ARG A O 1
ATOM 2355 N N . SER A 1 294 ? -18.625 19.466 46.680 1.00 18.38 297 SER A N 1
ATOM 2356 C CA . SER A 1 294 ? -19.378 18.448 45.966 1.00 18.38 297 SER A CA 1
ATOM 2357 C C . SER A 1 294 ? -20.146 19.139 44.841 1.00 17.88 297 SER A C 1
ATOM 2358 O O . SER A 1 294 ? -20.416 20.333 44.927 1.00 16.68 297 SER A O 1
ATOM 2361 N N . GLY A 1 295 ? -20.480 18.393 43.790 1.00 18.62 298 GLY A N 1
ATOM 2362 C CA . GLY A 1 295 ? -21.243 18.951 42.683 1.00 17.71 298 GLY A CA 1
ATOM 2363 C C . GLY A 1 295 ? -20.550 19.848 41.665 1.00 18.11 298 GLY A C 1
ATOM 2364 O O . GLY A 1 295 ? -20.437 19.481 40.500 1.00 16.44 298 GLY A O 1
ATOM 2365 N N . SER A 1 296 ? -20.099 21.024 42.094 1.00 19.87 299 SER A N 1
ATOM 2366 C CA . SER A 1 296 ? -19.440 21.980 41.198 1.00 21.36 299 SER A CA 1
ATOM 2367 C C . SER A 1 296 ? -18.196 21.425 40.505 1.00 19.38 299 SER A C 1
ATOM 2368 O O . SER A 1 296 ? -17.595 20.452 40.962 1.00 17.91 299 SER A O 1
ATOM 2371 N N . THR A 1 297 ? -17.815 22.058 39.398 1.00 17.27 300 THR A N 1
ATOM 2372 C CA . THR A 1 297 ? -16.648 21.637 38.630 1.00 11.85 300 THR A CA 1
ATOM 2373 C C . THR A 1 297 ? -15.605 22.757 38.665 1.00 13.86 300 THR A C 1
ATOM 2374 O O . THR A 1 297 ? -15.783 23.811 38.042 1.00 12.92 300 THR A O 1
ATOM 2378 N N . PRO A 1 298 ? -14.500 22.542 39.403 1.00 10.24 301 PRO A N 1
ATOM 2379 C CA . PRO A 1 298 ? -13.403 23.506 39.557 1.00 9.70 301 PRO A CA 1
ATOM 2380 C C . PRO A 1 298 ? -12.467 23.632 38.351 1.00 10.55 301 PRO A C 1
ATOM 2381 O O . PRO A 1 298 ? -12.078 22.630 37.750 1.00 11.59 301 PRO A O 1
ATOM 2385 N N . LEU A 1 299 ? -12.118 24.873 38.009 1.00 9.19 302 LEU A N 1
ATOM 2386 C CA . LEU A 1 299 ? -11.227 25.179 36.887 1.00 9.69 302 LEU A CA 1
ATOM 2387 C C . LEU A 1 299 ? -9.947 25.830 37.412 1.00 14.24 302 LEU A C 1
ATOM 2388 O O . LEU A 1 299 ? -9.968 26.979 37.872 1.00 15.18 302 LEU A O 1
ATOM 2393 N N . PHE A 1 300 ? -8.836 25.105 37.331 1.00 12.28 303 PHE A N 1
ATOM 2394 C CA . PHE A 1 300 ? -7.559 25.625 37.790 1.00 12.19 303 PHE A CA 1
ATOM 2395 C C . PHE A 1 300 ? -6.904 26.485 36.714 1.00 15.47 303 PHE A C 1
ATOM 2396 O O . PHE A 1 300 ? -6.616 26.008 35.616 1.00 16.89 303 PHE A O 1
ATOM 2404 N N . PHE A 1 301 ? -6.676 27.758 37.031 1.00 18.27 304 PHE A N 1
ATOM 2405 C CA . PHE A 1 301 ? -6.048 28.678 36.088 1.00 16.98 304 PHE A CA 1
ATOM 2406 C C . PHE A 1 301 ? -4.523 28.601 36.133 1.00 13.27 304 PHE A C 1
ATOM 2407 O O . PHE A 1 301 ? -3.907 28.941 37.136 1.00 14.38 304 PHE A O 1
ATOM 2415 N N . SER A 1 302 ? -3.917 28.162 35.036 1.00 13.75 305 SER A N 1
ATOM 2416 C CA . SER A 1 302 ? -2.465 28.070 34.967 1.00 13.30 305 SER A CA 1
ATOM 2417 C C . SER A 1 302 ? -1.903 29.456 34.643 1.00 16.86 305 SER A C 1
ATOM 2418 O O . SER A 1 302 ? -2.126 29.992 33.555 1.00 17.25 305 SER A O 1
ATOM 2421 N N . ARG A 1 303 ? -1.185 30.034 35.601 1.00 15.72 306 ARG A N 1
ATOM 2422 C CA . ARG A 1 303 ? -0.597 31.357 35.441 1.00 15.02 306 ARG A CA 1
ATOM 2423 C C . ARG A 1 303 ? 0.711 31.305 34.674 1.00 15.49 306 ARG A C 1
ATOM 2424 O O . ARG A 1 303 ? 1.363 30.268 34.610 1.00 14.11 306 ARG A O 1
ATOM 2432 N N . PRO A 1 304 ? 1.117 32.436 34.086 1.00 15.03 307 PRO A N 1
ATOM 2433 C CA . PRO A 1 304 ? 2.370 32.492 33.332 1.00 15.08 307 PRO A CA 1
ATOM 2434 C C . PRO A 1 304 ? 3.532 32.206 34.283 1.00 16.78 307 PRO A C 1
ATOM 2435 O O . PRO A 1 304 ? 3.471 32.551 35.466 1.00 14.77 307 PRO A O 1
ATOM 2439 N N . GLU A 1 305 ? 4.581 31.577 33.768 1.00 16.38 308 GLU A N 1
ATOM 2440 C CA . GLU A 1 305 ? 5.766 31.281 34.565 1.00 18.35 308 GLU A CA 1
ATOM 2441 C C . GLU A 1 305 ? 6.238 32.557 35.275 1.00 18.18 308 GLU A C 1
ATOM 2442 O O . GLU A 1 305 ? 6.462 33.585 34.638 1.00 18.40 308 GLU A O 1
ATOM 2448 N N . GLY A 1 306 ? 6.370 32.495 36.596 1.00 19.20 309 GLY A N 1
ATOM 2449 C CA . GLY A 1 306 ? 6.820 33.659 37.347 1.00 19.37 309 GLY A CA 1
ATOM 2450 C C . GLY A 1 306 ? 5.759 34.717 37.621 1.00 19.77 309 GLY A C 1
ATOM 2451 O O . GLY A 1 306 ? 6.055 35.749 38.232 1.00 20.25 309 GLY A O 1
ATOM 2452 N N . GLY A 1 307 ? 4.526 34.469 37.183 1.00 14.48 310 GLY A N 1
ATOM 2453 C CA . GLY A 1 307 ? 3.460 35.431 37.394 1.00 15.55 310 GLY A CA 1
ATOM 2454 C C . GLY A 1 307 ? 2.818 35.394 38.772 1.00 16.17 310 GLY A C 1
ATOM 2455 O O . GLY A 1 307 ? 2.734 34.341 39.409 1.00 15.57 310 GLY A O 1
ATOM 2456 N N . GLY A 1 308 ? 2.362 36.552 39.239 1.00 12.18 311 GLY A N 1
ATOM 2457 C CA . GLY A 1 308 ? 1.723 36.614 40.540 1.00 14.62 311 GLY A CA 1
ATOM 2458 C C . GLY A 1 308 ? 2.175 37.779 41.396 1.00 13.59 311 GLY A C 1
ATOM 2459 O O . GLY A 1 308 ? 2.969 38.611 40.962 1.00 14.97 311 GLY A O 1
ATOM 2460 N N . ASN A 1 309 ? 1.669 37.831 42.622 1.00 11.73 312 ASN A N 1
ATOM 2461 C CA . ASN A 1 309 ? 2.013 38.900 43.543 1.00 12.01 312 ASN A CA 1
ATOM 2462 C C . ASN A 1 309 ? 1.926 40.257 42.840 1.00 11.46 312 ASN A C 1
ATOM 2463 O O . ASN A 1 309 ? 2.807 41.096 42.989 1.00 11.91 312 ASN A O 1
ATOM 2468 N N . GLY A 1 310 ? 0.860 40.448 42.062 1.00 13.27 313 GLY A N 1
ATOM 2469 C CA . GLY A 1 310 ? 0.637 41.703 41.359 1.00 11.35 313 GLY A CA 1
ATOM 2470 C C . GLY A 1 310 ? 1.241 41.869 39.974 1.00 13.89 313 GLY A C 1
ATOM 2471 O O . GLY A 1 310 ? 0.864 42.786 39.234 1.00 13.68 313 GLY A O 1
ATOM 2472 N N . VAL A 1 311 ? 2.175 40.994 39.616 1.00 13.42 314 VAL A N 1
ATOM 2473 C CA . VAL A 1 311 ? 2.841 41.075 38.320 1.00 15.22 314 VAL A CA 1
ATOM 2474 C C . VAL A 1 311 ? 2.235 40.106 37.310 1.00 15.50 314 VAL A C 1
ATOM 2475 O O . VAL A 1 311 ? 2.391 38.893 37.436 1.00 16.57 314 VAL A O 1
ATOM 2479 N N . ARG A 1 312 ? 1.550 40.649 36.308 1.00 13.83 315 ARG A N 1
ATOM 2480 C CA . ARG A 1 312 ? 0.918 39.831 35.274 1.00 15.78 315 ARG A CA 1
ATOM 2481 C C . ARG A 1 312 ? 1.911 39.124 34.361 1.00 15.41 315 ARG A C 1
ATOM 2482 O O . ARG A 1 312 ? 1.916 37.895 34.261 1.00 12.22 315 ARG A O 1
ATOM 2490 N N . PHE A 1 313 ? 2.743 39.921 33.696 1.00 14.96 316 PHE A N 1
ATOM 2491 C CA . PHE A 1 313 ? 3.714 39.417 32.731 1.00 16.60 316 PHE A CA 1
ATOM 2492 C C . PHE A 1 313 ? 5.145 39.828 33.066 1.00 17.69 316 PHE A C 1
ATOM 2493 O O . PHE A 1 313 ? 5.581 40.924 32.712 1.00 19.30 316 PHE A O 1
ATOM 2501 N N . PRO A 1 314 ? 5.896 38.939 33.741 1.00 16.30 317 PRO A N 1
ATOM 2502 C CA . PRO A 1 314 ? 7.284 39.170 34.144 1.00 18.40 317 PRO A CA 1
ATOM 2503 C C . PRO A 1 314 ? 8.285 38.908 33.022 1.00 20.06 317 PRO A C 1
ATOM 2504 O O . PRO A 1 314 ? 9.478 39.152 33.180 1.00 21.77 317 PRO A O 1
ATOM 2508 N N . GLY A 1 315 ? 7.794 38.393 31.899 1.00 21.66 318 GLY A N 1
ATOM 2509 C CA . GLY A 1 315 ? 8.660 38.113 30.765 1.00 19.89 318 GLY A CA 1
ATOM 2510 C C . GLY A 1 315 ? 9.546 36.873 30.830 1.00 19.29 318 GLY A C 1
ATOM 2511 O O . GLY A 1 315 ? 10.573 36.813 30.148 1.00 17.87 318 GLY A O 1
ATOM 2512 N N . LYS A 1 316 ? 9.170 35.874 31.619 1.00 16.56 319 LYS A N 1
ATOM 2513 C CA . LYS A 1 316 ? 9.991 34.667 31.713 1.00 18.48 319 LYS A CA 1
ATOM 2514 C C . LYS A 1 316 ? 9.465 33.536 30.828 1.00 18.09 319 LYS A C 1
ATOM 2515 O O . LYS A 1 316 ? 9.851 32.378 30.981 1.00 19.00 319 LYS A O 1
ATOM 2521 N N . SER A 1 317 ? 8.583 33.891 29.901 1.00 18.26 320 SER A N 1
ATOM 2522 C CA . SER A 1 317 ? 7.993 32.942 28.963 1.00 19.48 320 SER A CA 1
ATOM 2523 C C . SER A 1 317 ? 7.078 33.716 28.028 1.00 21.70 320 SER A C 1
ATOM 2524 O O . SER A 1 317 ? 6.800 34.899 28.252 1.00 21.58 320 SER A O 1
ATOM 2527 N N . GLN A 1 318 ? 6.607 33.043 26.986 1.00 22.56 321 GLN A N 1
ATOM 2528 C CA . GLN A 1 318 ? 5.729 33.671 26.011 1.00 24.10 321 GLN A CA 1
ATOM 2529 C C . GLN A 1 318 ? 4.546 32.776 25.677 1.00 22.08 321 GLN A C 1
ATOM 2530 O O . GLN A 1 318 ? 4.485 31.619 26.099 1.00 22.66 321 GLN A O 1
ATOM 2536 N N . ILE A 1 319 ? 3.606 33.330 24.922 1.00 20.10 322 ILE A N 1
ATOM 2537 C CA . ILE A 1 319 ? 2.419 32.599 24.510 1.00 19.24 322 ILE A CA 1
ATOM 2538 C C . ILE A 1 319 ? 2.859 31.318 23.821 1.00 17.61 322 ILE A C 1
ATOM 2539 O O . ILE A 1 319 ? 3.684 31.346 22.912 1.00 17.76 322 ILE A O 1
ATOM 2544 N N . GLY A 1 320 ? 2.320 30.193 24.271 1.00 17.10 323 GLY A N 1
ATOM 2545 C CA . GLY A 1 320 ? 2.691 28.922 23.683 1.00 17.79 323 GLY A CA 1
ATOM 2546 C C . GLY A 1 320 ? 3.403 28.040 24.683 1.00 16.96 323 GLY A C 1
ATOM 2547 O O . GLY A 1 320 ? 3.156 26.836 24.734 1.00 17.93 323 GLY A O 1
ATOM 2548 N N . ASP A 1 321 ? 4.291 28.641 25.474 1.00 19.89 324 ASP A N 1
ATOM 2549 C CA . ASP A 1 321 ? 5.042 27.912 26.497 1.00 17.84 324 ASP A CA 1
ATOM 2550 C C . ASP A 1 321 ? 4.124 27.484 27.636 1.00 17.13 324 ASP A C 1
ATOM 2551 O O . ASP A 1 321 ? 3.037 28.031 27.808 1.00 17.96 324 ASP A O 1
ATOM 2556 N N . ARG A 1 322 ? 4.574 26.508 28.418 1.00 16.27 325 ARG A N 1
ATOM 2557 C CA . ARG A 1 322 ? 3.793 26.011 29.538 1.00 14.00 325 ARG A CA 1
ATOM 2558 C C . ARG A 1 322 ? 3.720 27.084 30.613 1.00 14.40 325 ARG A C 1
ATOM 2559 O O . ARG A 1 322 ? 4.585 27.955 30.684 1.00 11.88 325 ARG A O 1
ATOM 2567 N N . GLY A 1 323 ? 2.678 27.022 31.437 1.00 13.63 326 GLY A N 1
ATOM 2568 C CA . GLY A 1 323 ? 2.527 27.978 32.520 1.00 16.28 326 GLY A CA 1
ATOM 2569 C C . GLY A 1 323 ? 3.427 27.574 33.677 1.00 18.21 326 GLY A C 1
ATOM 2570 O O . GLY A 1 323 ? 4.343 26.765 33.494 1.00 22.24 326 GLY A O 1
ATOM 2571 N N . SER A 1 324 ? 3.182 28.119 34.866 1.00 16.46 327 SER A N 1
ATOM 2572 C CA . SER A 1 324 ? 4.008 27.780 36.023 1.00 13.40 327 SER A CA 1
ATOM 2573 C C . SER A 1 324 ? 3.727 26.335 36.403 1.00 13.92 327 SER A C 1
ATOM 2574 O O . SER A 1 324 ? 2.751 25.747 35.940 1.00 12.82 327 SER A O 1
ATOM 2577 N N . ALA A 1 325 ? 4.574 25.766 37.252 1.00 15.66 328 ALA A N 1
ATOM 2578 C CA . ALA A 1 325 ? 4.404 24.379 37.666 1.00 17.88 328 ALA A CA 1
ATOM 2579 C C . ALA A 1 325 ? 3.406 24.183 38.811 1.00 18.03 328 ALA A C 1
ATOM 2580 O O . ALA A 1 325 ? 3.298 23.084 39.356 1.00 18.80 328 ALA A O 1
ATOM 2582 N N . LEU A 1 326 ? 2.673 25.237 39.164 1.00 16.28 329 LEU A N 1
ATOM 2583 C CA . LEU A 1 326 ? 1.685 25.152 40.243 1.00 18.42 329 LEU A CA 1
ATOM 2584 C C . LEU A 1 326 ? 0.560 24.154 39.932 1.00 18.53 329 LEU A C 1
ATOM 2585 O O . LEU A 1 326 ? 0.006 23.531 40.842 1.00 18.34 329 LEU A O 1
ATOM 2590 N N . PHE A 1 327 ? 0.220 24.000 38.653 1.00 16.77 330 PHE A N 1
ATOM 2591 C CA . PHE A 1 327 ? -0.841 23.071 38.284 1.00 15.88 330 PHE A CA 1
ATOM 2592 C C . PHE A 1 327 ? -0.539 21.658 38.792 1.00 16.54 330 PHE A C 1
ATOM 2593 O O . PHE A 1 327 ? -1.454 20.862 38.992 1.00 14.89 330 PHE A O 1
ATOM 2601 N N . GLU A 1 328 ? 0.740 21.338 38.984 1.00 14.79 331 GLU A N 1
ATOM 2602 C CA . GLU A 1 328 ? 1.100 20.009 39.478 1.00 14.14 331 GLU A CA 1
ATOM 2603 C C . GLU A 1 328 ? 1.755 20.064 40.863 1.00 15.60 331 GLU A C 1
ATOM 2604 O O . GLU A 1 328 ? 2.540 19.185 41.240 1.00 14.51 331 GLU A O 1
ATOM 2610 N N . ASP A 1 329 ? 1.419 21.109 41.617 1.00 16.09 332 ASP A N 1
ATOM 2611 C CA . ASP A 1 329 ? 1.923 21.298 42.973 1.00 14.63 332 ASP A CA 1
ATOM 2612 C C . ASP A 1 329 ? 1.365 20.182 43.855 1.00 18.31 332 ASP A C 1
ATOM 2613 O O . ASP A 1 329 ? 0.223 19.744 43.673 1.00 15.44 332 ASP A O 1
ATOM 2618 N N . GLN A 1 330 ? 2.160 19.726 44.816 1.00 16.88 333 GLN A N 1
ATOM 2619 C CA . GLN A 1 330 ? 1.713 18.658 45.704 1.00 18.61 333 GLN A CA 1
ATOM 2620 C C . GLN A 1 330 ? 0.377 18.996 46.366 1.00 18.94 333 GLN A C 1
ATOM 2621 O O . GLN A 1 330 ? -0.520 18.152 46.439 1.00 15.73 333 GLN A O 1
ATOM 2627 N N . ALA A 1 331 ? 0.238 20.229 46.844 1.00 16.10 334 ALA A N 1
ATOM 2628 C CA . ALA A 1 331 ? -0.999 20.640 47.502 1.00 15.49 334 ALA A CA 1
ATOM 2629 C C . ALA A 1 331 ? -2.168 20.635 46.522 1.00 13.44 334 ALA A C 1
ATOM 2630 O O . ALA A 1 331 ? -3.269 20.191 46.842 1.00 12.95 334 ALA A O 1
ATOM 2632 N N . ILE A 1 332 ? -1.913 21.127 45.320 1.00 11.14 335 ILE A N 1
ATOM 2633 C CA . ILE A 1 332 ? -2.936 21.200 44.293 1.00 13.04 335 ILE A CA 1
ATOM 2634 C C . ILE A 1 332 ? -3.429 19.833 43.819 1.00 13.08 335 ILE A C 1
ATOM 2635 O O . ILE A 1 332 ? -4.632 19.584 43.769 1.00 14.42 335 ILE A O 1
ATOM 2640 N N . THR A 1 333 ? -2.503 18.945 43.477 1.00 13.49 336 THR A N 1
ATOM 2641 C CA . THR A 1 333 ? -2.878 17.627 42.988 1.00 13.73 336 THR A CA 1
ATOM 2642 C C . THR A 1 333 ? -3.496 16.755 44.071 1.00 14.79 336 THR A C 1
ATOM 2643 O O . THR A 1 333 ? -4.395 15.956 43.795 1.00 15.26 336 THR A O 1
ATOM 2647 N N . ALA A 1 334 ? -3.019 16.896 45.302 1.00 14.73 337 ALA A N 1
ATOM 2648 C CA . ALA A 1 334 ? -3.589 16.111 46.399 1.00 17.80 337 ALA A CA 1
ATOM 2649 C C . ALA A 1 334 ? -5.080 16.459 46.494 1.00 16.37 337 ALA A C 1
ATOM 2650 O O . ALA A 1 334 ? -5.924 15.594 46.714 1.00 14.65 337 ALA A O 1
ATOM 2652 N N . VAL A 1 335 ? -5.391 17.739 46.320 1.00 15.80 338 VAL A N 1
ATOM 2653 C CA . VAL A 1 335 ? -6.768 18.202 46.371 1.00 16.75 338 VAL A CA 1
ATOM 2654 C C . VAL A 1 335 ? -7.544 17.678 45.156 1.00 17.75 338 VAL A C 1
ATOM 2655 O O . VAL A 1 335 ? -8.714 17.320 45.274 1.00 17.61 338 VAL A O 1
ATOM 2659 N N . ASN A 1 336 ? -6.893 17.622 43.995 1.00 16.97 339 ASN A N 1
ATOM 2660 C CA . ASN A 1 336 ? -7.547 17.107 42.795 1.00 16.15 339 ASN A CA 1
ATOM 2661 C C . ASN A 1 336 ? -8.013 15.672 43.074 1.00 17.82 339 ASN A C 1
ATOM 2662 O O . ASN A 1 336 ? -9.187 15.329 42.879 1.00 17.03 339 ASN A O 1
ATOM 2667 N N . ARG A 1 337 ? -7.084 14.842 43.540 1.00 19.69 340 ARG A N 1
ATOM 2668 C CA . ARG A 1 337 ? -7.379 13.446 43.848 1.00 22.52 340 ARG A CA 1
ATOM 2669 C C . ARG A 1 337 ? -8.482 13.324 44.899 1.00 22.76 340 ARG A C 1
ATOM 2670 O O . ARG A 1 337 ? -9.360 12.467 44.790 1.00 22.45 340 ARG A O 1
ATOM 2678 N N . PHE A 1 338 ? -8.433 14.175 45.919 1.00 22.33 341 PHE A N 1
ATOM 2679 C CA . PHE A 1 338 ? -9.455 14.161 46.963 1.00 21.42 341 PHE A CA 1
ATOM 2680 C C . PHE A 1 338 ? -10.801 14.347 46.268 1.00 20.36 341 PHE A C 1
ATOM 2681 O O . PHE A 1 338 ? -11.756 13.602 46.500 1.00 16.11 341 PHE A O 1
ATOM 2689 N N . HIS A 1 339 ? -10.852 15.356 45.404 1.00 19.09 342 HIS A N 1
ATOM 2690 C CA . HIS A 1 339 ? -12.050 15.695 44.649 1.00 17.48 342 HIS A CA 1
ATOM 2691 C C . HIS A 1 339 ? -12.549 14.494 43.860 1.00 17.54 342 HIS A C 1
ATOM 2692 O O . HIS A 1 339 ? -13.747 14.220 43.836 1.00 20.00 342 HIS A O 1
ATOM 2699 N N . ASN A 1 340 ? -11.629 13.777 43.221 1.00 18.18 343 ASN A N 1
ATOM 2700 C CA . ASN A 1 340 ? -12.002 12.607 42.431 1.00 20.55 343 ASN A CA 1
ATOM 2701 C C . ASN A 1 340 ? -12.501 11.444 43.282 1.00 21.29 343 ASN A C 1
ATOM 2702 O O . ASN A 1 340 ? -13.547 10.865 42.999 1.00 21.74 343 ASN A O 1
ATOM 2707 N N . VAL A 1 341 ? -11.760 11.105 44.328 1.00 19.62 344 VAL A N 1
ATOM 2708 C CA . VAL A 1 341 ? -12.155 9.985 45.173 1.00 21.96 344 VAL A CA 1
ATOM 2709 C C . VAL A 1 341 ? -13.474 10.192 45.922 1.00 20.63 344 VAL A C 1
ATOM 2710 O O . VAL A 1 341 ? -14.262 9.254 46.060 1.00 19.62 344 VAL A O 1
ATOM 2714 N N . MET A 1 342 ? -13.722 11.413 46.387 1.00 15.96 345 MET A N 1
ATOM 2715 C CA . MET A 1 342 ? -14.939 11.704 47.143 1.00 18.13 345 MET A CA 1
ATOM 2716 C C . MET A 1 342 ? -16.200 11.874 46.302 1.00 18.89 345 MET A C 1
ATOM 2717 O O . MET A 1 342 ? -17.300 11.932 46.848 1.00 18.69 345 MET A O 1
ATOM 2722 N N . ALA A 1 343 ? -16.050 11.961 44.986 1.00 20.99 346 ALA A N 1
ATOM 2723 C CA . ALA A 1 343 ? -17.206 12.138 44.111 1.00 24.43 346 ALA A CA 1
ATOM 2724 C C . ALA A 1 343 ? -18.377 11.277 44.576 1.00 25.22 346 ALA A C 1
ATOM 2725 O O . ALA A 1 343 ? -18.242 10.063 44.736 1.00 27.27 346 ALA A O 1
ATOM 2727 N N . GLY A 1 344 ? -19.520 11.916 44.804 1.00 26.69 347 GLY A N 1
ATOM 2728 C CA . GLY A 1 344 ? -20.697 11.192 45.253 1.00 28.69 347 GLY A CA 1
ATOM 2729 C C . GLY A 1 344 ? -20.969 11.362 46.737 1.00 28.19 347 GLY A C 1
ATOM 2730 O O . GLY A 1 344 ? -22.057 11.063 47.227 1.00 30.03 347 GLY A O 1
ATOM 2731 N N . GLN A 1 345 ? -19.968 11.849 47.454 1.00 28.01 348 GLN A N 1
ATOM 2732 C CA . GLN A 1 345 ? -20.074 12.063 48.886 1.00 26.94 348 GLN A CA 1
ATOM 2733 C C . GLN A 1 345 ? -20.704 13.430 49.156 1.00 25.10 348 GLN A C 1
ATOM 2734 O O . GLN A 1 345 ? -20.606 14.339 48.335 1.00 22.82 348 GLN A O 1
ATOM 2740 N N . PRO A 1 346 ? -21.390 13.583 50.297 1.00 24.13 349 PRO A N 1
ATOM 2741 C CA . PRO A 1 346 ? -21.997 14.880 50.607 1.00 23.76 349 PRO A CA 1
ATOM 2742 C C . PRO A 1 346 ? -20.882 15.741 51.175 1.00 23.06 349 PRO A C 1
ATOM 2743 O O . PRO A 1 346 ? -19.741 15.292 51.247 1.00 24.27 349 PRO A O 1
ATOM 2747 N N . GLU A 1 347 ? -21.194 16.966 51.583 1.00 23.74 350 GLU A N 1
ATOM 2748 C CA . GLU A 1 347 ? -20.165 17.843 52.128 1.00 22.03 350 GLU A CA 1
ATOM 2749 C C . GLU A 1 347 ? -20.604 18.533 53.418 1.00 21.95 350 GLU A C 1
ATOM 2750 O O . GLU A 1 347 ? -21.787 18.583 53.741 1.00 21.79 350 GLU A O 1
ATOM 2756 N N . GLU A 1 348 ? -19.638 19.059 54.160 1.00 24.14 351 GLU A N 1
ATOM 2757 C CA . GLU A 1 348 ? -19.928 19.761 55.404 1.00 26.01 351 GLU A CA 1
ATOM 2758 C C . GLU A 1 348 ? -18.816 20.751 55.674 1.00 23.52 351 GLU A C 1
ATOM 2759 O O . GLU A 1 348 ? -17.741 20.370 56.128 1.00 24.99 351 GLU A O 1
ATOM 2765 N N . LEU A 1 349 ? -19.075 22.024 55.393 1.00 24.97 352 LEU A N 1
ATOM 2766 C CA . LEU A 1 349 ? -18.066 23.057 55.596 1.00 25.69 352 LEU A CA 1
ATOM 2767 C C . LEU A 1 349 ? -18.186 23.667 56.985 1.00 25.16 352 LEU A C 1
ATOM 2768 O O . LEU A 1 349 ? -19.290 23.876 57.487 1.00 25.71 352 LEU A O 1
ATOM 2773 N N . SER A 1 350 ? -17.043 23.961 57.597 1.00 24.45 353 SER A N 1
ATOM 2774 C CA . SER A 1 350 ? -17.027 24.540 58.931 1.00 22.71 353 SER A CA 1
ATOM 2775 C C . SER A 1 350 ? -15.719 25.240 59.213 1.00 22.25 353 SER A C 1
ATOM 2776 O O . SER A 1 350 ? -14.796 25.225 58.398 1.00 23.93 353 SER A O 1
ATOM 2779 N N . ASN A 1 351 ? -15.651 25.839 60.395 1.00 21.58 354 ASN A N 1
ATOM 2780 C CA . ASN A 1 351 ? -14.461 26.532 60.861 1.00 21.48 354 ASN A CA 1
ATOM 2781 C C . ASN A 1 351 ? -14.164 26.011 62.268 1.00 20.74 354 ASN A C 1
ATOM 2782 O O . ASN A 1 351 ? -14.700 26.522 63.253 1.00 23.99 354 ASN A O 1
ATOM 2787 N N . PRO A 1 352 ? -13.318 24.974 62.374 1.00 18.99 355 PRO A N 1
ATOM 2788 C CA . PRO A 1 352 ? -12.952 24.376 63.664 1.00 16.49 355 PRO A CA 1
ATOM 2789 C C . PRO A 1 352 ? -12.668 25.385 64.777 1.00 17.15 355 PRO A C 1
ATOM 2790 O O . PRO A 1 352 ? -12.006 26.401 64.562 1.00 18.57 355 PRO A O 1
ATOM 2794 N N . GLN A 1 353 ? -13.188 25.088 65.966 1.00 18.20 356 GLN A N 1
ATOM 2795 C CA . GLN A 1 353 ? -13.023 25.931 67.149 1.00 21.69 356 GLN A CA 1
ATOM 2796 C C . GLN A 1 353 ? -13.424 27.389 66.919 1.00 21.92 356 GLN A C 1
ATOM 2797 O O . GLN A 1 353 ? -12.950 28.296 67.610 1.00 20.21 356 GLN A O 1
ATOM 2803 N N . GLY A 1 354 ? -14.304 27.604 65.947 1.00 21.20 357 GLY A N 1
ATOM 2804 C CA . GLY A 1 354 ? -14.769 28.945 65.653 1.00 21.78 357 GLY A CA 1
ATOM 2805 C C . GLY A 1 354 ? -13.747 29.839 64.982 1.00 21.16 357 GLY A C 1
ATOM 2806 O O . GLY A 1 354 ? -14.011 31.022 64.774 1.00 25.20 357 GLY A O 1
ATOM 2807 N N . ASN A 1 355 ? -12.583 29.288 64.648 1.00 17.77 358 ASN A N 1
ATOM 2808 C CA . ASN A 1 355 ? -11.542 30.067 63.991 1.00 18.36 358 ASN A CA 1
ATOM 2809 C C . ASN A 1 355 ? -11.869 30.175 62.505 1.00 20.31 358 ASN A C 1
ATOM 2810 O O . ASN A 1 355 ? -11.784 29.179 61.784 1.00 23.10 358 ASN A O 1
ATOM 2815 N N . ASN A 1 356 ? -12.237 31.367 62.037 1.00 19.29 359 ASN A N 1
ATOM 2816 C CA . ASN A 1 356 ? -12.578 31.524 60.623 1.00 18.69 359 ASN A CA 1
ATOM 2817 C C . ASN A 1 356 ? -11.375 31.432 59.690 1.00 17.04 359 ASN A C 1
ATOM 2818 O O . ASN A 1 356 ? -11.540 31.372 58.476 1.00 18.42 359 ASN A O 1
ATOM 2823 N N . GLN A 1 357 ? -10.169 31.415 60.250 1.00 16.41 360 GLN A N 1
ATOM 2824 C CA . GLN A 1 357 ? -8.969 31.300 59.429 1.00 14.81 360 GLN A CA 1
ATOM 2825 C C . GLN A 1 357 ? -8.731 29.832 59.061 1.00 16.71 360 GLN A C 1
ATOM 2826 O O . GLN A 1 357 ? -7.821 29.510 58.288 1.00 14.94 360 GLN A O 1
ATOM 2832 N N . ILE A 1 358 ? -9.552 28.941 59.617 1.00 13.29 361 ILE A N 1
ATOM 2833 C CA . ILE A 1 358 ? -9.419 27.524 59.326 1.00 13.79 361 ILE A CA 1
ATOM 2834 C C . ILE A 1 358 ? -10.629 26.973 58.595 1.00 18.14 361 ILE A C 1
ATOM 2835 O O . ILE A 1 358 ? -11.723 26.906 59.151 1.00 22.06 361 ILE A O 1
ATOM 2840 N N . PHE A 1 359 ? -10.434 26.577 57.346 1.00 17.36 362 PHE A N 1
ATOM 2841 C CA . PHE A 1 359 ? -11.523 25.998 56.578 1.00 19.01 362 PHE A CA 1
ATOM 2842 C C . PHE A 1 359 ? -11.426 24.478 56.692 1.00 19.50 362 PHE A C 1
ATOM 2843 O O . PHE A 1 359 ? -10.327 23.914 56.681 1.00 16.22 362 PHE A O 1
ATOM 2851 N N . MET A 1 360 ? -12.576 23.822 56.808 1.00 17.72 363 MET A N 1
ATOM 2852 C CA . MET A 1 360 ? -12.624 22.366 56.895 1.00 19.41 363 MET A CA 1
ATOM 2853 C C . MET A 1 360 ? -13.827 21.883 56.096 1.00 20.48 363 MET A C 1
ATOM 2854 O O . MET A 1 360 ? -14.915 22.435 56.210 1.00 21.77 363 MET A O 1
ATOM 2859 N N . ASN A 1 361 ? -13.619 20.865 55.273 1.00 21.70 364 ASN A N 1
ATOM 2860 C CA . ASN A 1 361 ? -14.702 20.301 54.495 1.00 21.11 364 ASN A CA 1
ATOM 2861 C C . ASN A 1 361 ? -14.665 18.800 54.706 1.00 22.39 364 ASN A C 1
ATOM 2862 O O . ASN A 1 361 ? -13.677 18.142 54.382 1.00 23.59 364 ASN A O 1
ATOM 2867 N N . GLN A 1 362 ? -15.739 18.262 55.271 1.00 23.32 365 GLN A N 1
ATOM 2868 C CA . GLN A 1 362 ? -15.823 16.833 55.514 1.00 22.36 365 GLN A CA 1
ATOM 2869 C C . GLN A 1 362 ? -16.809 16.238 54.516 1.00 22.43 365 GLN A C 1
ATOM 2870 O O . GLN A 1 362 ? -17.974 16.634 54.461 1.00 24.77 365 GLN A O 1
ATOM 2876 N N . ARG A 1 363 ? -16.327 15.304 53.708 1.00 23.78 366 ARG A N 1
ATOM 2877 C CA . ARG A 1 363 ? -17.157 14.656 52.701 1.00 21.71 366 ARG A CA 1
ATOM 2878 C C . ARG A 1 363 ? -17.594 13.306 53.236 1.00 22.17 366 ARG A C 1
ATOM 2879 O O . ARG A 1 363 ? -16.769 12.413 53.429 1.00 19.13 366 ARG A O 1
ATOM 2887 N N . GLY A 1 364 ? -18.895 13.158 53.469 1.00 26.41 367 GLY A N 1
ATOM 2888 C CA . GLY A 1 364 ? -19.403 11.913 54.016 1.00 26.82 367 GLY A CA 1
ATOM 2889 C C . GLY A 1 364 ? -18.566 11.576 55.235 1.00 27.78 367 GLY A C 1
ATOM 2890 O O . GLY A 1 364 ? -18.290 12.446 56.062 1.00 29.11 367 GLY A O 1
ATOM 2891 N N . SER A 1 365 ? -18.155 10.321 55.353 1.00 28.47 368 SER A N 1
ATOM 2892 C CA . SER A 1 365 ? -17.310 9.911 56.465 1.00 29.35 368 SER A CA 1
ATOM 2893 C C . SER A 1 365 ? -16.057 9.276 55.873 1.00 29.32 368 SER A C 1
ATOM 2894 O O . SER A 1 365 ? -15.470 8.369 56.460 1.00 30.78 368 SER A O 1
ATOM 2897 N N . HIS A 1 366 ? -15.650 9.763 54.703 1.00 30.24 369 HIS A N 1
ATOM 2898 C CA . HIS A 1 366 ? -14.479 9.218 54.026 1.00 31.57 369 HIS A CA 1
ATOM 2899 C C . HIS A 1 366 ? -13.270 10.144 53.944 1.00 28.42 369 HIS A C 1
ATOM 2900 O O . HIS A 1 366 ? -12.136 9.672 53.922 1.00 29.66 369 HIS A O 1
ATOM 2907 N N . GLY A 1 367 ? -13.495 11.452 53.883 1.00 25.40 370 GLY A N 1
ATOM 2908 C CA . GLY A 1 367 ? -12.364 12.358 53.784 1.00 21.75 370 GLY A CA 1
ATOM 2909 C C . GLY A 1 367 ? -12.585 13.755 54.326 1.00 21.41 370 GLY A C 1
ATOM 2910 O O . GLY A 1 367 ? -13.715 14.235 54.423 1.00 21.83 370 GLY A O 1
ATOM 2911 N N . VAL A 1 368 ? -11.486 14.406 54.680 1.00 20.16 371 VAL A N 1
ATOM 2912 C CA . VAL A 1 368 ? -11.521 15.759 55.213 1.00 20.80 371 VAL A CA 1
ATOM 2913 C C . VAL A 1 368 ? -10.424 16.625 54.594 1.00 20.36 371 VAL A C 1
ATOM 2914 O O . VAL A 1 368 ? -9.305 16.156 54.366 1.00 20.67 371 VAL A O 1
ATOM 2918 N N . VAL A 1 369 ? -10.758 17.881 54.313 1.00 17.67 372 VAL A N 1
ATOM 2919 C CA . VAL A 1 369 ? -9.794 18.830 53.771 1.00 15.82 372 VAL A CA 1
ATOM 2920 C C . VAL A 1 369 ? -9.728 20.044 54.692 1.00 16.02 372 VAL A C 1
ATOM 2921 O O . VAL A 1 369 ? -10.756 20.635 55.023 1.00 20.44 372 VAL A O 1
ATOM 2925 N N . LEU A 1 370 ? -8.518 20.400 55.113 1.00 13.85 373 LEU A N 1
ATOM 2926 C CA . LEU A 1 370 ? -8.305 21.548 55.986 1.00 14.10 373 LEU A CA 1
ATOM 2927 C C . LEU A 1 370 ? -7.514 22.606 55.231 1.00 13.76 373 LEU A C 1
ATOM 2928 O O . LEU A 1 370 ? -6.687 22.276 54.380 1.00 14.05 373 LEU A O 1
ATOM 2933 N N . ALA A 1 371 ? -7.770 23.873 55.549 1.00 11.27 374 ALA A N 1
ATOM 2934 C CA . ALA A 1 371 ? -7.074 24.989 54.919 1.00 15.70 374 ALA A CA 1
ATOM 2935 C C . ALA A 1 371 ? -6.798 26.064 55.973 1.00 17.97 374 ALA A C 1
ATOM 2936 O O . ALA A 1 371 ? -7.722 26.613 56.575 1.00 22.04 374 ALA A O 1
ATOM 2938 N N . ASN A 1 372 ? -5.523 26.353 56.197 1.00 15.72 375 ASN A N 1
ATOM 2939 C CA . ASN A 1 372 ? -5.127 27.346 57.183 1.00 17.11 375 ASN A CA 1
ATOM 2940 C C . ASN A 1 372 ? -4.648 28.622 56.499 1.00 17.04 375 ASN A C 1
ATOM 2941 O O . ASN A 1 372 ? -3.503 28.707 56.062 1.00 17.29 375 ASN A O 1
ATOM 2946 N N . ALA A 1 373 ? -5.531 29.611 56.415 1.00 13.16 376 ALA A N 1
ATOM 2947 C CA . ALA A 1 373 ? -5.211 30.883 55.780 1.00 15.22 376 ALA A CA 1
ATOM 2948 C C . ALA A 1 373 ? -4.383 31.813 56.676 1.00 14.29 376 ALA A C 1
ATOM 2949 O O . ALA A 1 373 ? -3.823 32.791 56.194 1.00 10.34 376 ALA A O 1
ATOM 2951 N N . GLY A 1 374 ? -4.311 31.500 57.968 1.00 16.81 377 GLY A N 1
ATOM 2952 C CA . GLY A 1 374 ? -3.561 32.330 58.898 1.00 18.38 377 GLY A CA 1
ATOM 2953 C C . GLY A 1 374 ? -2.049 32.203 58.782 1.00 21.58 377 GLY A C 1
ATOM 2954 O O . GLY A 1 374 ? -1.537 31.281 58.146 1.00 23.10 377 GLY A O 1
ATOM 2955 N N . SER A 1 375 ? -1.331 33.126 59.414 1.00 20.15 378 SER A N 1
ATOM 2956 C CA . SER A 1 375 ? 0.125 33.124 59.377 1.00 23.25 378 SER A CA 1
ATOM 2957 C C . SER A 1 375 ? 0.763 32.355 60.533 1.00 25.24 378 SER A C 1
ATOM 2958 O O . SER A 1 375 ? 1.968 32.464 60.763 1.00 24.38 378 SER A O 1
ATOM 2961 N N . SER A 1 376 ? -0.039 31.582 61.260 1.00 24.09 379 SER A N 1
ATOM 2962 C CA . SER A 1 376 ? 0.474 30.793 62.375 1.00 25.56 379 SER A CA 1
ATOM 2963 C C . SER A 1 376 ? -0.120 29.389 62.358 1.00 24.78 379 SER A C 1
ATOM 2964 O O . SER A 1 376 ? -1.250 29.187 61.906 1.00 23.54 379 SER A O 1
ATOM 2967 N N . SER A 1 377 ? 0.650 28.421 62.844 1.00 23.57 380 SER A N 1
ATOM 2968 C CA . SER A 1 377 ? 0.202 27.037 62.881 1.00 24.52 380 SER A CA 1
ATOM 2969 C C . SER A 1 377 ? -0.883 26.893 63.933 1.00 22.56 380 SER A C 1
ATOM 2970 O O . SER A 1 377 ? -0.905 27.638 64.906 1.00 18.62 380 SER A O 1
ATOM 2973 N N . VAL A 1 378 ? -1.780 25.929 63.731 1.00 24.93 381 VAL A N 1
ATOM 2974 C CA . VAL A 1 378 ? -2.895 25.695 64.645 1.00 23.30 381 VAL A CA 1
ATOM 2975 C C . VAL A 1 378 ? -3.086 24.216 64.979 1.00 27.55 381 VAL A C 1
ATOM 2976 O O . VAL A 1 378 ? -3.201 23.372 64.084 1.00 28.82 381 VAL A O 1
ATOM 2980 N N . SER A 1 379 ? -3.120 23.912 66.274 1.00 29.47 382 SER A N 1
ATOM 2981 C CA . SER A 1 379 ? -3.309 22.546 66.751 1.00 33.18 382 SER A CA 1
ATOM 2982 C C . SER A 1 379 ? -4.807 22.278 66.766 1.00 33.40 382 SER A C 1
ATOM 2983 O O . SER A 1 379 ? -5.513 22.707 67.677 1.00 36.80 382 SER A O 1
ATOM 2986 N N . ILE A 1 380 ? -5.291 21.568 65.755 1.00 32.03 383 ILE A N 1
ATOM 2987 C CA . ILE A 1 380 ? -6.710 21.275 65.646 1.00 29.68 383 ILE A CA 1
ATOM 2988 C C . ILE A 1 380 ? -7.214 20.137 66.526 1.00 29.04 383 ILE A C 1
ATOM 2989 O O . ILE A 1 380 ? -6.501 19.175 66.804 1.00 31.94 383 ILE A O 1
ATOM 2994 N N . ASN A 1 381 ? -8.460 20.280 66.964 1.00 29.06 384 ASN A N 1
ATOM 2995 C CA . ASN A 1 381 ? -9.143 19.299 67.802 1.00 30.10 384 ASN A CA 1
ATOM 2996 C C . ASN A 1 381 ? -10.628 19.533 67.567 1.00 28.10 384 ASN A C 1
ATOM 2997 O O . ASN A 1 381 ? -11.238 20.392 68.203 1.00 27.93 384 ASN A O 1
ATOM 3002 N N . THR A 1 382 ? -11.199 18.769 66.641 1.00 25.81 385 THR A N 1
ATOM 3003 C CA . THR A 1 382 ? -12.602 18.912 66.294 1.00 25.46 385 THR A CA 1
ATOM 3004 C C . THR A 1 382 ? -13.247 17.570 65.975 1.00 26.50 385 THR A C 1
ATOM 3005 O O . THR A 1 382 ? -12.567 16.554 65.817 1.00 24.16 385 THR A O 1
ATOM 3009 N N . ALA A 1 383 ? -14.571 17.581 65.878 1.00 24.49 386 ALA A N 1
ATOM 3010 C CA . ALA A 1 383 ? -15.318 16.376 65.579 1.00 26.09 386 ALA A CA 1
ATOM 3011 C C . ALA A 1 383 ? -15.061 15.970 64.140 1.00 26.56 386 ALA A C 1
ATOM 3012 O O . ALA A 1 383 ? -14.799 16.817 63.281 1.00 24.54 386 ALA A O 1
ATOM 3014 N N . THR A 1 384 ? -15.124 14.668 63.892 1.00 25.87 387 THR A N 1
ATOM 3015 C CA . THR A 1 384 ? -14.928 14.124 62.560 1.00 24.39 387 THR A CA 1
ATOM 3016 C C . THR A 1 384 ? -15.611 12.772 62.476 1.00 25.46 387 THR A C 1
ATOM 3017 O O . THR A 1 384 ? -15.856 12.132 63.500 1.00 21.86 387 THR A O 1
ATOM 3021 N N . LYS A 1 385 ? -15.914 12.343 61.255 1.00 25.65 388 LYS A N 1
ATOM 3022 C CA . LYS A 1 385 ? -16.564 11.059 61.046 1.00 26.81 388 LYS A CA 1
ATOM 3023 C C . LYS A 1 385 ? -15.571 10.028 60.542 1.00 26.20 388 LYS A C 1
ATOM 3024 O O . LYS A 1 385 ? -15.896 8.845 60.425 1.00 26.22 388 LYS A O 1
ATOM 3030 N N . LEU A 1 386 ? -14.353 10.476 60.246 1.00 26.37 389 LEU A N 1
ATOM 3031 C CA . LEU A 1 386 ? -13.325 9.564 59.764 1.00 27.38 389 LEU A CA 1
ATOM 3032 C C . LEU A 1 386 ? -13.140 8.463 60.791 1.00 29.60 389 LEU A C 1
ATOM 3033 O O . LEU A 1 386 ? -13.266 8.699 61.992 1.00 30.57 389 LEU A O 1
ATOM 3038 N N . PRO A 1 387 ? -12.849 7.239 60.333 1.00 30.74 390 PRO A N 1
ATOM 3039 C CA . PRO A 1 387 ? -12.649 6.134 61.273 1.00 31.91 390 PRO A CA 1
ATOM 3040 C C . PRO A 1 387 ? -11.365 6.394 62.052 1.00 33.18 390 PRO A C 1
ATOM 3041 O O . PRO A 1 387 ? -10.443 7.019 61.525 1.00 32.80 390 PRO A O 1
ATOM 3045 N N . ASP A 1 388 ? -11.305 5.931 63.298 1.00 32.46 391 ASP A N 1
ATOM 3046 C CA . ASP A 1 388 ? -10.114 6.134 64.113 1.00 32.17 391 ASP A CA 1
ATOM 3047 C C . ASP A 1 388 ? -8.874 5.686 63.346 1.00 30.63 391 ASP A C 1
ATOM 3048 O O . ASP A 1 388 ? -8.944 4.793 62.504 1.00 27.81 391 ASP A O 1
ATOM 3053 N N . GLY A 1 389 ? -7.742 6.317 63.640 1.00 33.52 392 GLY A N 1
ATOM 3054 C CA . GLY A 1 389 ? -6.504 5.976 62.964 1.00 34.49 392 GLY A CA 1
ATOM 3055 C C . GLY A 1 389 ? -5.591 7.174 62.761 1.00 36.79 392 GLY A C 1
ATOM 3056 O O . GLY A 1 389 ? -5.869 8.276 63.239 1.00 37.84 392 GLY A O 1
ATOM 3057 N N . ARG A 1 390 ? -4.491 6.951 62.050 1.00 37.72 393 ARG A N 1
ATOM 3058 C CA . ARG A 1 390 ? -3.518 7.999 61.771 1.00 37.23 393 ARG A CA 1
ATOM 3059 C C . ARG A 1 390 ? -3.633 8.393 60.302 1.00 35.77 393 ARG A C 1
ATOM 3060 O O . ARG A 1 390 ? -3.799 7.538 59.436 1.00 36.36 393 ARG A O 1
ATOM 3068 N N . TYR A 1 391 ? -3.552 9.689 60.026 1.00 34.04 394 TYR A N 1
ATOM 3069 C CA . TYR A 1 391 ? -3.669 10.184 58.660 1.00 32.44 394 TYR A CA 1
ATOM 3070 C C . TYR A 1 391 ? -2.533 11.124 58.290 1.00 33.59 394 TYR A C 1
ATOM 3071 O O . TYR A 1 391 ? -2.378 12.186 58.893 1.00 34.40 394 TYR A O 1
ATOM 3080 N N . ASP A 1 392 ? -1.746 10.737 57.291 1.00 34.72 395 ASP A N 1
ATOM 3081 C CA . ASP A 1 392 ? -0.642 11.574 56.832 1.00 32.99 395 ASP A CA 1
ATOM 3082 C C . ASP A 1 392 ? -1.206 12.608 55.858 1.00 29.04 395 ASP A C 1
ATOM 3083 O O . ASP A 1 392 ? -2.026 12.281 54.995 1.00 27.55 395 ASP A O 1
ATOM 3088 N N . ASN A 1 393 ? -0.775 13.856 55.998 1.00 23.59 396 ASN A N 1
ATOM 3089 C CA . ASN A 1 393 ? -1.266 14.905 55.119 1.00 19.81 396 ASN A CA 1
ATOM 3090 C C . ASN A 1 393 ? -0.806 14.623 53.692 1.00 19.16 396 ASN A C 1
ATOM 3091 O O . ASN A 1 393 ? 0.390 14.649 53.403 1.00 18.30 396 ASN A O 1
ATOM 3096 N N . LYS A 1 394 ? -1.753 14.349 52.800 1.00 18.49 397 LYS A N 1
ATOM 3097 C CA . LYS A 1 394 ? -1.413 14.063 51.413 1.00 19.80 397 LYS A CA 1
ATOM 3098 C C . LYS A 1 394 ? -1.015 15.322 50.654 1.00 22.49 397 LYS A C 1
ATOM 3099 O O . LYS A 1 394 ? -0.352 15.248 49.615 1.00 20.51 397 LYS A O 1
ATOM 3105 N N . ALA A 1 395 ? -1.419 16.479 51.173 1.00 24.87 398 ALA A N 1
ATOM 3106 C CA . ALA A 1 395 ? -1.113 17.751 50.526 1.00 23.61 398 ALA A CA 1
ATOM 3107 C C . ALA A 1 395 ? 0.224 18.338 50.961 1.00 24.39 398 ALA A C 1
ATOM 3108 O O . ALA A 1 395 ? 0.685 19.326 50.388 1.00 23.61 398 ALA A O 1
ATOM 3110 N N . GLY A 1 396 ? 0.850 17.729 51.965 1.00 25.64 399 GLY A N 1
ATOM 3111 C CA . GLY A 1 396 ? 2.126 18.231 52.441 1.00 25.20 399 GLY A CA 1
ATOM 3112 C C . GLY A 1 396 ? 2.622 17.588 53.724 1.00 28.46 399 GLY A C 1
ATOM 3113 O O . GLY A 1 396 ? 2.071 16.593 54.198 1.00 28.00 399 GLY A O 1
ATOM 3114 N N . ALA A 1 397 ? 3.673 18.169 54.291 1.00 29.74 400 ALA A N 1
ATOM 3115 C CA . ALA A 1 397 ? 4.276 17.663 55.518 1.00 32.88 400 ALA A CA 1
ATOM 3116 C C . ALA A 1 397 ? 3.303 17.593 56.691 1.00 33.82 400 ALA A C 1
ATOM 3117 O O . ALA A 1 397 ? 2.327 18.344 56.750 1.00 32.14 400 ALA A O 1
ATOM 3119 N N . GLY A 1 398 ? 3.580 16.681 57.621 1.00 33.64 401 GLY A N 1
ATOM 3120 C CA . GLY A 1 398 ? 2.740 16.546 58.796 1.00 34.47 401 GLY A CA 1
ATOM 3121 C C . GLY A 1 398 ? 1.79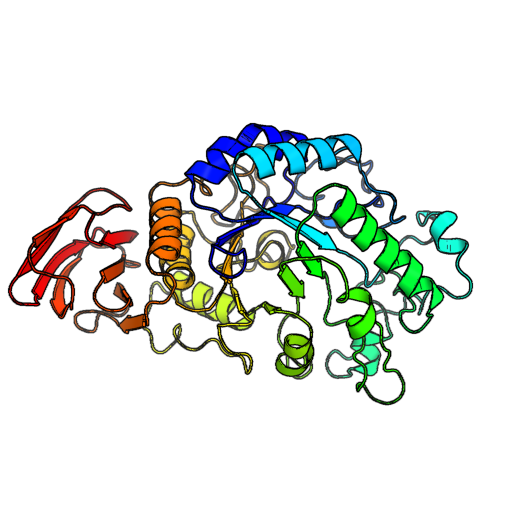2 15.363 58.818 1.00 34.07 401 GLY A C 1
ATOM 3122 O O . GLY A 1 398 ? 1.595 14.672 57.815 1.00 31.65 401 GLY A O 1
ATOM 3123 N N . SER A 1 399 ? 1.189 15.144 59.980 1.00 33.19 402 SER A N 1
ATOM 3124 C CA . SER A 1 399 ? 0.257 14.047 60.157 1.00 33.66 402 SER A CA 1
ATOM 3125 C C . SER A 1 399 ? -0.814 14.405 61.187 1.00 32.82 402 SER A C 1
ATOM 3126 O O . SER A 1 399 ? -0.655 15.348 61.961 1.00 33.04 402 SER A O 1
ATOM 3129 N N . PHE A 1 400 ? -1.906 13.648 61.181 1.00 30.94 403 PHE A N 1
ATOM 3130 C CA . PHE A 1 400 ? -3.004 13.868 62.110 1.00 29.19 403 PHE A CA 1
ATOM 3131 C C . PHE A 1 400 ? -3.439 12.544 62.714 1.00 31.74 403 PHE A C 1
ATOM 3132 O O . PHE A 1 400 ? -3.032 11.477 62.248 1.00 27.62 403 PHE A O 1
ATOM 3140 N N . GLN A 1 401 ? -4.271 12.622 63.749 1.00 33.63 404 GLN A N 1
ATOM 3141 C CA . GLN A 1 401 ? -4.777 11.440 64.439 1.00 36.40 404 GLN A CA 1
ATOM 3142 C C . GLN A 1 401 ? -6.275 11.578 64.672 1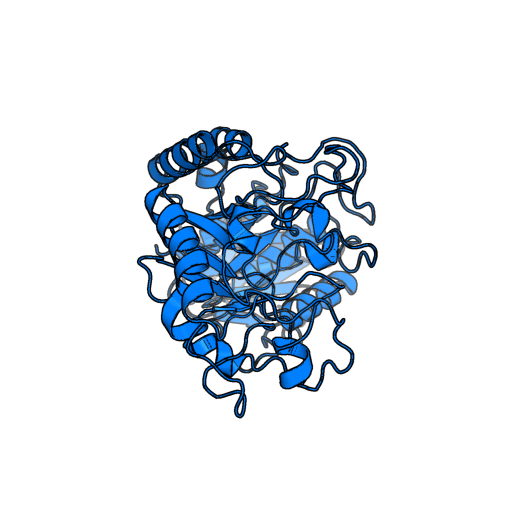.00 35.33 404 GLN A C 1
ATOM 3143 O O . GLN A 1 401 ? -6.759 12.678 64.933 1.00 32.81 404 GLN A O 1
ATOM 3149 N N . VAL A 1 402 ? -7.008 10.472 64.562 1.00 36.10 405 VAL A N 1
ATOM 3150 C CA . VAL A 1 402 ? -8.450 10.487 64.828 1.00 41.42 405 VAL A CA 1
ATOM 3151 C C . VAL A 1 402 ? -8.745 9.445 65.897 1.00 43.31 405 VAL A C 1
ATOM 3152 O O . VAL A 1 402 ? -8.552 8.248 65.688 1.00 41.95 405 VAL A O 1
ATOM 3156 N N . ASN A 1 403 ? -9.201 9.919 67.051 1.00 47.92 406 ASN A N 1
ATOM 3157 C CA . ASN A 1 403 ? -9.510 9.050 68.176 1.00 48.77 406 ASN A CA 1
ATOM 3158 C C . ASN A 1 403 ? -10.875 9.376 68.744 1.00 49.11 406 ASN A C 1
ATOM 3159 O O . ASN A 1 403 ? -11.175 10.530 69.042 1.00 48.85 406 ASN A O 1
ATOM 3164 N N . ASP A 1 404 ? -11.697 8.346 68.894 1.00 51.50 407 ASP A N 1
ATOM 3165 C CA . ASP A 1 404 ? -13.035 8.508 69.438 1.00 52.33 407 ASP A CA 1
ATOM 3166 C C . ASP A 1 404 ? -13.740 9.707 68.811 1.00 49.95 407 ASP A C 1
ATOM 3167 O O . ASP A 1 404 ? -14.248 10.583 69.512 1.00 46.95 407 ASP A O 1
ATOM 3172 N N . GLY A 1 405 ? -13.755 9.737 67.482 1.00 48.60 408 GLY A N 1
ATOM 3173 C CA . GLY A 1 405 ? -14.399 10.822 66.765 1.00 47.35 408 GLY A CA 1
ATOM 3174 C C . GLY A 1 405 ? -13.704 12.166 66.895 1.00 45.55 408 GLY A C 1
ATOM 3175 O O . GLY A 1 405 ? -14.259 13.193 66.504 1.00 47.68 408 GLY A O 1
ATOM 3176 N N . LYS A 1 406 ? -12.489 12.171 67.434 1.00 42.91 409 LYS A N 1
ATOM 3177 C CA . LYS A 1 406 ? -11.751 13.418 67.603 1.00 40.43 409 LYS A CA 1
ATOM 3178 C C . LYS A 1 406 ? -10.584 13.540 66.631 1.00 37.15 409 LYS A C 1
ATOM 3179 O O . LYS A 1 406 ? -9.686 12.697 66.623 1.00 35.57 409 LYS A O 1
ATOM 3185 N N . LEU A 1 407 ? -10.604 14.593 65.816 1.00 33.28 410 LEU A N 1
ATOM 3186 C CA . LEU A 1 407 ? -9.532 14.850 64.857 1.00 27.93 410 LEU A CA 1
ATOM 3187 C C . LEU A 1 407 ? -8.533 15.793 65.512 1.00 26.42 410 LEU A C 1
ATOM 3188 O O . LEU A 1 407 ? -8.864 16.933 65.837 1.00 26.89 410 LEU A O 1
ATOM 3193 N N . THR A 1 408 ? -7.315 15.311 65.718 1.00 24.56 411 THR A N 1
ATOM 3194 C CA . THR A 1 408 ? -6.279 16.121 66.341 1.00 24.73 411 THR A CA 1
ATOM 3195 C C . THR A 1 408 ? -5.031 16.104 65.483 1.00 25.03 411 THR A C 1
ATOM 3196 O O . THR A 1 408 ? -4.758 15.124 64.793 1.00 23.31 411 THR A O 1
ATOM 3200 N N . GLY A 1 409 ? -4.280 17.197 65.545 1.00 26.87 412 GLY A N 1
ATOM 3201 C CA . GLY A 1 409 ? -3.054 17.326 64.780 1.00 25.85 412 GLY A CA 1
ATOM 3202 C C . GLY A 1 409 ? -2.803 18.798 64.527 1.00 26.97 412 GLY A C 1
ATOM 3203 O O . GLY A 1 409 ? -3.694 19.615 64.743 1.00 25.92 412 GLY A O 1
ATOM 3204 N N . THR A 1 410 ? -1.604 19.148 64.073 1.00 25.61 413 THR A N 1
ATOM 3205 C CA . THR A 1 410 ? -1.295 20.546 63.806 1.00 25.50 413 THR A CA 1
ATOM 3206 C C . THR A 1 410 ? -1.285 20.867 62.315 1.00 25.18 413 THR A C 1
ATOM 3207 O O . THR A 1 410 ? -0.722 20.124 61.509 1.00 25.02 413 THR A O 1
ATOM 3211 N N . ILE A 1 411 ? -1.925 21.972 61.950 1.00 23.68 414 ILE A N 1
ATOM 3212 C CA . ILE A 1 411 ? -1.954 22.392 60.558 1.00 22.97 414 ILE A CA 1
ATOM 3213 C C . ILE A 1 411 ? -1.090 23.641 60.452 1.00 23.25 414 ILE A C 1
ATOM 3214 O O . ILE A 1 411 ? -1.395 24.676 61.043 1.00 22.84 414 ILE A O 1
ATOM 3219 N N . ASN A 1 412 ? 0.013 23.522 59.721 1.00 22.66 415 ASN A N 1
ATOM 3220 C CA . ASN A 1 412 ? 0.946 24.627 59.558 1.00 24.81 415 ASN A CA 1
ATOM 3221 C C . ASN A 1 412 ? 0.289 25.863 58.962 1.00 24.95 415 ASN A C 1
ATOM 3222 O O . ASN A 1 412 ? -0.742 25.779 58.297 1.00 24.99 415 ASN A O 1
ATOM 3227 N N . ALA A 1 413 ? 0.899 27.014 59.219 1.00 22.99 416 ALA A N 1
ATOM 3228 C CA . ALA A 1 413 ? 0.395 28.280 58.726 1.00 21.03 416 ALA A CA 1
ATOM 3229 C C . ALA A 1 413 ? 0.387 28.301 57.206 1.00 23.25 416 ALA A C 1
ATOM 3230 O O . ALA A 1 413 ? 1.250 27.696 56.565 1.00 19.04 416 ALA A O 1
ATOM 3232 N N . ARG A 1 414 ? -0.599 28.995 56.637 1.00 21.31 417 ARG A N 1
ATOM 3233 C CA . ARG A 1 414 ? -0.717 29.121 55.189 1.00 21.56 417 ARG A CA 1
ATOM 3234 C C . ARG A 1 414 ? -0.571 27.770 54.493 1.00 19.43 417 ARG A C 1
ATOM 3235 O O . ARG A 1 414 ? 0.045 27.686 53.429 1.00 21.32 417 ARG A O 1
ATOM 3243 N N . SER A 1 415 ? -1.143 26.722 55.081 1.00 18.27 418 SER A N 1
ATOM 3244 C CA . SER A 1 415 ? -1.036 25.378 54.514 1.00 16.39 418 SER A CA 1
ATOM 3245 C C . SER A 1 415 ? -2.357 24.646 54.285 1.00 18.80 418 SER A C 1
ATOM 3246 O O . SER A 1 415 ? -3.391 24.992 54.863 1.00 18.81 418 SER A O 1
ATOM 3249 N N . VAL A 1 416 ? -2.302 23.620 53.437 1.00 17.04 419 VAL A N 1
ATOM 3250 C CA . VAL A 1 416 ? -3.466 22.799 53.119 1.00 14.32 419 VAL A CA 1
ATOM 3251 C C . VAL A 1 416 ? -3.265 21.383 53.658 1.00 14.72 419 VAL A C 1
ATOM 3252 O O . VAL A 1 416 ? -2.137 20.913 53.775 1.00 13.01 419 VAL A O 1
ATOM 3256 N N . ALA A 1 417 ? -4.360 20.712 53.999 1.00 13.34 420 ALA A N 1
ATOM 3257 C CA . ALA A 1 417 ? -4.294 19.344 54.499 1.00 10.90 420 ALA A CA 1
ATOM 3258 C C . ALA A 1 417 ? -5.389 18.518 53.829 1.00 15.08 420 ALA A C 1
ATOM 3259 O O . ALA A 1 417 ? -6.510 18.999 53.639 1.00 7.93 420 ALA A O 1
ATOM 3261 N N . VAL A 1 418 ? -5.052 17.280 53.466 1.00 16.12 421 VAL A N 1
ATOM 3262 C CA . VAL A 1 418 ? -5.991 16.373 52.817 1.00 16.98 421 VAL A CA 1
ATOM 3263 C C . VAL A 1 418 ? -5.869 14.999 53.466 1.00 19.83 421 VAL A C 1
ATOM 3264 O O . VAL A 1 418 ? -4.822 14.350 53.385 1.00 22.37 421 VAL A O 1
ATOM 3268 N N . LEU A 1 419 ? -6.941 14.564 54.119 1.00 21.82 422 LEU A N 1
ATOM 3269 C CA . LEU A 1 419 ? -6.943 13.273 54.792 1.00 22.99 422 LEU A CA 1
ATOM 3270 C C . LEU A 1 419 ? -8.089 12.352 54.373 1.00 23.45 422 LEU A C 1
ATOM 3271 O O . LEU A 1 419 ? -9.216 12.790 54.151 1.00 19.94 422 LEU A O 1
ATOM 3276 N N . TYR A 1 420 ? -7.770 11.069 54.268 1.00 26.12 423 TYR A N 1
ATOM 3277 C CA . TYR A 1 420 ? -8.733 10.025 53.945 1.00 27.81 423 TYR A CA 1
ATOM 3278 C C . TYR A 1 420 ? -8.025 8.677 53.870 1.00 30.49 423 TYR A C 1
ATOM 3279 O O . TYR A 1 420 ? -6.862 8.595 53.464 1.00 31.39 423 TYR A O 1
ATOM 3288 N N . PRO A 1 421 ? -8.715 7.602 54.283 1.00 32.60 424 PRO A N 1
ATOM 3289 C CA . PRO A 1 421 ? -8.163 6.245 54.274 1.00 36.91 424 PRO A CA 1
ATOM 3290 C C . PRO A 1 421 ? -7.600 5.848 52.912 1.00 41.23 424 PRO A C 1
ATOM 3291 O O . PRO A 1 421 ? -8.075 6.311 51.873 1.00 40.58 424 PRO A O 1
ATOM 3295 N N . ASP A 1 422 ? -6.592 4.983 52.928 1.00 45.34 425 ASP A N 1
ATOM 3296 C CA . ASP A 1 422 ? -5.965 4.520 51.698 1.00 49.85 425 ASP A CA 1
ATOM 3297 C C . ASP A 1 422 ? -6.741 3.342 51.107 1.00 51.69 425 ASP A C 1
ATOM 3298 O O . ASP A 1 422 ? -7.652 2.829 51.793 1.00 52.12 425 ASP A O 1
#

Foldseek 3Di:
DALLLFAEEEQQLAALVQLLVCLVLLLLLQHQEYEYQAFAEFDCPPVVDFFALSSPRSLAAQALQGAYPRHGGLLSNLSSLVSNVVSNYAYAYEANLFFHHLPPVSRDVVQVVDPPFFLAQADQDDPLQLCSQQSHHHVNTTGTLLQPVVSLCRSLVSVQVSVVSNHQEYEYESPLRHADQPNPPSHHCSLVRSLPHNHRAYEYEQADDPHSPQVVCLVRHAYELNVLLVLLLVCLVVLFQACVRNVDSPDPDDLLRYEYENADVPCCNDPVVNNQQADLLSRLQSLLRPLLAARHHYYYYFAAAVGGNSRRGPPPDGRNHGGHCSSSQQSSSLSSVSSNVLHPFHWDWHAAPPRRSWIWIATHQFKMKIFHSAQAKDWGWDFGSHDFDKWAFSSDHWIWTADPRIITTIAGHSGMGMTGDD

B-factor: mean 21.38, std 8.69, range [1.65, 70.61]

Organism: Bacillus subtilis (strain 168) (NCBI:txid224308)

Radius of gyration: 21.83 Å; Cα contacts (8 Å, |Δi|>4): 1014; chains: 1; bounding box: 49×46×68 Å

Nearest PDB structures (foldseek):
  1ua7-assembly1_A  TM=1.002E+00  e=5.967E-101  Bacillus subtilis
  1bag-assembly1_A  TM=1.001E+00  e=4.265E-94  Bacillus subtilis
  3dc0-assembly1_A  TM=1.001E+00  e=8.037E-93  Bacillus sp. KR-8104
  6tp1-assembly1_A  TM=7.397E-01  e=1.731E-18  Bacillus licheniformis
  1vjs-assembly1_A  TM=7.179E-01  e=4.791E-19  Bacillus licheniformis

Secondary structure (DSSP, 8-state):
--TTTS-EEE-TTB-HHHHHHTHHHHHHTT-SEEEE---EEE--TGGG--BGGGGGGGG-EEEEEEEETTTEEHHHHHHHHHHHHTTT-EEEEEE--SB--S-TTTS-HHHHTSTT-EEE--B---TT-HHHHHHSBBTTBPEE-TTSHHHHHHHHHHHHHHHHTT--EEEETTGGGS--TTSGGG--SHHHHHT-SS-SEEEE----STT--HHHHHTTSEEE-HHHHHHHHHHHHHT---HHHHSS-SSSS-GGGEEE-SS-HHHHHSTT-SSTT--HHHHHHHHHHHHTSSSSEEEEE-PPTT-BTTBS--SS-BTBS---GGGG-HHHHHHHHHHHHHTT----EE-GGG-TTEEEEEETTTEEEEEE-SSS-EEEEEE--SPSEEEE-TTSS-EEEEETTEEEEEE-TTEEEEE---